Protein AF-A0A1F8V8T5-F1 (afdb_monomer_lite)

Radius of gyration: 30.08 Å; chains: 1; bounding box: 90×62×91 Å

pLDDT: mean 81.78, std 18.99, range [26.06, 98.06]

Secondary structure (DSSP, 8-state):
-PPPHHHHHHHHHHHHHHHHHT-S-HHHHHHHHHHHHHS---HHHHHHHHT---TT---HHHHHHHHS-HHHHHHHHHHHHHHHHHHHHTT--THHHHHHHT---TT---HHHHHHHHS-HHHHHHHHHHHHHHHHTT--HHHHHHHHH---TTS--HHHHHHHHS-HHHHHHHHHHHHHHHHSS-HHHHHHHHHHHHHHHH---TTS--THHHHHHHHHHHT-HHHHHHHHHHHHHHHHTT--HHHHHHHHT---TT---HHHHHHHT--HHHHHHHHHHHHHHHHTT--HHHHHHHHH---TTS--HHHHHHHHS-HHHHHHHHHHHHHHHHTT--HHHHHHHHH---TT---HHHHHHHHS-HHHHHHHHHHHHHHHHTT--HHHHHHHHH---TT---HHHH-HHHHHHHHHHHHHHHHHHHHHHHS-S------HHHHHHHTT--PPPPPPP--------PPPS--S-TTTTTTTSSSSSS-------

Foldseek 3Di:
DEDDPVVLVVLLVVLQVCQVCLPLPQVVLLVNLVVLVPHPYDLVSNLVSQCDAYPQQTGNLLSCLQRYDPVSNVVVLVVLVVSLVVCLVVVHDSVSSLVSQCGATNQQDGSLNSCLARHALVSLLSVLVSLVVSVVSVDQLVSVLVQQCRAGNQQDGSLQSNLQPYALVSNLSVLVSLVCNLPVDDLVSNLVSLVSVLVQQCGAGNQLDGSQVSLLVNCQVVVDLSSLVSVLVSLVSSVVSVNPLVSSLVSQCRAGPQLDGSLLSQLLNQSLSSLLVVLVSLVVSVVSPNQLQSSLVQQCRAGPQQDGSLNSNLQRYALVSNLSVLVSLVVSVVSVHDLVSSLVSQCRAGPQQDGSLQSNLQPYFPVSNVSVVVSVVSSVVSPPPLVSSLVSQCGAGNVRDGSCNSHVVSVVLSVVSVVLVVVVVVVCVVDDDDDSDDDPVNVVVSVPDDDHDDDDDPPDDDPPPDPDPPPPPPPPVVVVVPPVPPDDDDDDD

Sequence (493 aa):
MPIDDTEFQALKKRTRFFIQKQENDERLREDFLNSLLALPLTIEQRIALLAEQDKEGWTVGMTVVRYHRETAVQQYLVHHSIILGELHQDGKDVLLALALLMKKTATGWTLGHYIAYYESNQIVQQYIALLIHLHQAEVSGHNIMELFKLQMDNGWTVGHLIARHHDAATVQTYLKLLNTLLVANDWLEGVALAQDILALFKLRTKDGWTIIYPVGCQIARNHDVATLQVYFKLLSDLLAADAPAQKILALLELQTDRGWTVELQIASTCSATTVQAYLKLLNDLLTVGAPAQNILELFKLQTNDGWNVGLQIASTCGATTVRAYLKLLNDLLTADAPVQHILALFKLQTNDGWTVGHLIARHHDAATVQAYFKLLNDLLTAGAPAQNILELFKLQTDSGWTIGHLNAAMNSYYREIEEEIKVNQKYASTHFHGASFFSAEFTKKFSSSYPKRNPLSPKKRCSINSVDPLAQSKSESEAFLLDLKKDTHIFSL

Structure (mmCIF, N/CA/C/O backbone):
data_AF-A0A1F8V8T5-F1
#
_entry.id   AF-A0A1F8V8T5-F1
#
loop_
_atom_site.group_PDB
_atom_site.id
_atom_site.type_symbol
_atom_site.label_atom_id
_atom_site.label_alt_id
_atom_site.label_comp_id
_atom_site.label_asym_id
_atom_site.label_entity_id
_atom_site.label_seq_id
_atom_site.pdbx_PDB_ins_code
_atom_site.Cartn_x
_atom_site.Cartn_y
_atom_site.Cartn_z
_atom_site.occupancy
_atom_site.B_iso_or_equiv
_atom_site.auth_seq_id
_atom_site.auth_comp_id
_atom_site.auth_asym_id
_atom_site.auth_atom_id
_atom_site.pdbx_PDB_model_num
ATOM 1 N N . MET A 1 1 ? 31.411 5.777 -40.975 1.00 59.66 1 MET A N 1
ATOM 2 C CA . MET A 1 1 ? 30.338 5.974 -41.971 1.00 59.66 1 MET A CA 1
ATOM 3 C C . MET A 1 1 ? 29.078 5.347 -41.406 1.00 59.66 1 MET A C 1
ATOM 5 O O . MET A 1 1 ? 29.225 4.296 -40.789 1.00 59.66 1 MET A O 1
ATOM 9 N N . PRO A 1 2 ? 27.903 5.984 -41.537 1.00 74.38 2 PRO A N 1
ATOM 10 C CA . PRO A 1 2 ? 26.632 5.333 -41.225 1.00 74.38 2 PRO A CA 1
ATOM 11 C C . PRO A 1 2 ? 26.514 4.053 -42.053 1.00 74.38 2 PRO A C 1
ATOM 13 O O . PRO A 1 2 ? 26.956 4.048 -43.204 1.00 74.38 2 PRO A O 1
ATOM 16 N N . ILE A 1 3 ? 25.967 2.989 -41.470 1.00 85.94 3 ILE A N 1
ATOM 17 C CA . ILE A 1 3 ? 25.700 1.760 -42.225 1.00 85.94 3 ILE A CA 1
ATOM 18 C C . ILE A 1 3 ? 24.631 2.025 -43.289 1.00 85.94 3 ILE A C 1
ATOM 20 O O . ILE A 1 3 ? 23.728 2.842 -43.069 1.00 85.94 3 ILE A O 1
ATOM 24 N N . ASP A 1 4 ? 24.736 1.354 -44.433 1.00 89.75 4 ASP A N 1
ATOM 25 C CA . ASP A 1 4 ? 23.749 1.499 -45.504 1.00 89.75 4 ASP A CA 1
ATOM 26 C C . ASP A 1 4 ? 22.449 0.721 -45.210 1.00 89.75 4 ASP A C 1
ATOM 28 O O . ASP A 1 4 ? 22.357 -0.071 -44.266 1.00 89.75 4 ASP A O 1
ATOM 32 N N . ASP A 1 5 ? 21.409 0.951 -46.015 1.00 89.25 5 ASP A N 1
ATOM 33 C CA . ASP A 1 5 ? 20.105 0.305 -45.825 1.00 89.25 5 ASP A CA 1
ATOM 34 C C . ASP A 1 5 ? 20.169 -1.225 -45.945 1.00 89.25 5 ASP A C 1
ATOM 36 O O . ASP A 1 5 ? 19.413 -1.933 -45.275 1.00 89.25 5 ASP A O 1
ATOM 40 N N . THR A 1 6 ? 21.072 -1.759 -46.769 1.00 92.12 6 THR A N 1
ATOM 41 C CA . THR A 1 6 ? 21.218 -3.207 -46.962 1.00 92.12 6 THR A CA 1
ATOM 42 C C . THR A 1 6 ? 21.810 -3.846 -45.711 1.00 92.12 6 THR A C 1
ATOM 44 O O . THR A 1 6 ? 21.278 -4.841 -45.205 1.00 92.12 6 THR A O 1
ATOM 47 N N . GLU A 1 7 ? 22.868 -3.243 -45.169 1.00 89.19 7 GLU A N 1
ATOM 48 C CA . GLU A 1 7 ? 23.490 -3.640 -43.906 1.00 89.19 7 GLU A CA 1
ATOM 49 C C . GLU A 1 7 ? 22.500 -3.523 -42.744 1.00 89.19 7 GLU A C 1
ATOM 51 O O . GLU A 1 7 ? 22.401 -4.430 -41.910 1.00 89.19 7 GLU A O 1
ATOM 56 N N . PHE A 1 8 ? 21.694 -2.458 -42.720 1.00 91.44 8 PHE A N 1
ATOM 57 C CA . PHE A 1 8 ? 20.679 -2.271 -41.693 1.00 91.44 8 PHE A CA 1
ATOM 58 C C . PHE A 1 8 ? 19.586 -3.347 -41.752 1.00 91.44 8 PHE A C 1
ATOM 60 O O . PHE A 1 8 ? 19.250 -3.935 -40.722 1.00 91.44 8 PHE A O 1
ATOM 67 N N . GLN A 1 9 ? 19.061 -3.691 -42.933 1.00 91.88 9 GLN A N 1
ATOM 68 C CA . GLN A 1 9 ? 18.077 -4.777 -43.056 1.00 91.88 9 GLN A CA 1
ATOM 69 C C . GLN A 1 9 ? 18.657 -6.143 -42.662 1.00 91.88 9 GLN A C 1
ATOM 71 O O . GLN A 1 9 ? 17.971 -6.948 -42.019 1.00 91.88 9 GLN A O 1
ATOM 76 N N . ALA A 1 10 ? 19.926 -6.406 -42.991 1.00 90.00 10 ALA A N 1
ATOM 77 C CA . ALA A 1 10 ? 20.619 -7.611 -42.541 1.00 90.00 10 ALA A CA 1
ATOM 78 C C . ALA A 1 10 ? 20.724 -7.654 -41.007 1.00 90.00 10 ALA A C 1
ATOM 80 O O . ALA A 1 10 ? 20.451 -8.692 -40.393 1.00 90.00 10 ALA A O 1
ATOM 81 N N . LEU A 1 11 ? 21.027 -6.513 -40.381 1.00 90.19 11 LEU A N 1
ATOM 82 C CA . LEU A 1 11 ? 21.070 -6.378 -38.930 1.00 90.19 11 LEU A CA 1
ATOM 83 C C . LEU A 1 11 ? 19.693 -6.612 -38.299 1.00 90.19 11 LEU A C 1
ATOM 85 O O . LEU A 1 11 ? 19.596 -7.409 -37.372 1.00 90.19 11 LEU A O 1
ATOM 89 N N . LYS A 1 12 ? 18.611 -6.045 -38.854 1.00 90.75 12 LYS A N 1
ATOM 90 C CA . LYS A 1 12 ? 17.235 -6.318 -38.391 1.00 90.75 12 LYS A CA 1
ATOM 91 C C . LYS A 1 12 ? 16.902 -7.808 -38.424 1.00 90.75 12 LYS A C 1
ATOM 93 O O . LYS A 1 12 ? 16.323 -8.341 -37.477 1.00 90.75 12 LYS A O 1
ATOM 98 N N . LYS A 1 13 ? 17.289 -8.509 -39.494 1.00 90.19 13 LYS A N 1
ATOM 99 C CA . LYS A 1 13 ? 17.090 -9.961 -39.607 1.00 90.19 13 LYS A CA 1
ATOM 100 C C . LYS A 1 13 ? 17.868 -10.722 -38.529 1.00 90.19 13 LYS A C 1
ATOM 102 O O . LYS A 1 13 ? 17.317 -11.648 -37.935 1.00 90.19 13 LYS A O 1
ATOM 107 N N . ARG A 1 14 ? 19.112 -10.318 -38.248 1.00 88.00 14 ARG A N 1
ATOM 108 C CA . ARG A 1 14 ? 19.929 -10.897 -37.171 1.00 88.00 14 ARG A CA 1
ATOM 109 C C . ARG A 1 14 ? 19.324 -10.629 -35.791 1.00 88.00 14 ARG A C 1
ATOM 111 O O . ARG A 1 14 ? 19.276 -11.550 -34.985 1.00 88.00 14 ARG A O 1
ATOM 118 N N . THR A 1 15 ? 18.793 -9.432 -35.550 1.00 89.19 15 THR A N 1
ATOM 119 C CA . THR A 1 15 ? 18.083 -9.086 -34.310 1.00 89.19 15 THR A CA 1
ATOM 120 C C . THR A 1 15 ? 16.857 -9.965 -34.096 1.00 89.19 15 THR A C 1
ATOM 122 O O . THR A 1 15 ? 16.696 -10.534 -33.022 1.00 89.19 15 THR A O 1
ATOM 125 N N . ARG A 1 16 ? 16.021 -10.165 -35.123 1.00 88.06 16 ARG A N 1
ATOM 126 C CA . ARG A 1 16 ? 14.875 -11.087 -35.021 1.00 88.06 16 ARG A CA 1
ATOM 127 C C . ARG A 1 16 ? 15.308 -12.511 -34.712 1.00 88.06 16 ARG A C 1
ATOM 129 O O . ARG A 1 16 ? 14.668 -13.180 -33.911 1.00 88.06 16 ARG A O 1
ATOM 136 N N . PHE A 1 17 ? 16.384 -12.968 -35.346 1.00 86.75 17 PHE A N 1
ATOM 137 C CA . PHE A 1 17 ? 16.928 -14.292 -35.079 1.00 86.75 17 PHE A CA 1
ATOM 138 C C . PHE A 1 17 ? 17.414 -14.420 -33.630 1.00 86.75 17 PHE A C 1
ATOM 140 O O . PHE A 1 17 ? 17.080 -15.402 -32.977 1.00 86.75 17 PHE A O 1
ATOM 147 N N . PHE A 1 18 ? 18.125 -13.411 -33.115 1.00 86.00 18 PHE A N 1
ATOM 148 C CA . PHE A 1 18 ? 18.559 -13.344 -31.717 1.00 86.00 18 PHE A CA 1
ATOM 149 C C . PHE A 1 18 ? 17.376 -13.455 -30.744 1.00 86.00 18 PHE A C 1
ATOM 151 O O . PHE A 1 18 ? 17.422 -14.271 -29.827 1.00 86.00 18 PHE A O 1
ATOM 158 N N . ILE A 1 19 ? 16.301 -12.698 -30.987 1.00 86.31 19 ILE A N 1
ATOM 159 C CA . ILE A 1 19 ? 15.081 -12.740 -30.168 1.00 86.31 19 ILE A CA 1
ATOM 160 C C . ILE A 1 19 ? 14.445 -14.142 -30.217 1.00 86.31 19 ILE A C 1
ATOM 162 O O . ILE A 1 19 ? 14.170 -14.742 -29.182 1.00 86.31 19 ILE A O 1
ATOM 166 N N . GLN A 1 20 ? 14.248 -14.694 -31.419 1.00 83.88 20 GLN A N 1
ATOM 167 C CA . GLN A 1 20 ? 13.521 -15.954 -31.618 1.00 83.88 20 GLN A CA 1
ATOM 168 C C . GLN A 1 20 ? 14.241 -17.173 -31.059 1.00 83.88 20 GLN A C 1
ATOM 170 O O . GLN A 1 20 ? 13.603 -18.082 -30.530 1.00 83.88 20 GLN A O 1
ATOM 175 N N . LYS A 1 21 ? 15.559 -17.251 -31.254 1.00 75.62 21 LYS A N 1
ATOM 176 C CA . LYS A 1 21 ? 16.292 -18.466 -30.910 1.00 75.62 21 LYS A CA 1
ATOM 177 C C . LYS A 1 21 ? 16.518 -18.633 -29.419 1.00 75.62 21 LYS A C 1
ATOM 179 O O . LYS A 1 21 ? 16.935 -19.725 -29.038 1.00 75.62 21 LYS A O 1
ATOM 184 N N . GLN A 1 22 ? 16.282 -17.584 -28.620 1.00 65.81 22 GLN A N 1
ATOM 185 C CA . GLN A 1 22 ? 16.649 -17.553 -27.201 1.00 65.81 22 GLN A CA 1
ATOM 186 C C . GLN A 1 22 ? 18.060 -18.146 -27.030 1.00 65.81 22 GLN A C 1
ATOM 188 O O . GLN A 1 22 ? 18.267 -19.037 -26.216 1.00 65.81 22 GLN A O 1
ATOM 193 N N . GLU A 1 23 ? 18.975 -17.745 -27.933 1.00 60.84 23 GLU A N 1
ATOM 194 C CA . GLU A 1 23 ? 20.189 -18.489 -28.305 1.00 60.84 23 GLU A CA 1
ATOM 195 C C . GLU A 1 23 ? 20.917 -18.989 -27.059 1.00 60.84 23 GLU A C 1
ATOM 197 O O . GLU A 1 23 ? 21.453 -18.183 -26.326 1.00 60.84 23 GLU A O 1
ATOM 202 N N . ASN A 1 24 ? 20.951 -20.293 -26.782 1.00 60.69 24 ASN A N 1
ATOM 203 C CA . ASN A 1 24 ? 21.446 -20.773 -25.482 1.00 60.69 24 ASN A CA 1
ATOM 204 C C . ASN A 1 24 ? 22.936 -20.461 -25.240 1.00 60.69 24 ASN A C 1
ATOM 206 O O . ASN A 1 24 ? 23.368 -20.432 -24.089 1.00 60.69 24 ASN A O 1
ATOM 210 N N . ASP A 1 25 ? 23.702 -20.160 -26.292 1.00 68.38 25 ASP A N 1
ATOM 211 C CA . ASP A 1 25 ? 25.092 -19.717 -26.186 1.00 68.38 25 ASP A CA 1
ATOM 212 C C . ASP A 1 25 ? 25.179 -18.278 -25.647 1.00 68.38 25 ASP A C 1
ATOM 214 O O . ASP A 1 25 ? 24.847 -17.294 -26.310 1.00 68.38 25 ASP A O 1
ATOM 218 N N . GLU A 1 26 ? 25.613 -18.171 -24.396 1.00 65.81 26 GLU A N 1
ATOM 219 C CA . GLU A 1 26 ? 25.743 -16.925 -23.640 1.00 65.81 26 GLU A CA 1
ATOM 220 C C . GLU A 1 26 ? 26.771 -15.955 -24.254 1.00 65.81 26 GLU A C 1
ATOM 222 O O . GLU A 1 26 ? 26.566 -14.741 -24.249 1.00 65.81 26 GLU A O 1
ATOM 227 N N . ARG A 1 27 ? 27.841 -16.477 -24.866 1.00 71.00 27 ARG A N 1
ATOM 228 C CA . ARG A 1 27 ? 28.914 -15.662 -25.451 1.00 71.00 27 ARG A CA 1
ATOM 229 C C . ARG A 1 27 ? 28.463 -14.999 -26.745 1.00 71.00 27 ARG A C 1
ATOM 231 O O . ARG A 1 27 ? 28.662 -13.802 -26.927 1.00 71.00 27 ARG A O 1
ATOM 238 N N . LEU A 1 28 ? 27.780 -15.752 -27.610 1.00 68.62 28 LEU A N 1
ATOM 239 C CA . LEU A 1 28 ? 27.202 -15.210 -28.847 1.00 68.62 28 LEU A CA 1
ATOM 240 C C . LEU A 1 28 ? 26.192 -14.092 -28.575 1.00 68.62 28 LEU A C 1
ATOM 242 O O . LEU A 1 28 ? 25.994 -13.198 -29.401 1.00 68.62 28 LEU A O 1
ATOM 246 N N . ARG A 1 29 ? 25.555 -14.147 -27.409 1.00 70.19 29 ARG A N 1
ATOM 247 C CA . ARG A 1 29 ? 24.554 -13.191 -26.979 1.00 70.19 29 ARG A CA 1
ATOM 248 C C . ARG A 1 29 ? 25.145 -11.883 -26.445 1.00 70.19 29 ARG A C 1
ATOM 250 O O . ARG A 1 29 ? 24.668 -10.817 -26.837 1.00 70.19 29 ARG A O 1
ATOM 257 N N . GLU A 1 30 ? 26.188 -11.939 -25.620 1.00 70.25 30 GLU A N 1
ATOM 258 C CA . GLU A 1 30 ? 26.955 -10.744 -25.229 1.00 70.25 30 GLU A CA 1
ATOM 259 C C . GLU A 1 30 ? 27.653 -10.108 -26.436 1.00 70.25 30 GLU A C 1
ATOM 261 O O . GLU A 1 30 ? 27.581 -8.894 -26.623 1.00 70.25 30 GLU A O 1
ATOM 266 N N . ASP A 1 31 ? 28.245 -10.923 -27.314 1.00 76.38 31 ASP A N 1
ATOM 267 C CA . ASP A 1 31 ? 28.873 -10.451 -28.550 1.00 76.38 31 ASP A CA 1
ATOM 268 C C . ASP A 1 31 ? 27.858 -9.757 -29.468 1.00 76.38 31 ASP A C 1
ATOM 270 O O . ASP A 1 31 ? 28.171 -8.737 -30.085 1.00 76.38 31 ASP A O 1
ATOM 274 N N . PHE A 1 32 ? 26.620 -10.262 -29.544 1.00 78.50 32 PHE A N 1
ATOM 275 C CA . PHE A 1 32 ? 25.556 -9.607 -30.300 1.00 78.50 32 PHE A CA 1
ATOM 276 C C . PHE A 1 32 ? 25.217 -8.228 -29.726 1.00 78.50 32 PHE A C 1
ATOM 278 O O . PHE A 1 32 ? 25.207 -7.259 -30.488 1.00 78.50 32 PHE A O 1
ATOM 285 N N . LEU A 1 33 ? 25.002 -8.116 -28.410 1.00 74.38 33 LEU A N 1
ATOM 286 C CA . LEU A 1 33 ? 24.736 -6.827 -27.769 1.00 74.38 33 LEU A CA 1
ATOM 287 C C . LEU A 1 33 ? 25.904 -5.868 -27.988 1.00 74.38 33 LEU A C 1
ATOM 289 O O . LEU A 1 33 ? 25.706 -4.813 -28.577 1.00 74.38 33 LEU A O 1
ATOM 293 N N . ASN A 1 34 ? 27.128 -6.268 -27.646 1.00 76.56 34 ASN A N 1
ATOM 294 C CA . ASN A 1 34 ? 28.329 -5.457 -27.852 1.00 76.56 34 ASN A CA 1
ATOM 295 C C . ASN A 1 34 ? 28.492 -5.021 -29.316 1.00 76.56 34 ASN A C 1
ATOM 297 O O . ASN A 1 34 ? 28.857 -3.876 -29.584 1.00 76.56 34 ASN A O 1
ATOM 301 N N . SER A 1 35 ? 28.156 -5.889 -30.277 1.00 78.12 35 SER A N 1
ATOM 302 C CA . SER A 1 35 ? 28.190 -5.540 -31.701 1.00 78.12 35 SER A CA 1
ATOM 303 C C . SER A 1 35 ? 27.130 -4.505 -32.085 1.00 78.12 35 SER A C 1
ATOM 305 O O . SER A 1 35 ? 27.438 -3.570 -32.816 1.00 78.12 35 SER A O 1
ATOM 307 N N . LEU A 1 36 ? 25.907 -4.606 -31.556 1.00 74.62 36 LEU A N 1
ATOM 308 C CA . LEU A 1 36 ? 24.839 -3.631 -31.802 1.00 74.62 36 LEU A CA 1
ATOM 309 C C . LEU A 1 36 ? 25.213 -2.246 -31.245 1.00 74.62 36 LEU A C 1
ATOM 311 O O . LEU A 1 36 ? 24.831 -1.212 -31.793 1.00 74.62 36 LEU A O 1
ATOM 315 N N . LEU A 1 37 ? 26.014 -2.235 -30.182 1.00 67.62 37 LEU A N 1
ATOM 316 C CA . LEU A 1 37 ? 26.485 -1.037 -29.497 1.00 67.62 37 LEU A CA 1
ATOM 317 C C . LEU A 1 37 ? 27.675 -0.383 -30.199 1.00 67.62 37 LEU A C 1
ATOM 319 O O . LEU A 1 37 ? 27.706 0.839 -30.321 1.00 67.62 37 LEU A O 1
ATOM 323 N N . ALA A 1 38 ? 28.604 -1.184 -30.719 1.00 79.00 38 ALA A N 1
ATOM 324 C CA . ALA A 1 38 ? 29.795 -0.706 -31.417 1.00 79.00 38 ALA A CA 1
ATOM 325 C C . ALA A 1 38 ? 29.518 -0.180 -32.838 1.00 79.00 38 ALA A C 1
ATOM 327 O O . ALA A 1 38 ? 30.351 0.528 -33.406 1.00 79.00 38 ALA A O 1
ATOM 328 N N . LEU A 1 39 ? 28.370 -0.522 -33.435 1.00 84.19 39 LEU A N 1
ATOM 329 C CA . LEU A 1 39 ? 28.026 -0.077 -34.785 1.00 84.19 39 LEU A CA 1
ATOM 330 C C . LEU A 1 39 ? 27.662 1.422 -34.821 1.00 84.19 39 LEU A C 1
ATOM 332 O O . LEU A 1 39 ? 26.963 1.906 -33.924 1.00 84.19 39 LEU A O 1
ATOM 336 N N . PRO A 1 40 ? 28.076 2.161 -35.873 1.00 85.31 40 PRO A N 1
ATOM 337 C CA . PRO A 1 40 ? 27.767 3.580 -36.058 1.00 85.31 40 PRO A CA 1
ATOM 338 C C . PRO A 1 40 ? 26.330 3.765 -36.578 1.00 85.31 40 PRO A C 1
ATOM 340 O O . PRO A 1 40 ? 26.104 4.216 -37.700 1.00 85.31 40 PRO A O 1
ATOM 343 N N . LEU A 1 41 ? 25.357 3.358 -35.765 1.00 85.62 41 LEU A N 1
ATOM 344 C CA . LEU A 1 41 ? 23.929 3.491 -36.039 1.00 85.62 41 LEU A CA 1
ATOM 345 C C . LEU A 1 41 ? 23.441 4.897 -35.690 1.00 85.62 41 LEU A C 1
ATOM 347 O O . LEU A 1 41 ? 23.819 5.442 -34.651 1.00 85.62 41 LEU A O 1
ATOM 351 N N . THR A 1 42 ? 22.541 5.431 -36.514 1.00 87.44 42 THR A N 1
ATOM 352 C CA . THR A 1 42 ? 21.713 6.588 -36.136 1.00 87.44 42 THR A CA 1
ATOM 353 C C . THR A 1 42 ? 20.775 6.220 -34.983 1.00 87.44 42 THR A C 1
ATOM 355 O O . THR A 1 42 ? 20.446 5.045 -34.785 1.00 87.44 42 THR A O 1
ATOM 358 N N . ILE A 1 43 ? 20.315 7.214 -34.221 1.00 84.00 43 ILE A N 1
ATOM 359 C CA . ILE A 1 43 ? 19.392 6.996 -33.099 1.00 84.00 43 ILE A CA 1
ATOM 360 C C . ILE A 1 43 ? 18.085 6.329 -33.558 1.00 84.00 43 ILE A C 1
ATOM 362 O O . ILE A 1 43 ? 17.596 5.403 -32.911 1.00 84.00 43 ILE A O 1
ATOM 366 N N . GLU A 1 44 ? 17.579 6.687 -34.740 1.00 86.00 44 GLU A N 1
ATOM 367 C CA . GLU A 1 44 ? 16.388 6.090 -35.347 1.00 86.00 44 GLU A CA 1
ATOM 368 C C . GLU A 1 44 ? 16.615 4.616 -35.697 1.00 86.00 44 GLU A C 1
ATOM 370 O O . GLU A 1 44 ? 15.763 3.769 -35.421 1.00 86.00 44 GLU A O 1
ATOM 375 N N . GLN A 1 45 ? 17.783 4.282 -36.255 1.00 88.56 45 GLN A N 1
ATOM 376 C CA . GLN A 1 45 ? 18.159 2.896 -36.536 1.00 88.56 45 GLN A CA 1
ATOM 377 C C . GLN A 1 45 ? 18.289 2.075 -35.244 1.00 88.56 45 GLN A C 1
ATOM 379 O O . GLN A 1 45 ? 17.824 0.933 -35.205 1.00 88.56 45 GLN A O 1
ATOM 384 N N . ARG A 1 46 ? 18.867 2.642 -34.173 1.00 87.56 46 ARG A N 1
ATOM 385 C CA . ARG A 1 46 ? 18.954 1.978 -32.858 1.00 87.56 46 ARG A CA 1
ATOM 386 C C . ARG A 1 46 ? 17.568 1.692 -32.291 1.00 87.56 46 ARG A C 1
ATOM 388 O O . ARG A 1 46 ? 17.287 0.550 -31.931 1.00 87.56 46 ARG A O 1
ATOM 395 N N . ILE A 1 47 ? 16.688 2.692 -32.266 1.00 88.06 47 ILE A N 1
ATOM 396 C CA . ILE A 1 47 ? 15.308 2.545 -31.784 1.00 88.06 47 ILE A CA 1
ATOM 397 C C . ILE A 1 47 ? 14.567 1.497 -32.611 1.00 88.06 47 ILE A C 1
ATOM 399 O O . ILE A 1 47 ? 13.944 0.603 -32.046 1.00 88.06 47 ILE A O 1
ATOM 403 N N . ALA A 1 48 ? 14.678 1.548 -33.939 1.00 90.12 48 ALA A N 1
ATOM 404 C CA . ALA A 1 48 ? 14.024 0.589 -34.819 1.00 90.12 48 ALA A CA 1
ATOM 405 C C . ALA A 1 48 ? 14.497 -0.854 -34.585 1.00 90.12 48 ALA A C 1
ATOM 407 O O . ALA A 1 48 ? 13.685 -1.766 -34.705 1.00 90.12 48 ALA A O 1
ATOM 408 N N . LEU A 1 49 ? 15.767 -1.080 -34.228 1.00 90.00 49 LEU A N 1
ATOM 409 C CA . LEU A 1 49 ? 16.268 -2.410 -33.859 1.00 90.00 49 LEU A CA 1
ATOM 410 C C . LEU A 1 49 ? 15.757 -2.864 -32.493 1.00 90.00 49 LEU A C 1
ATOM 412 O O . LEU A 1 49 ? 15.352 -4.015 -32.352 1.00 90.00 49 LEU A O 1
ATOM 416 N N . LEU A 1 50 ? 15.764 -1.978 -31.496 1.00 89.44 50 LEU A N 1
ATOM 417 C CA . LEU A 1 50 ? 15.277 -2.289 -30.149 1.00 89.44 50 LEU A CA 1
ATOM 418 C C . LEU A 1 50 ? 13.758 -2.508 -30.113 1.00 89.44 50 LEU A C 1
ATOM 420 O O . LEU A 1 50 ? 13.265 -3.270 -29.283 1.00 89.44 50 LEU A O 1
ATOM 424 N N . ALA A 1 51 ? 13.030 -1.871 -31.033 1.00 91.31 51 ALA A N 1
ATOM 425 C CA . ALA A 1 51 ? 11.591 -2.011 -31.209 1.00 91.31 51 ALA A CA 1
ATOM 426 C C . ALA A 1 51 ? 11.181 -3.289 -31.953 1.00 91.31 51 ALA A C 1
ATOM 428 O O . ALA A 1 51 ? 9.982 -3.580 -32.003 1.00 91.31 51 ALA A O 1
ATOM 429 N N . GLU A 1 52 ? 12.124 -4.024 -32.559 1.00 93.00 52 GLU A N 1
ATOM 430 C CA . GLU A 1 52 ? 11.804 -5.281 -33.232 1.00 93.00 52 GLU A CA 1
ATOM 431 C C . GLU A 1 52 ? 11.211 -6.275 -32.237 1.00 93.00 52 GLU A C 1
ATOM 433 O O . GLU A 1 52 ? 11.720 -6.465 -31.130 1.00 93.00 52 GLU A O 1
ATOM 438 N N . GLN A 1 53 ? 10.127 -6.913 -32.671 1.00 93.25 53 GLN A N 1
ATOM 439 C CA . GLN A 1 53 ? 9.432 -7.939 -31.917 1.00 93.25 53 GLN A CA 1
ATOM 440 C C . GLN A 1 53 ? 9.382 -9.235 -32.719 1.00 93.25 53 GLN A C 1
ATOM 442 O O . GLN A 1 53 ? 9.245 -9.213 -33.947 1.00 93.25 53 GLN A O 1
ATOM 447 N N . ASP A 1 54 ? 9.489 -10.371 -32.038 1.00 92.69 54 ASP A N 1
ATOM 448 C CA . ASP A 1 54 ? 9.145 -11.649 -32.652 1.00 92.69 54 ASP A CA 1
ATOM 449 C C . ASP A 1 54 ? 7.619 -11.874 -32.692 1.00 92.69 54 ASP A C 1
ATOM 451 O O . ASP A 1 54 ? 6.818 -11.001 -32.352 1.00 92.69 54 ASP A O 1
ATOM 455 N N . LYS A 1 55 ? 7.205 -13.072 -33.121 1.00 91.56 55 LYS A N 1
ATOM 456 C CA . LYS A 1 55 ? 5.789 -13.464 -33.222 1.00 91.56 55 LYS A CA 1
ATOM 457 C C . LYS A 1 55 ? 5.050 -13.485 -31.875 1.00 91.56 55 LYS A C 1
ATOM 459 O O . LYS A 1 55 ? 3.827 -13.442 -31.861 1.00 91.56 55 LYS A O 1
ATOM 464 N N . GLU A 1 56 ? 5.779 -13.594 -30.769 1.00 91.88 56 GLU A N 1
ATOM 465 C CA . GLU A 1 56 ? 5.255 -13.623 -29.402 1.00 91.88 56 GLU A CA 1
ATOM 466 C C . GLU A 1 56 ? 5.381 -12.250 -28.722 1.00 91.88 56 GLU A C 1
ATOM 468 O O . GLU A 1 56 ? 4.992 -12.084 -27.566 1.00 91.88 56 GLU A O 1
ATOM 473 N N . GLY A 1 57 ? 5.875 -11.240 -29.444 1.00 93.88 57 GLY A N 1
ATOM 474 C CA . GLY A 1 57 ? 6.034 -9.878 -28.954 1.00 93.88 57 GLY A CA 1
ATOM 475 C C . GLY A 1 57 ? 7.307 -9.653 -28.133 1.00 93.88 57 GLY A C 1
ATOM 476 O O . GLY A 1 57 ? 7.422 -8.604 -27.499 1.00 93.88 57 GLY A O 1
ATOM 477 N N . TRP A 1 58 ? 8.261 -10.587 -28.130 1.00 93.81 58 TRP A N 1
ATOM 478 C CA . TRP A 1 58 ? 9.535 -10.420 -27.428 1.00 93.81 58 TRP A CA 1
ATOM 479 C C . TRP A 1 58 ? 10.388 -9.351 -28.083 1.00 93.81 58 TRP A C 1
ATOM 481 O O . TRP A 1 58 ? 10.578 -9.380 -29.293 1.00 93.81 58 TRP A O 1
ATOM 491 N N . THR A 1 59 ? 10.949 -8.447 -27.285 1.00 93.69 59 THR A N 1
ATOM 492 C CA . THR A 1 59 ? 11.975 -7.501 -27.737 1.00 93.69 59 THR A CA 1
ATOM 493 C C . THR A 1 59 ? 13.374 -7.996 -27.380 1.00 93.69 59 THR A C 1
ATOM 495 O O . THR A 1 59 ? 13.547 -8.936 -26.591 1.00 93.69 59 THR A O 1
ATOM 498 N N . VAL A 1 60 ? 14.396 -7.315 -27.910 1.00 90.38 60 VAL A N 1
ATOM 499 C CA . VAL A 1 60 ? 15.792 -7.515 -27.487 1.00 90.38 60 VAL A CA 1
ATOM 500 C C . VAL A 1 60 ? 15.899 -7.391 -25.968 1.00 90.38 60 VAL A C 1
ATOM 502 O O . VAL A 1 60 ? 16.372 -8.320 -25.329 1.00 90.38 60 VAL A O 1
ATOM 505 N N . GLY A 1 61 ? 15.386 -6.310 -25.373 1.00 91.00 61 GLY A N 1
ATOM 506 C CA . GLY A 1 61 ? 15.480 -6.085 -23.928 1.00 91.00 61 GLY A CA 1
ATOM 507 C C . GLY A 1 61 ? 14.852 -7.182 -23.081 1.00 91.00 61 GLY A C 1
ATOM 508 O O . GLY A 1 61 ? 15.458 -7.625 -22.113 1.00 91.00 61 GLY A O 1
ATOM 509 N N . MET A 1 62 ? 13.662 -7.658 -23.457 1.00 93.88 62 MET A N 1
ATOM 510 C CA . MET A 1 62 ? 12.998 -8.747 -22.728 1.00 93.88 62 MET A CA 1
ATOM 511 C C . MET A 1 62 ? 13.820 -10.039 -22.787 1.00 93.88 62 MET A C 1
ATOM 513 O O . MET A 1 62 ? 13.922 -10.754 -21.793 1.00 93.88 62 MET A O 1
ATOM 517 N N . THR A 1 63 ? 14.437 -10.311 -23.941 1.00 89.38 63 THR A N 1
ATOM 518 C CA . THR A 1 63 ? 15.335 -11.458 -24.130 1.00 89.38 63 THR A CA 1
ATOM 519 C C . THR A 1 63 ? 16.586 -11.317 -23.263 1.00 89.38 63 THR A C 1
ATOM 521 O O . THR A 1 63 ? 16.976 -12.277 -22.600 1.00 89.38 63 THR A O 1
ATOM 524 N N . VAL A 1 64 ? 17.172 -10.113 -23.216 1.00 88.94 64 VAL A N 1
ATOM 525 C CA . VAL A 1 64 ? 18.347 -9.814 -22.388 1.00 88.94 64 VAL A CA 1
ATOM 526 C C . VAL A 1 64 ? 18.054 -10.071 -20.917 1.00 88.94 64 VAL A C 1
ATOM 528 O O . VAL A 1 64 ? 18.741 -10.868 -20.293 1.00 88.94 64 VAL A O 1
ATOM 531 N N . VAL A 1 65 ? 16.990 -9.471 -20.391 1.00 91.06 65 VAL A N 1
ATOM 532 C CA . VAL A 1 65 ? 16.600 -9.616 -18.982 1.00 91.06 65 VAL A CA 1
ATOM 533 C C . VAL A 1 65 ? 16.292 -11.067 -18.624 1.00 91.06 65 VAL A C 1
ATOM 535 O O . VAL A 1 65 ? 16.721 -11.575 -17.602 1.00 91.06 65 VAL A O 1
ATOM 538 N N . ARG A 1 66 ? 15.564 -11.798 -19.469 1.00 88.25 66 ARG A N 1
ATOM 539 C CA . ARG A 1 66 ? 15.155 -13.152 -19.082 1.00 88.25 66 ARG A CA 1
ATOM 540 C C . ARG A 1 66 ? 16.300 -14.163 -19.067 1.00 88.25 66 ARG A C 1
ATOM 542 O O . ARG A 1 66 ? 16.237 -15.128 -18.308 1.00 88.25 66 ARG A O 1
ATOM 549 N N . TYR A 1 67 ? 17.277 -14.011 -19.957 1.00 82.69 67 TYR A N 1
ATOM 550 C CA . TYR A 1 67 ? 18.198 -15.104 -20.260 1.00 82.69 67 TYR A CA 1
ATOM 551 C C . TYR A 1 67 ? 19.678 -14.767 -20.076 1.00 82.69 67 TYR A C 1
ATOM 553 O O . TYR A 1 67 ? 20.507 -15.627 -20.379 1.00 82.69 67 TYR A O 1
ATOM 561 N N . HIS A 1 68 ? 20.036 -13.558 -19.645 1.00 76.12 68 HIS A N 1
ATOM 562 C CA . HIS A 1 68 ? 21.434 -13.139 -19.538 1.00 76.12 68 HIS A CA 1
ATOM 563 C C . HIS A 1 68 ? 21.836 -12.791 -18.111 1.00 76.12 68 HIS A C 1
ATOM 565 O O . HIS A 1 68 ? 21.013 -12.686 -17.207 1.00 76.12 68 HIS A O 1
ATOM 571 N N . ARG A 1 69 ? 23.144 -12.602 -17.924 1.00 81.75 69 ARG A N 1
ATOM 572 C CA . ARG A 1 69 ? 23.708 -12.123 -16.668 1.00 81.75 69 ARG A CA 1
ATOM 573 C C . ARG A 1 69 ? 23.311 -10.685 -16.407 1.00 81.75 69 ARG A C 1
ATOM 575 O O . ARG A 1 69 ? 23.187 -9.872 -17.323 1.00 81.75 69 ARG A O 1
ATOM 582 N N . GLU A 1 70 ? 23.291 -10.372 -15.123 1.00 85.56 70 GLU A N 1
ATOM 583 C CA . GLU A 1 70 ? 23.071 -9.037 -14.589 1.00 85.56 70 GLU A CA 1
ATOM 584 C C . GLU A 1 70 ? 23.900 -7.960 -15.318 1.00 85.56 70 GLU A C 1
ATOM 586 O O . GLU A 1 70 ? 23.377 -6.905 -15.659 1.00 85.56 70 GLU A O 1
ATOM 591 N N . THR A 1 71 ? 25.164 -8.234 -15.663 1.00 84.81 71 THR A N 1
ATOM 592 C CA . THR A 1 71 ? 26.040 -7.301 -16.400 1.00 84.81 71 THR A CA 1
ATOM 593 C C . THR A 1 71 ? 25.495 -6.897 -17.770 1.00 84.81 71 THR A C 1
ATOM 595 O O . THR A 1 71 ? 25.580 -5.725 -18.137 1.00 84.81 71 THR A O 1
ATOM 598 N N . ALA A 1 72 ? 24.910 -7.831 -18.521 1.00 85.19 72 ALA A N 1
ATOM 599 C CA . ALA A 1 72 ? 24.314 -7.541 -19.823 1.00 85.19 72 ALA A CA 1
ATOM 600 C C . ALA A 1 72 ? 23.042 -6.692 -19.673 1.00 85.19 72 ALA A C 1
ATOM 602 O O . ALA A 1 72 ? 22.789 -5.796 -20.480 1.00 85.19 72 ALA A O 1
ATOM 603 N N . VAL A 1 73 ? 22.269 -6.927 -18.610 1.00 90.12 73 VAL A N 1
ATOM 604 C CA . VAL A 1 73 ? 21.081 -6.131 -18.282 1.00 90.12 73 VAL A CA 1
ATOM 605 C C . VAL A 1 73 ? 21.471 -4.708 -17.882 1.00 90.12 73 VAL A C 1
ATOM 607 O O . VAL A 1 73 ? 20.881 -3.749 -18.381 1.00 90.12 73 VAL A O 1
ATOM 610 N N . GLN A 1 74 ? 22.516 -4.549 -17.061 1.00 89.56 74 GLN A N 1
ATOM 611 C CA . GLN A 1 74 ? 23.074 -3.237 -16.707 1.00 89.56 74 GLN A CA 1
ATOM 612 C C . GLN A 1 74 ? 23.511 -2.473 -17.951 1.00 89.56 74 GLN A C 1
ATOM 614 O O . GLN A 1 74 ? 23.116 -1.324 -18.140 1.00 89.56 74 GLN A O 1
ATOM 619 N N . GLN A 1 75 ? 24.282 -3.119 -18.830 1.00 84.62 75 GLN A N 1
ATOM 620 C CA . GLN A 1 75 ? 24.697 -2.520 -20.096 1.00 84.62 75 GLN A CA 1
ATOM 621 C C . GLN A 1 75 ? 23.476 -2.093 -20.913 1.00 84.62 75 GLN A C 1
ATOM 623 O O . GLN A 1 75 ? 23.392 -0.942 -21.336 1.00 84.62 75 GLN A O 1
ATOM 628 N N . TYR A 1 76 ? 22.480 -2.966 -21.068 1.00 88.50 76 TYR A N 1
ATOM 629 C CA . TYR A 1 76 ? 21.256 -2.650 -21.802 1.00 88.50 76 TYR A CA 1
ATOM 630 C C . TYR A 1 76 ? 20.522 -1.408 -21.254 1.00 88.50 76 TYR A C 1
ATOM 632 O O . TYR A 1 76 ? 20.086 -0.555 -22.037 1.00 88.50 76 TYR A O 1
ATOM 640 N N . LEU A 1 77 ? 20.415 -1.264 -19.928 1.00 90.50 77 LEU A N 1
ATOM 641 C CA . LEU A 1 77 ? 19.801 -0.096 -19.279 1.00 90.50 77 LEU A CA 1
ATOM 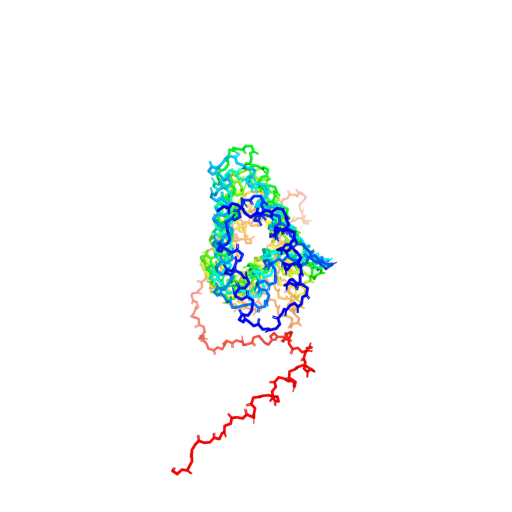642 C C . LEU A 1 77 ? 20.644 1.181 -19.424 1.00 90.50 77 LEU A C 1
ATOM 644 O O . LEU A 1 77 ? 20.096 2.260 -19.672 1.00 90.50 77 LEU A O 1
ATOM 648 N N . VAL A 1 78 ? 21.973 1.073 -19.340 1.00 86.12 78 VAL A N 1
ATOM 649 C CA . VAL A 1 78 ? 22.890 2.182 -19.651 1.00 86.12 78 VAL A CA 1
ATOM 650 C C . VAL A 1 78 ? 22.689 2.646 -21.093 1.00 86.12 78 VAL A C 1
ATOM 652 O O . VAL A 1 78 ? 22.613 3.844 -21.349 1.00 86.12 78 VAL A O 1
ATOM 655 N N . HIS A 1 79 ? 22.501 1.726 -22.036 1.00 82.69 79 HIS A N 1
ATOM 656 C CA . HIS A 1 79 ? 22.236 2.090 -23.427 1.00 82.69 79 HIS A CA 1
ATOM 657 C C . HIS A 1 79 ? 20.887 2.757 -23.638 1.00 82.69 79 HIS A C 1
ATOM 659 O O . HIS A 1 79 ? 20.810 3.698 -24.423 1.00 82.69 79 HIS A O 1
ATOM 665 N N . HIS A 1 80 ? 19.850 2.351 -22.905 1.00 87.25 80 HIS A N 1
ATOM 666 C CA . HIS A 1 80 ? 18.594 3.105 -22.896 1.00 87.25 80 HIS A CA 1
ATOM 667 C C . HIS A 1 80 ? 18.811 4.529 -22.380 1.00 87.25 80 HIS A C 1
ATOM 669 O O . HIS A 1 80 ? 18.275 5.470 -22.955 1.00 87.25 80 HIS A O 1
ATOM 675 N N . SER A 1 81 ? 19.656 4.704 -21.362 1.00 85.81 81 SER A N 1
ATOM 676 C CA . SER A 1 81 ? 19.995 6.030 -20.829 1.00 85.81 81 SER A CA 1
ATOM 677 C C . SER A 1 81 ? 20.759 6.894 -21.843 1.00 85.81 81 SER A C 1
ATOM 679 O O . SER A 1 81 ? 20.498 8.088 -21.942 1.00 85.81 81 SER A O 1
ATOM 681 N N . ILE A 1 82 ? 21.665 6.302 -22.630 1.00 82.62 82 ILE A N 1
ATOM 682 C CA . ILE A 1 82 ? 22.384 7.003 -23.709 1.00 82.62 82 ILE A CA 1
ATOM 683 C C . ILE A 1 82 ? 21.419 7.421 -24.822 1.00 82.62 82 ILE A C 1
ATOM 685 O O . ILE A 1 82 ? 21.428 8.580 -25.221 1.00 82.62 82 ILE A O 1
ATOM 689 N N . ILE A 1 83 ? 20.549 6.507 -25.270 1.00 84.12 83 ILE A N 1
ATOM 690 C CA . ILE A 1 83 ? 19.513 6.785 -26.281 1.00 84.12 83 ILE A CA 1
ATOM 691 C C . ILE A 1 83 ? 18.637 7.960 -25.843 1.00 84.12 83 ILE A C 1
ATOM 693 O O . ILE A 1 83 ? 18.351 8.844 -26.642 1.00 84.12 83 ILE A O 1
ATOM 697 N N . LEU A 1 84 ? 18.243 7.996 -24.569 1.00 84.69 84 LEU A N 1
ATOM 698 C CA . LEU A 1 84 ? 17.490 9.116 -24.007 1.00 84.69 84 LEU A CA 1
ATOM 699 C C . LEU A 1 84 ? 18.265 10.430 -24.053 1.00 84.69 84 LEU A C 1
ATOM 701 O O . LEU A 1 84 ? 17.704 11.447 -24.450 1.00 84.69 84 LEU A O 1
ATOM 705 N N . GLY A 1 85 ? 19.543 10.405 -23.668 1.00 83.31 85 GLY A N 1
ATOM 706 C CA . GLY A 1 85 ? 20.412 11.577 -23.722 1.00 83.31 85 GLY A CA 1
ATOM 707 C C . GLY A 1 85 ? 20.557 12.127 -25.140 1.00 83.31 85 GLY A C 1
ATOM 708 O O . GLY A 1 85 ? 20.416 13.330 -25.335 1.00 83.31 85 GLY A O 1
ATOM 709 N N . GLU A 1 86 ? 20.773 11.253 -26.126 1.00 84.62 86 GLU A N 1
ATOM 710 C CA . GLU A 1 86 ? 20.865 11.626 -27.544 1.00 84.62 86 GLU A CA 1
ATOM 711 C C . GLU A 1 86 ? 19.538 12.188 -28.071 1.00 84.62 86 GLU A C 1
ATOM 713 O O . GLU A 1 86 ? 19.530 13.249 -28.688 1.00 84.62 86 GLU A O 1
ATOM 718 N N . LEU A 1 87 ? 18.405 11.534 -27.781 1.00 85.25 87 LEU A N 1
ATOM 719 C CA . LEU A 1 87 ? 17.083 12.029 -28.182 1.00 85.25 87 LEU A CA 1
ATOM 720 C C . LEU A 1 87 ? 16.804 13.424 -27.617 1.00 85.25 87 LEU A C 1
ATOM 722 O O . LEU A 1 87 ? 16.347 14.299 -28.348 1.00 85.25 87 LEU A O 1
ATOM 726 N N . HIS A 1 88 ? 17.105 13.635 -26.335 1.00 83.31 88 HIS A N 1
ATOM 727 C CA . HIS A 1 88 ? 16.886 14.914 -25.674 1.00 83.31 88 HIS A CA 1
ATOM 728 C C . HIS A 1 88 ? 17.813 16.013 -26.222 1.00 83.31 88 HIS A C 1
ATOM 730 O O . HIS A 1 88 ? 17.350 17.111 -26.518 1.00 83.31 88 HIS A O 1
ATOM 736 N N . GLN A 1 89 ? 19.104 15.720 -26.423 1.00 82.81 89 GLN A N 1
ATOM 737 C CA . GLN A 1 89 ? 20.067 16.674 -26.996 1.00 82.81 89 GLN A CA 1
ATOM 738 C C . GLN A 1 89 ? 19.731 17.066 -28.439 1.00 82.81 89 GLN A C 1
ATOM 740 O O . GLN A 1 89 ? 19.876 18.232 -28.805 1.00 82.81 89 GLN A O 1
ATOM 745 N N . ASP A 1 90 ? 19.251 16.113 -29.239 1.00 80.25 90 ASP A N 1
ATOM 746 C CA . ASP A 1 90 ? 18.869 16.336 -30.636 1.00 80.25 90 ASP A CA 1
ATOM 747 C C . ASP A 1 90 ? 17.490 17.015 -30.786 1.00 80.25 90 ASP A C 1
ATOM 749 O O . ASP A 1 90 ? 17.058 17.278 -31.912 1.00 80.25 90 ASP A O 1
ATOM 753 N N . GLY A 1 91 ? 16.764 17.269 -29.686 1.00 75.38 91 GLY A N 1
ATOM 754 C CA . GLY A 1 91 ? 15.385 17.778 -29.714 1.00 75.38 91 GLY A CA 1
ATOM 755 C C . GLY A 1 91 ? 14.396 16.808 -30.373 1.00 75.38 91 GLY A C 1
ATOM 756 O O . GLY A 1 91 ? 13.378 17.227 -30.927 1.00 75.38 91 GLY A O 1
ATOM 757 N N . LYS A 1 92 ? 14.723 15.512 -30.373 1.00 79.19 92 LYS A N 1
ATOM 758 C CA . LYS A 1 92 ? 13.899 14.438 -30.930 1.00 79.19 92 LYS A CA 1
ATOM 759 C C . LYS A 1 92 ? 12.898 13.942 -29.896 1.00 79.19 92 LYS A C 1
ATOM 761 O O . LYS A 1 92 ? 13.018 14.184 -28.699 1.00 79.19 92 LYS A O 1
ATOM 766 N N . ASP A 1 93 ? 11.894 13.219 -30.378 1.00 84.19 93 ASP A N 1
ATOM 767 C CA . ASP A 1 93 ? 10.792 12.749 -29.548 1.00 84.19 93 ASP A CA 1
ATOM 768 C C . ASP A 1 93 ? 11.253 11.694 -28.521 1.00 84.19 93 ASP A C 1
ATOM 770 O O . ASP A 1 93 ? 11.413 10.509 -28.832 1.00 84.19 93 ASP A O 1
ATOM 774 N N . VAL A 1 94 ? 11.451 12.131 -27.272 1.00 85.62 94 VAL A N 1
ATOM 775 C CA . VAL A 1 94 ? 11.816 11.279 -26.126 1.00 85.62 94 VAL A CA 1
ATOM 776 C C . VAL A 1 94 ? 10.732 10.222 -25.848 1.00 85.62 94 VAL A C 1
ATOM 778 O O . VAL A 1 94 ? 11.030 9.158 -25.294 1.00 85.62 94 VAL A O 1
ATOM 781 N N . LEU A 1 95 ? 9.490 10.424 -26.318 1.00 87.00 95 LEU A N 1
ATOM 782 C CA . LEU A 1 95 ? 8.424 9.423 -26.210 1.00 87.00 95 LEU A CA 1
ATOM 783 C C . LEU A 1 95 ? 8.743 8.140 -26.982 1.00 87.00 95 LEU A C 1
ATOM 785 O O . LEU A 1 95 ? 8.222 7.082 -26.625 1.00 87.00 95 LEU A O 1
ATOM 789 N N . LEU A 1 96 ? 9.638 8.176 -27.975 1.00 86.88 96 LEU A N 1
ATOM 790 C CA . LEU A 1 96 ? 10.092 6.967 -28.664 1.00 86.88 96 LEU A CA 1
ATOM 791 C C . LEU A 1 96 ? 10.795 5.995 -27.710 1.00 86.88 96 LEU A C 1
ATOM 793 O O . LEU A 1 96 ? 10.587 4.784 -27.797 1.00 86.88 96 LEU A O 1
ATOM 797 N N . ALA A 1 97 ? 11.591 6.507 -26.771 1.00 86.88 97 ALA A N 1
ATOM 798 C CA . ALA A 1 97 ? 12.255 5.669 -25.781 1.00 86.88 97 ALA A CA 1
ATOM 799 C C . ALA A 1 97 ? 11.258 5.093 -24.767 1.00 86.88 97 ALA A C 1
ATOM 801 O O . ALA A 1 97 ? 11.354 3.918 -24.412 1.00 86.88 97 ALA A O 1
ATOM 802 N N . LEU A 1 98 ? 10.249 5.869 -24.359 1.00 90.12 98 LEU A N 1
ATOM 803 C CA . LEU A 1 98 ? 9.161 5.341 -23.536 1.00 90.12 98 LEU A CA 1
ATOM 804 C C . LEU A 1 98 ? 8.369 4.254 -24.282 1.00 90.12 98 LEU A C 1
ATOM 806 O O . LEU A 1 98 ? 8.053 3.214 -23.702 1.00 90.12 98 LEU A O 1
ATOM 810 N N . ALA A 1 99 ? 8.098 4.445 -25.575 1.00 91.50 99 ALA A N 1
ATOM 811 C CA . ALA A 1 99 ? 7.376 3.478 -26.396 1.00 91.50 99 ALA A CA 1
ATOM 812 C C . ALA A 1 99 ? 8.081 2.110 -26.454 1.00 91.50 99 ALA A C 1
ATOM 814 O O . ALA A 1 99 ? 7.403 1.081 -26.498 1.00 91.50 99 ALA A O 1
ATOM 815 N N . LEU A 1 100 ? 9.420 2.076 -26.392 1.00 91.25 100 LEU A N 1
ATOM 816 C CA . LEU A 1 100 ? 10.190 0.831 -26.259 1.00 91.25 100 LEU A CA 1
ATOM 817 C C . LEU A 1 100 ? 9.884 0.108 -24.941 1.00 91.25 100 LEU A C 1
ATOM 819 O O . LEU A 1 100 ? 9.685 -1.107 -24.937 1.00 91.25 100 LEU A O 1
ATOM 823 N N . LEU A 1 101 ? 9.802 0.847 -23.831 1.00 93.88 101 LEU A N 1
ATOM 824 C CA . LEU A 1 101 ? 9.503 0.286 -22.510 1.00 93.88 101 LEU A CA 1
ATOM 825 C C . LEU A 1 101 ? 8.047 -0.192 -22.387 1.00 93.88 101 LEU A C 1
ATOM 827 O O . LEU A 1 101 ? 7.761 -1.119 -21.627 1.00 93.88 101 LEU A O 1
ATOM 831 N N . MET A 1 102 ? 7.134 0.413 -23.153 1.00 95.44 102 MET A N 1
ATOM 832 C CA . MET A 1 102 ? 5.710 0.057 -23.192 1.00 95.44 102 MET A CA 1
ATOM 833 C C . MET A 1 102 ? 5.392 -1.143 -24.094 1.00 95.44 102 MET A C 1
ATOM 835 O O . MET A 1 102 ? 4.254 -1.623 -24.081 1.00 95.44 102 MET A O 1
ATOM 839 N N . LYS A 1 103 ? 6.359 -1.650 -24.873 1.00 95.94 103 LYS A N 1
ATOM 840 C CA . LYS A 1 103 ? 6.165 -2.859 -25.686 1.00 95.94 103 LYS A CA 1
ATOM 841 C C . LYS A 1 103 ? 5.743 -4.037 -24.811 1.00 95.94 103 LYS A C 1
ATOM 843 O O . LYS A 1 103 ? 6.257 -4.225 -23.709 1.00 95.94 103 LYS A O 1
ATOM 848 N N . LYS A 1 104 ? 4.814 -4.838 -25.337 1.00 96.50 104 LYS A N 1
ATOM 849 C CA . LYS A 1 104 ? 4.248 -6.007 -24.660 1.00 96.50 104 LYS A CA 1
ATOM 850 C C . LYS A 1 104 ? 4.469 -7.283 -25.456 1.00 96.50 104 LYS A C 1
ATOM 852 O O . LYS A 1 104 ? 4.359 -7.266 -26.683 1.00 96.50 104 LYS A O 1
ATOM 857 N N . THR A 1 105 ? 4.694 -8.378 -24.739 1.00 96.62 105 THR A N 1
ATOM 858 C CA . THR A 1 105 ? 4.528 -9.730 -25.279 1.00 96.62 105 THR A CA 1
ATOM 859 C C . THR A 1 105 ? 3.046 -10.049 -25.489 1.00 96.62 105 THR A C 1
ATOM 861 O O . THR A 1 105 ? 2.165 -9.332 -25.005 1.00 96.62 105 THR A O 1
ATOM 864 N N . ALA A 1 106 ? 2.756 -11.165 -26.158 1.00 94.44 106 ALA A N 1
ATOM 865 C CA . ALA A 1 106 ? 1.401 -11.685 -26.347 1.00 94.44 106 ALA A CA 1
ATOM 866 C C . ALA A 1 106 ? 0.654 -11.911 -25.018 1.00 94.44 106 ALA A C 1
ATOM 868 O O . ALA A 1 106 ? -0.566 -11.817 -24.984 1.00 94.44 106 ALA A O 1
ATOM 869 N N . THR A 1 107 ? 1.397 -12.156 -23.934 1.00 93.88 107 THR A N 1
ATOM 870 C CA . THR A 1 107 ? 0.874 -12.349 -22.566 1.00 93.88 107 THR A CA 1
ATOM 871 C C . THR A 1 107 ? 0.855 -11.071 -21.711 1.00 93.88 107 THR A C 1
ATOM 873 O O . THR A 1 107 ? 0.725 -11.115 -20.484 1.00 93.88 107 THR A O 1
ATOM 876 N N . GLY A 1 108 ? 1.094 -9.915 -22.337 1.00 95.94 108 GLY A N 1
ATOM 877 C CA . GLY A 1 108 ? 1.057 -8.607 -21.686 1.00 95.94 108 GLY A CA 1
ATOM 878 C C . GLY A 1 108 ? 2.315 -8.215 -20.902 1.00 95.94 108 GLY A C 1
ATOM 879 O O . GLY A 1 108 ? 2.328 -7.142 -20.301 1.00 95.94 108 GLY A O 1
ATOM 880 N N . TRP A 1 109 ? 3.383 -9.023 -20.916 1.00 97.38 109 TRP A N 1
ATOM 881 C CA . TRP A 1 109 ? 4.627 -8.689 -20.214 1.00 97.38 109 TRP A CA 1
ATOM 882 C C . TRP A 1 109 ? 5.348 -7.535 -20.901 1.00 97.38 109 TRP A C 1
ATOM 884 O O . TRP A 1 109 ? 5.553 -7.561 -22.112 1.00 97.38 109 TRP A O 1
ATOM 894 N N . THR A 1 110 ? 5.791 -6.561 -20.113 1.00 97.50 110 THR A N 1
ATOM 895 C CA . THR A 1 110 ? 6.683 -5.483 -20.569 1.00 97.50 110 THR A CA 1
ATOM 896 C C . THR A 1 110 ? 8.107 -5.739 -20.090 1.00 97.50 110 THR A C 1
ATOM 898 O O . THR A 1 110 ? 8.330 -6.585 -19.221 1.00 97.50 110 THR A O 1
ATOM 901 N N . LEU A 1 111 ? 9.077 -4.970 -20.593 1.00 96.25 111 LEU A N 1
ATOM 902 C CA . LEU A 1 111 ? 10.450 -5.019 -20.082 1.00 96.25 111 LEU A CA 1
ATOM 903 C C . LEU A 1 111 ? 10.499 -4.816 -18.556 1.00 96.25 111 LEU A C 1
ATOM 905 O O . LEU A 1 111 ? 11.173 -5.567 -17.858 1.00 96.25 111 LEU A O 1
ATOM 909 N N . GLY A 1 112 ? 9.725 -3.857 -18.036 1.00 97.50 112 GLY A N 1
ATOM 910 C CA . GLY A 1 112 ? 9.636 -3.598 -16.598 1.00 97.50 112 GLY A CA 1
ATOM 911 C C . GLY A 1 112 ? 9.103 -4.787 -15.791 1.00 97.50 112 GLY A C 1
ATOM 912 O O . GLY A 1 112 ? 9.537 -4.984 -14.661 1.00 97.50 112 GLY A O 1
ATOM 913 N N . HIS A 1 113 ? 8.212 -5.612 -16.360 1.00 98.06 113 HIS A N 1
ATOM 914 C CA . HIS A 1 113 ? 7.735 -6.830 -15.693 1.00 98.06 113 HIS A CA 1
ATOM 915 C C . HIS A 1 113 ? 8.835 -7.884 -15.591 1.00 98.06 113 HIS A C 1
ATOM 917 O O . HIS A 1 113 ? 9.003 -8.482 -14.534 1.00 98.06 113 HIS A O 1
ATOM 923 N N . TYR A 1 114 ? 9.604 -8.086 -16.666 1.00 97.06 114 TYR A N 1
ATOM 924 C CA . TYR A 1 114 ? 10.744 -9.002 -16.633 1.00 97.06 114 TYR A CA 1
ATOM 925 C C . TYR A 1 114 ? 11.787 -8.544 -15.614 1.00 97.06 114 TYR A C 1
ATOM 927 O O . TYR A 1 114 ? 12.217 -9.351 -14.795 1.00 97.06 114 TYR A O 1
ATOM 935 N N . ILE A 1 115 ? 12.121 -7.249 -15.603 1.00 97.62 115 ILE A N 1
ATOM 936 C CA . ILE A 1 115 ? 13.090 -6.688 -14.655 1.00 97.62 115 ILE A CA 1
ATOM 937 C C . ILE A 1 115 ? 12.605 -6.883 -13.214 1.00 97.62 115 ILE A C 1
ATOM 939 O O . ILE A 1 115 ? 13.325 -7.428 -12.389 1.00 97.62 115 ILE A O 1
ATOM 943 N N . ALA A 1 116 ? 11.357 -6.522 -12.913 1.00 97.31 116 ALA A N 1
ATOM 944 C CA . ALA A 1 116 ? 10.801 -6.642 -11.565 1.00 97.31 116 ALA A CA 1
ATOM 945 C C . ALA A 1 116 ? 10.517 -8.086 -11.104 1.00 97.31 116 ALA A C 1
ATOM 947 O O . ALA A 1 116 ? 10.072 -8.283 -9.976 1.00 97.31 116 ALA A O 1
ATOM 948 N N . TYR A 1 117 ? 10.678 -9.092 -11.968 1.00 96.19 117 TYR A N 1
ATOM 949 C CA . TYR A 1 117 ? 10.445 -10.492 -11.605 1.00 96.19 117 TYR A CA 1
ATOM 950 C C . TYR A 1 117 ? 11.728 -11.321 -11.566 1.00 96.19 117 TYR A C 1
ATOM 952 O O . TYR A 1 117 ? 11.861 -12.183 -10.701 1.00 96.19 117 TYR A O 1
ATOM 960 N N . TYR A 1 118 ? 12.650 -11.087 -12.502 1.00 94.75 118 TYR A N 1
ATOM 961 C CA . TYR A 1 118 ? 13.838 -11.923 -12.680 1.00 94.75 118 TYR A CA 1
ATOM 962 C C . TYR A 1 118 ? 15.127 -11.296 -12.146 1.00 94.75 118 TYR A C 1
ATOM 964 O O . TYR A 1 118 ? 16.081 -12.030 -11.901 1.00 94.75 118 TYR A O 1
ATOM 972 N N . GLU A 1 119 ? 15.172 -9.977 -11.952 1.00 96.31 119 GLU A N 1
ATOM 973 C CA . GLU A 1 119 ? 16.436 -9.282 -11.707 1.00 96.31 119 GLU A CA 1
ATOM 974 C C . GLU A 1 119 ? 16.702 -8.950 -10.241 1.00 96.31 119 GLU A C 1
ATOM 976 O O . GLU A 1 119 ? 15.842 -9.050 -9.366 1.00 96.31 119 GLU A O 1
ATOM 981 N N . SER A 1 120 ? 17.936 -8.524 -9.969 1.00 96.31 120 SER A N 1
ATOM 982 C CA . SER A 1 120 ? 18.358 -8.079 -8.644 1.00 96.31 120 SER A CA 1
ATOM 983 C C . SER A 1 120 ? 17.707 -6.745 -8.246 1.00 96.31 120 SER A C 1
ATOM 985 O O . SER A 1 120 ? 17.293 -5.933 -9.080 1.00 96.31 120 SER A O 1
ATOM 987 N N . ASN A 1 121 ? 17.693 -6.463 -6.939 1.00 95.88 121 ASN A N 1
ATOM 988 C CA . ASN A 1 121 ? 17.286 -5.159 -6.397 1.00 95.88 121 ASN A CA 1
ATOM 989 C C . ASN A 1 121 ? 18.058 -3.997 -7.047 1.00 95.88 121 ASN A C 1
ATOM 991 O O . ASN A 1 121 ? 17.480 -2.944 -7.315 1.00 95.88 121 ASN A O 1
ATOM 995 N N . GLN A 1 122 ? 19.345 -4.195 -7.349 1.00 96.19 122 GLN A N 1
ATOM 996 C CA . GLN A 1 122 ? 20.187 -3.181 -7.983 1.00 96.19 122 GLN A CA 1
ATOM 997 C C . GLN A 1 122 ? 19.706 -2.851 -9.402 1.00 96.19 122 GLN A C 1
ATOM 999 O O . GLN A 1 122 ? 19.626 -1.677 -9.761 1.00 96.19 122 GLN A O 1
ATOM 1004 N N . ILE A 1 123 ? 19.343 -3.856 -10.200 1.00 97.00 123 ILE A N 1
ATOM 1005 C CA . ILE A 1 123 ? 18.823 -3.647 -11.559 1.00 97.00 123 ILE A CA 1
ATOM 1006 C C . ILE A 1 123 ? 17.459 -2.975 -11.542 1.00 97.00 123 ILE A C 1
ATOM 1008 O O . ILE A 1 123 ? 17.226 -2.043 -12.312 1.00 97.00 123 ILE A O 1
ATOM 1012 N N . VAL A 1 124 ? 16.566 -3.387 -10.642 1.00 97.69 124 VAL A N 1
ATOM 1013 C CA . VAL A 1 124 ? 15.264 -2.725 -10.497 1.00 97.69 124 VAL A CA 1
ATOM 1014 C C . VAL A 1 124 ? 15.441 -1.255 -10.124 1.00 97.69 124 VAL A C 1
ATOM 1016 O O . VAL A 1 124 ? 14.763 -0.395 -10.683 1.00 97.69 124 VAL A O 1
ATOM 1019 N N . GLN A 1 125 ? 16.385 -0.932 -9.238 1.00 96.50 125 GLN A N 1
ATOM 1020 C CA . GLN A 1 125 ? 16.701 0.457 -8.900 1.00 96.50 125 GLN A CA 1
ATOM 1021 C C . GLN A 1 125 ? 17.283 1.234 -10.090 1.00 96.50 125 GLN A C 1
ATOM 1023 O O . GLN A 1 125 ? 16.909 2.388 -10.289 1.00 96.50 125 GLN A O 1
ATOM 1028 N N . GLN A 1 126 ? 18.130 0.618 -10.923 1.00 95.88 126 GLN A N 1
ATOM 1029 C CA . GLN A 1 126 ? 18.608 1.238 -12.168 1.00 95.88 126 GLN A CA 1
ATOM 1030 C C . GLN A 1 126 ? 17.470 1.489 -13.162 1.00 95.88 126 GLN A C 1
ATOM 1032 O O . GLN A 1 126 ? 17.419 2.544 -13.790 1.00 95.88 126 GLN A O 1
ATOM 1037 N N . TYR A 1 127 ? 16.525 0.556 -13.273 1.00 97.25 127 TYR A N 1
ATOM 1038 C CA . TYR A 1 127 ? 15.330 0.742 -14.087 1.00 97.25 127 TYR A CA 1
ATOM 1039 C C . TYR A 1 127 ? 14.458 1.890 -13.557 1.00 97.25 127 TYR A C 1
ATOM 1041 O O . TYR A 1 127 ? 13.999 2.723 -14.332 1.00 97.25 127 TYR A O 1
ATOM 1049 N N . ILE A 1 128 ? 14.281 2.004 -12.238 1.00 96.88 128 ILE A N 1
ATOM 1050 C CA . ILE A 1 128 ? 13.579 3.146 -11.633 1.00 96.88 128 ILE A CA 1
ATOM 1051 C C . ILE A 1 128 ? 14.326 4.460 -11.916 1.00 96.88 128 ILE A C 1
ATOM 1053 O O . ILE A 1 128 ? 13.691 5.453 -12.263 1.00 96.88 128 ILE A O 1
ATOM 1057 N N . ALA A 1 129 ? 15.660 4.473 -11.838 1.00 94.94 129 ALA A N 1
ATOM 1058 C CA . ALA A 1 129 ? 16.471 5.645 -12.173 1.00 94.94 129 ALA A CA 1
ATOM 1059 C C . ALA A 1 129 ? 16.324 6.058 -13.649 1.00 94.94 129 ALA A C 1
ATOM 1061 O O . ALA A 1 129 ? 16.202 7.246 -13.939 1.00 94.94 129 ALA A O 1
ATOM 1062 N N . LEU A 1 130 ? 16.240 5.093 -14.572 1.00 94.81 130 LEU A N 1
ATOM 1063 C CA . LEU A 1 130 ? 15.934 5.348 -15.983 1.00 94.81 130 LEU A CA 1
ATOM 1064 C C . LEU A 1 130 ? 14.581 6.062 -16.151 1.00 94.81 130 LEU A C 1
ATOM 1066 O O . LEU A 1 130 ? 14.476 6.998 -16.940 1.00 94.81 130 LEU A O 1
ATOM 1070 N N . LEU A 1 131 ? 13.555 5.658 -15.394 1.00 95.00 131 LEU A N 1
ATOM 1071 C CA . LEU A 1 131 ? 12.241 6.315 -15.419 1.00 95.00 131 LEU A CA 1
ATOM 1072 C C . LEU A 1 131 ? 12.285 7.738 -14.837 1.00 95.00 131 LEU A C 1
ATOM 1074 O O . LEU A 1 131 ? 11.589 8.620 -15.334 1.00 95.00 131 LEU A O 1
ATOM 1078 N N . ILE A 1 132 ? 13.128 7.988 -13.829 1.00 92.69 132 ILE A N 1
ATOM 1079 C CA . ILE A 1 132 ? 13.377 9.347 -13.320 1.00 92.69 132 ILE A CA 1
ATOM 1080 C C . ILE A 1 132 ? 14.045 10.206 -14.400 1.00 92.69 132 ILE A C 1
ATOM 1082 O O . ILE A 1 132 ? 13.619 11.336 -14.620 1.00 92.69 132 ILE A O 1
ATOM 1086 N N . HIS A 1 133 ? 15.049 9.677 -15.104 1.00 90.75 133 HIS A N 1
ATOM 1087 C CA . HIS A 1 133 ? 15.709 10.396 -16.199 1.00 90.75 133 HIS A CA 1
ATOM 1088 C C . HIS A 1 133 ? 14.748 10.704 -17.352 1.00 90.75 133 HIS A C 1
ATOM 1090 O O . HIS A 1 133 ? 14.790 11.801 -17.894 1.00 90.75 133 HIS A O 1
ATOM 1096 N N . LEU A 1 134 ? 13.849 9.773 -17.694 1.00 90.94 134 LEU A N 1
ATOM 1097 C CA . LEU A 1 134 ? 12.765 10.012 -18.654 1.00 90.94 134 LEU A CA 1
ATOM 1098 C C . LEU A 1 134 ? 11.913 11.216 -18.244 1.00 90.94 134 LEU A C 1
ATOM 1100 O O . LEU A 1 134 ? 11.669 12.099 -19.059 1.00 90.94 134 LEU A O 1
ATOM 1104 N N . HIS A 1 135 ? 11.501 11.271 -16.977 1.00 90.31 135 HIS A N 1
ATOM 1105 C CA . HIS A 1 135 ? 10.716 12.391 -16.469 1.00 90.31 135 HIS A CA 1
ATOM 1106 C C . HIS A 1 135 ? 11.487 13.718 -16.521 1.00 90.31 135 HIS A C 1
ATOM 1108 O O . HIS A 1 135 ? 10.947 14.737 -16.938 1.00 90.31 135 HIS A O 1
ATOM 1114 N N . GLN A 1 136 ? 12.770 13.699 -16.148 1.00 89.62 136 GLN A N 1
ATOM 1115 C CA . GLN A 1 136 ? 13.658 14.866 -16.219 1.00 89.62 136 GLN A CA 1
ATOM 1116 C C . GLN A 1 136 ? 13.910 15.336 -17.658 1.00 89.62 136 GLN A C 1
ATOM 1118 O O . GLN A 1 136 ? 14.149 16.518 -17.871 1.00 89.62 136 GLN A O 1
ATOM 1123 N N . ALA A 1 137 ? 13.824 14.431 -18.634 1.00 88.00 137 ALA A N 1
ATOM 1124 C CA . ALA A 1 137 ? 13.875 14.724 -20.064 1.00 88.00 137 ALA A CA 1
ATOM 1125 C C . ALA A 1 137 ? 12.499 15.126 -20.640 1.00 88.00 137 ALA A C 1
ATOM 1127 O O . ALA A 1 137 ? 12.239 14.907 -21.822 1.00 88.00 137 ALA A O 1
ATOM 1128 N N . GLU A 1 138 ? 11.626 15.699 -19.804 1.00 86.25 138 GLU A N 1
ATOM 1129 C CA . GLU A 1 138 ? 10.313 16.264 -20.156 1.00 86.25 138 GLU A CA 1
ATOM 1130 C C . GLU A 1 138 ? 9.252 15.245 -20.611 1.00 86.25 138 GLU A C 1
ATOM 1132 O O . GLU A 1 138 ? 8.211 15.613 -21.162 1.00 86.25 138 GLU A O 1
ATOM 1137 N N . VAL A 1 139 ? 9.439 13.949 -20.335 1.00 88.31 139 VAL A N 1
ATOM 1138 C CA . VAL A 1 139 ? 8.335 12.989 -20.467 1.00 88.31 139 VAL A CA 1
ATOM 1139 C C . VAL A 1 139 ? 7.337 13.230 -19.338 1.00 88.31 139 VAL A C 1
ATOM 1141 O O . VAL A 1 139 ? 7.681 13.129 -18.155 1.00 88.31 139 VAL A O 1
ATOM 1144 N N . SER A 1 140 ? 6.085 13.518 -19.710 1.00 89.81 140 SER A N 1
ATOM 1145 C CA . SER A 1 140 ? 5.019 13.768 -18.734 1.00 89.81 140 SER A CA 1
ATOM 1146 C C . SER A 1 140 ? 4.902 12.618 -17.736 1.00 89.81 140 SER A C 1
ATOM 1148 O O . SER A 1 140 ? 5.039 11.435 -18.087 1.00 89.81 140 SER A O 1
ATOM 1150 N N . GLY A 1 141 ? 4.600 12.956 -16.482 1.00 90.88 141 GLY A N 1
ATOM 1151 C CA . GLY A 1 141 ? 4.378 11.936 -15.464 1.00 90.88 141 GLY A CA 1
ATOM 1152 C C . GLY A 1 141 ? 3.245 10.988 -15.866 1.00 90.88 141 GLY A C 1
ATOM 1153 O O . GLY A 1 141 ? 3.329 9.791 -15.601 1.00 90.88 141 GLY A O 1
ATOM 1154 N N . HIS A 1 142 ? 2.222 11.500 -16.564 1.00 91.50 142 HIS A N 1
ATOM 1155 C CA . HIS A 1 142 ? 1.087 10.714 -17.048 1.00 91.50 142 HIS A CA 1
ATOM 1156 C C . HIS A 1 142 ? 1.542 9.552 -17.939 1.00 91.50 142 HIS A C 1
ATOM 1158 O O . HIS A 1 142 ? 1.143 8.408 -17.734 1.00 91.50 142 HIS A O 1
ATOM 1164 N N . ASN A 1 143 ? 2.458 9.811 -18.872 1.00 92.00 143 ASN A N 1
ATOM 1165 C CA . ASN A 1 143 ? 2.971 8.780 -19.769 1.00 92.00 143 ASN A CA 1
ATOM 1166 C C . ASN A 1 143 ? 3.756 7.690 -19.011 1.00 92.00 143 ASN A C 1
ATOM 1168 O O . ASN A 1 143 ? 3.642 6.501 -19.316 1.00 92.00 143 ASN A O 1
ATOM 1172 N N . ILE A 1 144 ? 4.514 8.071 -17.977 1.00 94.56 144 ILE A N 1
ATOM 1173 C CA . ILE A 1 144 ? 5.193 7.110 -17.091 1.00 94.56 144 ILE A CA 1
ATOM 1174 C C . ILE A 1 144 ? 4.167 6.319 -16.265 1.00 94.56 144 ILE A C 1
ATOM 1176 O O . ILE A 1 144 ? 4.319 5.112 -16.062 1.00 94.56 144 ILE A O 1
ATOM 1180 N N . MET A 1 145 ? 3.088 6.963 -15.821 1.00 95.12 145 MET A N 1
ATOM 1181 C CA . MET A 1 145 ? 2.005 6.296 -15.103 1.00 95.12 145 MET A CA 1
ATOM 1182 C C . MET A 1 145 ? 1.263 5.285 -15.977 1.00 95.12 145 MET A C 1
ATOM 1184 O O . MET A 1 145 ? 0.950 4.197 -15.493 1.00 95.12 145 MET A O 1
ATOM 1188 N N . GLU A 1 146 ? 1.047 5.576 -17.260 1.00 95.44 146 GLU A N 1
ATOM 1189 C CA . GLU A 1 146 ? 0.480 4.611 -18.207 1.00 95.44 146 GLU A CA 1
ATOM 1190 C C . GLU A 1 146 ? 1.341 3.351 -18.315 1.00 95.44 146 GLU A C 1
ATOM 1192 O O . GLU A 1 146 ? 0.803 2.244 -18.313 1.00 95.44 146 GLU A O 1
ATOM 1197 N N . LEU A 1 147 ? 2.673 3.486 -18.289 1.00 95.50 147 LEU A N 1
ATOM 1198 C CA . LEU A 1 147 ? 3.579 2.338 -18.218 1.00 95.50 147 LEU A CA 1
ATOM 1199 C C . LEU A 1 147 ? 3.365 1.508 -16.939 1.00 95.50 147 LEU A C 1
ATOM 1201 O O . LEU A 1 147 ? 3.339 0.276 -17.008 1.00 95.50 147 LEU A O 1
ATOM 1205 N N . PHE A 1 148 ? 3.180 2.144 -15.779 1.00 96.50 148 PHE A N 1
ATOM 1206 C CA . PHE A 1 148 ? 2.950 1.427 -14.517 1.00 96.50 148 PHE A CA 1
ATOM 1207 C C . PHE A 1 148 ? 1.580 0.756 -14.424 1.00 96.50 148 PHE A C 1
ATOM 1209 O O . PHE A 1 148 ? 1.441 -0.233 -13.701 1.00 96.50 148 PHE A O 1
ATOM 1216 N N . LYS A 1 149 ? 0.583 1.265 -15.152 1.00 97.25 149 LYS A N 1
ATOM 1217 C CA . LYS A 1 149 ? -0.756 0.668 -15.234 1.00 97.25 149 LYS A CA 1
ATOM 1218 C C . LYS A 1 149 ? -0.820 -0.533 -16.177 1.00 97.25 149 LYS A C 1
ATOM 1220 O O . LYS A 1 149 ? -1.815 -1.257 -16.154 1.00 97.25 149 LYS A O 1
ATOM 1225 N N . LEU A 1 150 ? 0.205 -0.779 -17.000 1.00 97.25 150 LEU A N 1
ATOM 1226 C CA . LEU A 1 150 ? 0.227 -1.947 -17.879 1.00 97.25 150 LEU A CA 1
ATOM 1227 C C . LEU A 1 150 ? 0.182 -3.229 -17.041 1.00 97.25 150 LEU A C 1
ATOM 1229 O O . LEU A 1 150 ? 1.042 -3.461 -16.194 1.00 97.25 150 LEU A O 1
ATOM 1233 N N . GLN A 1 151 ? -0.828 -4.057 -17.309 1.00 96.94 151 GLN A N 1
ATOM 1234 C CA . GLN A 1 151 ? -1.015 -5.356 -16.676 1.00 96.94 151 GLN A CA 1
ATOM 1235 C C . GLN A 1 151 ? -0.631 -6.493 -17.626 1.00 96.94 151 GLN A C 1
ATOM 1237 O O . GLN A 1 151 ? -0.903 -6.429 -18.830 1.00 96.94 151 GLN A O 1
ATOM 1242 N N . MET A 1 152 ? -0.043 -7.540 -17.052 1.00 96.81 152 MET A N 1
ATOM 1243 C CA . MET A 1 152 ? 0.055 -8.867 -17.664 1.00 96.81 152 MET A CA 1
ATOM 1244 C C . MET A 1 152 ? -1.327 -9.537 -17.698 1.00 96.81 152 MET A C 1
ATOM 1246 O O . MET A 1 152 ? -2.251 -9.097 -17.011 1.00 96.81 152 MET A O 1
ATOM 1250 N N . ASP A 1 153 ? -1.476 -10.652 -18.417 1.00 96.00 153 ASP A N 1
ATOM 1251 C CA . ASP A 1 153 ? -2.758 -11.373 -18.526 1.00 96.00 153 ASP A CA 1
ATOM 1252 C C . ASP A 1 153 ? -3.358 -11.800 -17.180 1.00 96.00 153 ASP A C 1
ATOM 1254 O O . ASP A 1 153 ? -4.555 -12.063 -17.073 1.00 96.00 153 ASP A O 1
ATOM 1258 N N . ASN A 1 154 ? -2.537 -11.922 -16.139 1.00 94.62 154 ASN A N 1
ATOM 1259 C CA . ASN A 1 154 ? -2.960 -12.244 -14.778 1.00 94.62 154 ASN A CA 1
ATOM 1260 C C . ASN A 1 154 ? -3.212 -11.002 -13.899 1.00 94.62 154 ASN A C 1
ATOM 1262 O O . ASN A 1 154 ? -3.398 -11.139 -12.692 1.00 94.62 154 ASN A O 1
ATOM 1266 N N . GLY A 1 155 ? -3.224 -9.802 -14.480 1.00 96.25 155 GLY A N 1
ATOM 1267 C CA . GLY A 1 155 ? -3.494 -8.536 -13.798 1.00 96.25 155 GLY A CA 1
ATOM 1268 C C . GLY A 1 155 ? -2.315 -7.972 -12.995 1.00 96.25 155 GLY A C 1
ATOM 1269 O O . GLY A 1 155 ? -2.448 -6.932 -12.354 1.00 96.25 155 GLY A O 1
ATOM 1270 N N . TRP A 1 156 ? -1.154 -8.625 -12.999 1.00 97.19 156 TRP A N 1
ATOM 1271 C CA . TRP A 1 156 ? 0.027 -8.107 -12.310 1.00 97.19 156 TRP A CA 1
ATOM 1272 C C . TRP A 1 156 ? 0.611 -6.917 -13.069 1.00 97.19 156 TRP A C 1
ATOM 1274 O O . TRP A 1 156 ? 0.748 -6.973 -14.289 1.00 97.19 156 TRP A O 1
ATOM 1284 N N . THR A 1 157 ? 0.966 -5.867 -12.329 1.00 97.94 157 THR A N 1
ATOM 1285 C CA . THR A 1 157 ? 1.732 -4.717 -12.837 1.00 97.94 157 THR A CA 1
ATOM 1286 C C . THR A 1 157 ? 3.174 -4.783 -12.343 1.00 97.94 157 THR A C 1
ATOM 1288 O O . THR A 1 157 ? 3.478 -5.497 -11.383 1.00 97.94 157 THR A O 1
ATOM 1291 N N . VAL A 1 158 ? 4.051 -3.954 -12.912 1.00 97.19 158 VAL A N 1
ATOM 1292 C CA . VAL A 1 158 ? 5.423 -3.757 -12.412 1.00 97.19 158 VAL A CA 1
ATOM 1293 C C . VAL A 1 158 ? 5.433 -3.425 -10.913 1.00 97.19 158 VAL A C 1
ATOM 1295 O O . VAL A 1 158 ? 6.199 -4.018 -10.161 1.00 97.19 158 VAL A O 1
ATOM 1298 N N . GLY A 1 159 ? 4.533 -2.551 -10.447 1.00 96.81 159 GLY A N 1
ATOM 1299 C CA . GLY A 1 159 ? 4.435 -2.186 -9.028 1.00 96.81 159 GLY A CA 1
ATOM 1300 C C . GLY A 1 159 ? 4.080 -3.364 -8.112 1.00 96.81 159 GLY A C 1
ATOM 1301 O O . GLY A 1 159 ? 4.643 -3.484 -7.024 1.00 96.81 159 GLY A O 1
ATOM 1302 N N . HIS A 1 160 ? 3.207 -4.276 -8.562 1.00 95.62 160 HIS A N 1
ATOM 1303 C CA . HIS A 1 160 ? 2.902 -5.499 -7.812 1.00 95.62 160 HIS A CA 1
ATOM 1304 C C . HIS A 1 160 ? 4.140 -6.391 -7.665 1.00 95.62 160 HIS A C 1
ATOM 1306 O O . HIS A 1 160 ? 4.390 -6.921 -6.582 1.00 95.62 160 HIS A O 1
ATOM 1312 N N . LEU A 1 161 ? 4.906 -6.556 -8.748 1.00 96.62 161 LEU A N 1
ATOM 1313 C CA . LEU A 1 161 ? 6.103 -7.396 -8.769 1.00 96.62 161 LEU A CA 1
ATOM 1314 C C . LEU A 1 161 ? 7.210 -6.805 -7.891 1.00 96.62 161 LEU A C 1
ATOM 1316 O O . LEU A 1 161 ? 7.731 -7.516 -7.034 1.00 96.62 161 LEU A O 1
ATOM 1320 N N . ILE A 1 162 ? 7.464 -5.492 -8.003 1.00 96.81 162 ILE A N 1
ATOM 1321 C CA . ILE A 1 162 ? 8.422 -4.775 -7.148 1.00 96.81 162 ILE A CA 1
ATOM 1322 C C . ILE A 1 162 ? 8.078 -4.986 -5.671 1.00 96.81 162 ILE A C 1
ATOM 1324 O O . ILE A 1 162 ? 8.911 -5.447 -4.895 1.00 96.81 162 ILE A O 1
ATOM 1328 N N . ALA A 1 163 ? 6.832 -4.712 -5.281 1.00 93.94 163 ALA A N 1
ATOM 1329 C CA . ALA A 1 163 ? 6.400 -4.851 -3.894 1.00 93.94 163 ALA A CA 1
ATOM 1330 C C . ALA A 1 163 ? 6.474 -6.300 -3.378 1.00 93.94 163 ALA A C 1
ATOM 1332 O O . ALA A 1 163 ? 6.738 -6.527 -2.196 1.00 93.94 163 ALA A O 1
ATOM 1333 N N . ARG A 1 164 ? 6.240 -7.295 -4.241 1.00 92.44 164 ARG A N 1
ATOM 1334 C CA . ARG A 1 164 ? 6.229 -8.709 -3.848 1.00 92.44 164 ARG A CA 1
ATOM 1335 C C . ARG A 1 164 ? 7.621 -9.328 -3.756 1.00 92.44 164 ARG A C 1
ATOM 1337 O O . ARG A 1 164 ? 7.839 -10.136 -2.856 1.00 92.44 164 ARG A O 1
ATOM 1344 N N . HIS A 1 165 ? 8.505 -9.015 -4.698 1.00 92.75 165 HIS A N 1
ATOM 1345 C CA . HIS A 1 165 ? 9.738 -9.774 -4.921 1.00 92.75 165 HIS A CA 1
ATOM 1346 C C . HIS A 1 165 ? 11.006 -9.068 -4.444 1.00 92.75 165 HIS A C 1
ATOM 1348 O O . HIS A 1 165 ? 12.028 -9.731 -4.283 1.00 92.75 165 HIS A O 1
ATOM 1354 N N . HIS A 1 166 ? 10.944 -7.766 -4.163 1.00 94.19 166 HIS A N 1
ATOM 1355 C CA . HIS A 1 166 ? 12.129 -6.980 -3.834 1.00 94.19 166 HIS A CA 1
ATOM 1356 C C . HIS A 1 166 ? 12.174 -6.530 -2.378 1.00 94.19 166 HIS A C 1
ATOM 1358 O O . HIS A 1 166 ? 11.200 -6.630 -1.627 1.00 94.19 166 HIS A O 1
ATOM 1364 N N . ASP A 1 167 ? 13.353 -6.058 -1.975 1.00 93.44 167 ASP A N 1
ATOM 1365 C CA . ASP A 1 167 ? 13.587 -5.571 -0.624 1.00 93.44 167 ASP A CA 1
ATOM 1366 C C . ASP A 1 167 ? 12.902 -4.226 -0.337 1.00 93.44 167 ASP A C 1
ATOM 1368 O O . ASP A 1 167 ? 12.463 -3.485 -1.221 1.00 93.44 167 ASP A O 1
ATOM 1372 N N . ALA A 1 168 ? 12.856 -3.899 0.952 1.00 91.62 168 ALA A N 1
ATOM 1373 C CA . ALA A 1 168 ? 12.370 -2.631 1.474 1.00 91.62 168 ALA A CA 1
ATOM 1374 C C . ALA A 1 168 ? 12.955 -1.405 0.747 1.00 91.62 168 ALA A C 1
ATOM 1376 O O . ALA A 1 168 ? 12.213 -0.501 0.368 1.00 91.62 168 ALA A O 1
ATOM 1377 N N . ALA A 1 169 ? 14.271 -1.367 0.517 1.00 94.19 169 ALA A N 1
ATOM 1378 C CA . ALA A 1 169 ? 14.936 -0.223 -0.108 1.00 94.19 169 ALA A CA 1
ATOM 1379 C C . ALA A 1 169 ? 14.469 -0.001 -1.557 1.00 94.19 169 ALA A C 1
ATOM 1381 O O . ALA A 1 169 ? 14.253 1.133 -1.991 1.00 94.19 169 ALA A O 1
ATOM 1382 N N . THR A 1 170 ? 14.257 -1.081 -2.301 1.00 95.81 170 THR A N 1
ATOM 1383 C CA . THR A 1 170 ? 13.758 -1.044 -3.678 1.00 95.81 170 THR A CA 1
ATOM 1384 C C . THR A 1 170 ? 12.293 -0.622 -3.723 1.00 95.81 170 THR A C 1
ATOM 1386 O O . THR A 1 170 ? 11.933 0.250 -4.515 1.00 95.81 170 THR A O 1
ATOM 1389 N N . VAL A 1 171 ? 11.456 -1.139 -2.817 1.00 95.50 171 VAL A N 1
ATOM 1390 C CA . VAL A 1 171 ? 10.056 -0.700 -2.680 1.00 95.50 171 VAL A CA 1
ATOM 1391 C C . VAL A 1 171 ? 9.976 0.784 -2.317 1.00 95.50 171 VAL A C 1
ATOM 1393 O O . VAL A 1 171 ? 9.211 1.527 -2.929 1.00 95.50 171 VAL A O 1
ATOM 1396 N N . GLN A 1 172 ? 10.811 1.257 -1.388 1.00 94.88 172 GLN A N 1
ATOM 1397 C CA . GLN A 1 172 ? 10.914 2.682 -1.060 1.00 94.88 172 GLN A CA 1
ATOM 1398 C C . GLN A 1 172 ? 11.322 3.521 -2.269 1.00 94.88 172 GLN A C 1
ATOM 1400 O O . GLN A 1 172 ? 10.805 4.619 -2.444 1.00 94.88 172 GLN A O 1
ATOM 1405 N N . THR A 1 173 ? 12.243 3.028 -3.096 1.00 96.12 173 THR A N 1
ATOM 1406 C CA . THR A 1 173 ? 12.712 3.733 -4.298 1.00 96.12 173 THR A CA 1
ATOM 1407 C C . THR A 1 173 ? 11.585 3.867 -5.320 1.00 96.12 173 THR A C 1
ATOM 1409 O O . THR A 1 173 ? 11.373 4.948 -5.866 1.00 96.12 173 THR A O 1
ATOM 1412 N N . TYR A 1 174 ? 10.785 2.815 -5.495 1.00 97.12 174 TYR A N 1
ATOM 1413 C CA . TYR A 1 174 ? 9.580 2.849 -6.321 1.00 97.12 174 TYR A CA 1
ATOM 1414 C C . TYR A 1 174 ? 8.526 3.836 -5.790 1.00 97.12 174 TYR A C 1
ATOM 1416 O O . TYR A 1 174 ? 8.036 4.677 -6.541 1.00 97.12 174 TYR A O 1
ATOM 1424 N N . LEU A 1 175 ? 8.214 3.801 -4.491 1.00 95.81 175 LEU A N 1
ATOM 1425 C CA . LEU A 1 175 ? 7.260 4.738 -3.887 1.00 95.81 175 LEU A CA 1
ATOM 1426 C C . LEU A 1 175 ? 7.754 6.193 -3.951 1.00 95.81 175 LEU A C 1
ATOM 1428 O O . LEU A 1 175 ? 6.960 7.102 -4.185 1.00 95.81 175 LEU A O 1
ATOM 1432 N N . LYS A 1 176 ? 9.065 6.422 -3.791 1.00 95.06 176 LYS A N 1
ATOM 1433 C CA . LYS A 1 176 ? 9.684 7.742 -3.974 1.00 95.06 176 LYS A CA 1
ATOM 1434 C C . LYS A 1 176 ? 9.552 8.230 -5.409 1.00 95.06 176 LYS A C 1
ATOM 1436 O O . LYS A 1 176 ? 9.241 9.400 -5.574 1.00 95.06 176 LYS A O 1
ATOM 1441 N N . LEU A 1 177 ? 9.714 7.366 -6.417 1.00 95.50 177 LEU A N 1
ATOM 1442 C CA . LEU A 1 177 ? 9.442 7.737 -7.809 1.00 95.50 177 LEU A CA 1
ATOM 1443 C C . LEU A 1 177 ? 7.990 8.203 -7.973 1.00 95.50 177 LEU A C 1
ATOM 1445 O O . LEU A 1 177 ? 7.780 9.283 -8.512 1.00 95.50 177 LEU A O 1
ATOM 1449 N N . LEU A 1 178 ? 6.999 7.456 -7.469 1.00 95.75 178 LEU A N 1
ATOM 1450 C CA . LEU A 1 178 ? 5.593 7.888 -7.547 1.00 95.75 178 LEU A CA 1
ATOM 1451 C C . LEU A 1 178 ? 5.387 9.267 -6.904 1.00 95.75 178 LEU A C 1
ATOM 1453 O O . LEU A 1 178 ? 4.679 10.108 -7.449 1.00 95.75 178 LEU A O 1
ATOM 1457 N N . ASN A 1 179 ? 6.054 9.517 -5.776 1.00 93.31 179 ASN A N 1
ATOM 1458 C CA . ASN A 1 179 ? 6.000 10.810 -5.105 1.00 93.31 179 ASN A CA 1
ATOM 1459 C C . ASN A 1 179 ? 6.709 11.923 -5.889 1.00 93.31 179 ASN A C 1
ATOM 1461 O O . ASN A 1 179 ? 6.229 13.049 -5.933 1.00 93.31 179 ASN A O 1
ATOM 1465 N N . THR A 1 180 ? 7.849 11.623 -6.514 1.00 92.06 180 THR A N 1
ATOM 1466 C CA . THR A 1 180 ? 8.563 12.555 -7.391 1.00 92.06 180 THR A CA 1
ATOM 1467 C C . THR A 1 180 ? 7.689 12.948 -8.573 1.00 92.06 180 THR A C 1
ATOM 1469 O O . THR A 1 180 ? 7.565 14.137 -8.835 1.00 92.06 180 THR A O 1
ATOM 1472 N N . LEU A 1 181 ? 7.036 11.980 -9.226 1.00 91.75 181 LEU A N 1
ATOM 1473 C CA . LEU A 1 181 ? 6.088 12.261 -10.304 1.00 91.75 181 LEU A CA 1
ATOM 1474 C C . LEU A 1 181 ? 4.945 13.146 -9.799 1.00 91.75 181 LEU A C 1
ATOM 1476 O O . LEU A 1 181 ? 4.588 14.108 -10.455 1.00 91.75 181 LEU A O 1
ATOM 1480 N N . LEU A 1 182 ? 4.398 12.881 -8.615 1.00 91.00 182 LEU A N 1
ATOM 1481 C CA . LEU A 1 182 ? 3.310 13.692 -8.069 1.00 91.00 182 LEU A CA 1
ATOM 1482 C C . LEU A 1 182 ? 3.715 15.155 -7.797 1.00 91.00 182 LEU A C 1
ATOM 1484 O O . LEU A 1 182 ? 2.949 16.064 -8.099 1.00 91.00 182 LEU A O 1
ATOM 1488 N N . VAL A 1 183 ? 4.896 15.381 -7.211 1.00 86.38 183 VAL A N 1
ATOM 1489 C CA . VAL A 1 183 ? 5.313 16.697 -6.682 1.00 86.38 183 VAL A CA 1
ATOM 1490 C C . VAL A 1 183 ? 6.027 17.571 -7.721 1.00 86.38 183 VAL A C 1
ATOM 1492 O O . VAL A 1 183 ? 6.084 18.785 -7.556 1.00 86.38 183 VAL A O 1
ATOM 1495 N N . ALA A 1 184 ? 6.584 16.985 -8.782 1.00 79.12 184 ALA A N 1
ATOM 1496 C CA . ALA A 1 184 ? 7.378 17.716 -9.773 1.00 79.12 184 ALA A CA 1
ATOM 1497 C C . ALA A 1 184 ? 6.561 18.599 -10.735 1.00 79.12 184 ALA A C 1
ATOM 1499 O O . ALA A 1 184 ? 7.160 19.318 -11.530 1.00 79.12 184 ALA A O 1
ATOM 1500 N N . ASN A 1 185 ? 5.228 18.558 -10.674 1.00 71.81 185 ASN A N 1
ATOM 1501 C CA . ASN A 1 185 ? 4.369 19.161 -11.689 1.00 71.81 185 ASN A CA 1
ATOM 1502 C C . ASN A 1 185 ? 3.547 20.341 -11.157 1.00 71.81 185 ASN A C 1
ATOM 1504 O O . ASN A 1 185 ? 3.236 20.425 -9.966 1.00 71.81 185 ASN A O 1
ATOM 1508 N N . ASP A 1 186 ? 3.164 21.241 -12.067 1.00 74.50 186 ASP A N 1
ATOM 1509 C CA . ASP A 1 186 ? 2.256 22.349 -11.769 1.00 74.50 186 ASP A CA 1
ATOM 1510 C C . ASP A 1 186 ? 0.907 21.830 -11.243 1.00 74.50 186 ASP A C 1
ATOM 1512 O O . ASP A 1 186 ? 0.488 20.706 -11.529 1.00 74.50 186 ASP A O 1
ATOM 1516 N N . TRP A 1 187 ? 0.187 22.673 -10.493 1.00 72.19 187 TRP A N 1
ATOM 1517 C CA . TRP A 1 187 ? -1.012 22.278 -9.738 1.00 72.19 187 TRP A CA 1
ATOM 1518 C C . TRP A 1 187 ? -2.036 21.451 -10.546 1.00 72.19 187 TRP A C 1
ATOM 1520 O O . TRP A 1 187 ? -2.538 20.447 -10.045 1.00 72.19 187 TRP A O 1
ATOM 1530 N N . LEU A 1 188 ? -2.312 21.819 -11.806 1.00 71.88 188 LEU A N 1
ATOM 1531 C CA . LEU A 1 188 ? -3.268 21.099 -12.664 1.00 71.88 188 LEU A CA 1
ATOM 1532 C C . LEU A 1 188 ? -2.802 19.682 -13.038 1.00 71.88 188 LEU A C 1
ATOM 1534 O O . LEU A 1 188 ? -3.613 18.755 -13.069 1.00 71.88 188 LEU A O 1
ATOM 1538 N N . GLU A 1 189 ? -1.512 19.501 -13.312 1.00 77.94 189 GLU A N 1
ATOM 1539 C CA . GLU A 1 189 ? -0.945 18.192 -13.644 1.00 77.94 189 GLU A CA 1
ATOM 1540 C C . GLU A 1 189 ? -0.787 17.324 -12.386 1.00 77.94 189 GLU A C 1
ATOM 1542 O O . GLU A 1 189 ? -1.048 16.120 -12.437 1.00 77.94 189 GLU A O 1
ATOM 1547 N N . GLY A 1 190 ? -0.507 17.935 -11.228 1.00 82.75 190 GLY A N 1
ATOM 1548 C CA . GLY A 1 190 ? -0.517 17.256 -9.929 1.00 82.75 190 GLY A CA 1
ATOM 1549 C C . GLY A 1 190 ? -1.855 16.570 -9.617 1.00 82.75 190 GLY A C 1
ATOM 1550 O O . GLY A 1 190 ? -1.870 15.418 -9.181 1.00 82.75 190 GLY A O 1
ATOM 1551 N N . VAL A 1 191 ? -2.988 17.218 -9.922 1.00 85.50 191 VAL A N 1
ATOM 1552 C CA . VAL A 1 191 ? -4.328 16.625 -9.732 1.00 85.50 191 VAL A CA 1
ATOM 1553 C C . VAL A 1 191 ? -4.554 15.424 -10.657 1.00 85.50 191 VAL A C 1
ATOM 1555 O O . VAL A 1 191 ? -5.081 14.396 -10.219 1.00 85.50 191 VAL A O 1
ATOM 1558 N N . ALA A 1 192 ? -4.166 15.522 -11.931 1.00 88.12 192 ALA A N 1
ATOM 1559 C CA . ALA A 1 192 ? -4.296 14.416 -12.883 1.00 88.12 192 ALA A CA 1
ATOM 1560 C C . ALA A 1 192 ? -3.440 13.211 -12.455 1.00 88.12 192 ALA A C 1
ATOM 1562 O O . ALA A 1 192 ? -3.928 12.081 -12.393 1.00 88.12 192 ALA A O 1
ATOM 1563 N N . LEU A 1 193 ? -2.199 13.465 -12.040 1.00 90.94 193 LEU A N 1
ATOM 1564 C CA . LEU A 1 193 ? -1.291 12.434 -11.545 1.00 90.94 193 LEU A CA 1
ATOM 1565 C C . LEU A 1 193 ? -1.757 11.795 -10.245 1.00 90.94 193 LEU A C 1
ATOM 1567 O O . LEU A 1 193 ? -1.643 10.579 -10.084 1.00 90.94 193 LEU A O 1
ATOM 1571 N N . ALA A 1 194 ? -2.342 12.575 -9.337 1.00 91.62 194 ALA A N 1
ATOM 1572 C CA . ALA A 1 194 ? -2.968 12.020 -8.150 1.00 91.62 194 ALA A CA 1
ATOM 1573 C C . ALA A 1 194 ? -4.052 11.002 -8.538 1.00 91.62 194 ALA A C 1
ATOM 1575 O O . ALA A 1 194 ? -4.109 9.908 -7.976 1.00 91.62 194 ALA A O 1
ATOM 1576 N N . GLN A 1 195 ? -4.879 11.304 -9.544 1.00 92.00 195 GLN A N 1
ATOM 1577 C CA . GLN A 1 195 ? -5.881 10.359 -10.045 1.00 92.00 195 GLN A CA 1
ATOM 1578 C C . GLN A 1 195 ? -5.252 9.114 -10.677 1.00 92.00 195 GLN A C 1
ATOM 1580 O O . GLN A 1 195 ? -5.748 8.011 -10.440 1.00 92.00 195 GLN A O 1
ATOM 1585 N N . ASP A 1 196 ? -4.151 9.264 -11.410 1.00 94.06 196 ASP A N 1
ATOM 1586 C CA . ASP A 1 196 ? -3.428 8.140 -12.003 1.00 94.06 196 ASP A CA 1
ATOM 1587 C C . ASP A 1 196 ? -2.819 7.209 -10.955 1.00 94.06 196 ASP A C 1
ATOM 1589 O O . ASP A 1 196 ? -2.928 5.988 -11.088 1.00 94.06 196 ASP A O 1
ATOM 1593 N N . ILE A 1 197 ? -2.222 7.759 -9.895 1.00 95.06 197 ILE A N 1
ATOM 1594 C CA . ILE A 1 197 ? -1.667 6.984 -8.776 1.00 95.06 197 ILE A CA 1
ATOM 1595 C C . ILE A 1 197 ? -2.791 6.259 -8.031 1.00 95.06 197 ILE A C 1
ATOM 1597 O O . ILE A 1 197 ? -2.685 5.064 -7.745 1.00 95.06 197 ILE A O 1
ATOM 1601 N N . LEU A 1 198 ? -3.909 6.943 -7.771 1.00 93.50 198 LEU A N 1
ATOM 1602 C CA . LEU A 1 198 ? -5.087 6.326 -7.160 1.00 93.50 198 LEU A CA 1
ATOM 1603 C C . LEU A 1 198 ? -5.659 5.198 -8.034 1.00 93.50 198 LEU A C 1
ATOM 1605 O O . LEU A 1 198 ? -6.088 4.173 -7.503 1.00 93.50 198 LEU A O 1
ATOM 1609 N N . ALA A 1 199 ? -5.676 5.366 -9.359 1.00 95.06 199 ALA A N 1
ATOM 1610 C CA . ALA A 1 199 ? -6.112 4.332 -10.294 1.00 95.06 199 ALA A CA 1
ATOM 1611 C C . ALA A 1 199 ? -5.147 3.138 -10.297 1.00 95.06 199 ALA A C 1
ATOM 1613 O O . ALA A 1 199 ? -5.592 1.996 -10.201 1.00 95.06 199 ALA A O 1
ATOM 1614 N N . LEU A 1 200 ? -3.837 3.400 -10.318 1.00 96.25 200 LEU A N 1
ATOM 1615 C CA . LEU A 1 200 ? -2.788 2.385 -10.239 1.00 96.25 200 LEU A CA 1
ATOM 1616 C C . LEU A 1 200 ? -2.928 1.524 -8.974 1.00 96.25 200 LEU A C 1
ATOM 1618 O O . LEU A 1 200 ? -2.883 0.299 -9.057 1.00 96.25 200 LEU A O 1
ATOM 1622 N N . PHE A 1 201 ? -3.156 2.139 -7.811 1.00 94.19 201 PHE A N 1
ATOM 1623 C CA . PHE A 1 201 ? -3.326 1.416 -6.546 1.00 94.19 201 PHE A CA 1
ATOM 1624 C C . PHE A 1 201 ? -4.613 0.585 -6.463 1.00 94.19 201 PHE A C 1
ATOM 1626 O O . PHE A 1 201 ? -4.685 -0.340 -5.653 1.00 94.19 201 PHE A O 1
ATOM 1633 N N . LYS A 1 202 ? -5.607 0.871 -7.311 1.00 94.06 202 LYS A N 1
ATOM 1634 C CA . LYS A 1 202 ? -6.853 0.097 -7.418 1.00 94.06 202 LYS A CA 1
ATOM 1635 C C . LYS A 1 202 ? -6.774 -1.060 -8.408 1.00 94.06 202 LYS A C 1
ATOM 1637 O O . LYS A 1 202 ? -7.677 -1.898 -8.398 1.00 94.06 202 LYS A O 1
ATOM 1642 N N . LEU A 1 203 ? -5.743 -1.118 -9.254 1.00 94.75 203 LEU A N 1
ATOM 1643 C CA . LEU A 1 203 ? -5.552 -2.248 -10.157 1.00 94.75 203 LEU A CA 1
ATOM 1644 C C . LEU A 1 203 ? -5.391 -3.532 -9.346 1.00 94.75 203 LEU A C 1
ATOM 1646 O O . LEU A 1 203 ? -4.679 -3.557 -8.340 1.00 94.75 203 LEU A O 1
ATOM 1650 N N . ARG A 1 204 ? -6.077 -4.585 -9.794 1.00 93.69 204 ARG A N 1
ATOM 1651 C CA . ARG A 1 204 ? -6.083 -5.894 -9.143 1.00 93.69 204 ARG A CA 1
ATOM 1652 C C . ARG A 1 204 ? -5.488 -6.963 -10.044 1.00 93.69 204 ARG A C 1
ATOM 1654 O O . ARG A 1 204 ? -5.734 -6.978 -11.252 1.00 93.69 204 ARG A O 1
ATOM 1661 N N . THR A 1 205 ? -4.759 -7.886 -9.432 1.00 93.50 205 THR A N 1
ATOM 1662 C CA . THR A 1 205 ? -4.423 -9.175 -10.039 1.00 93.50 205 THR A CA 1
ATOM 1663 C C . THR A 1 205 ? -5.677 -10.049 -10.154 1.00 93.50 205 THR A C 1
ATOM 1665 O O . THR A 1 205 ? -6.701 -9.777 -9.522 1.00 93.50 205 THR A O 1
ATOM 1668 N N . LYS A 1 206 ? -5.605 -11.137 -10.930 1.00 90.75 206 LYS A N 1
ATOM 1669 C CA . LYS A 1 206 ? -6.671 -12.155 -1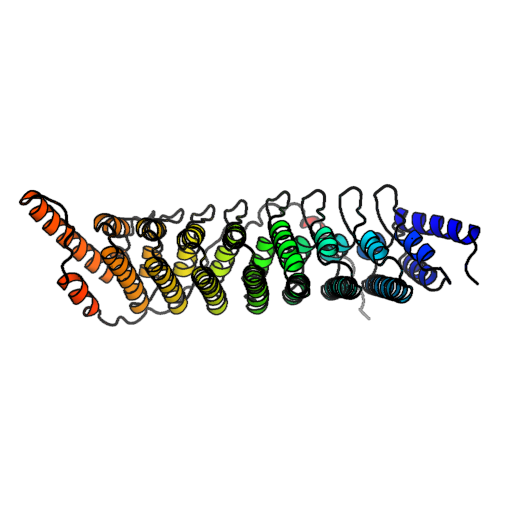0.990 1.00 90.75 206 LYS A CA 1
ATOM 1670 C C . LYS A 1 206 ? -6.972 -12.788 -9.628 1.00 90.75 206 LYS A C 1
ATOM 1672 O O . LYS A 1 206 ? -8.104 -13.189 -9.401 1.00 90.75 206 LYS A O 1
ATOM 1677 N N . ASP A 1 207 ? -5.987 -12.806 -8.733 1.00 85.00 207 ASP A N 1
ATOM 1678 C CA . ASP A 1 207 ? -6.121 -13.294 -7.355 1.00 85.00 207 ASP A CA 1
ATOM 1679 C C . ASP A 1 207 ? -6.653 -12.211 -6.395 1.00 85.00 207 ASP A C 1
ATOM 1681 O O . ASP A 1 207 ? -6.563 -12.353 -5.178 1.00 85.00 207 ASP A O 1
ATOM 1685 N N . GLY A 1 208 ? -7.112 -11.072 -6.925 1.00 86.56 208 GLY A N 1
ATOM 1686 C CA . GLY A 1 208 ? -7.700 -9.981 -6.151 1.00 86.56 208 GLY A CA 1
ATOM 1687 C C . GLY A 1 208 ? -6.695 -9.063 -5.451 1.00 86.56 208 GLY A C 1
ATOM 1688 O O . GLY A 1 208 ? -7.120 -8.167 -4.716 1.00 86.56 208 GLY A O 1
ATOM 1689 N N . TRP A 1 209 ? -5.383 -9.238 -5.662 1.00 87.69 209 TRP A N 1
ATOM 1690 C CA . TRP A 1 209 ? -4.351 -8.466 -4.958 1.00 87.69 209 TRP A CA 1
ATOM 1691 C C . TRP A 1 209 ? -4.198 -7.088 -5.586 1.00 87.69 209 TRP A C 1
ATOM 1693 O O . TRP A 1 209 ? -4.081 -6.979 -6.800 1.00 87.69 209 TRP A O 1
ATOM 1703 N N . THR A 1 210 ? -4.158 -6.052 -4.755 1.00 93.00 210 THR A N 1
ATOM 1704 C CA . THR A 1 210 ? -3.774 -4.688 -5.149 1.00 93.00 210 THR A CA 1
ATOM 1705 C C . THR A 1 210 ? -2.298 -4.463 -4.835 1.00 93.00 210 THR A C 1
ATOM 1707 O O . THR A 1 210 ? -1.724 -5.234 -4.071 1.00 93.00 210 THR A O 1
ATOM 1710 N N . ILE A 1 211 ? -1.677 -3.392 -5.345 1.00 90.94 211 ILE A N 1
ATOM 1711 C CA . ILE A 1 211 ? -0.274 -3.036 -5.023 1.00 90.94 211 ILE A CA 1
ATOM 1712 C C . ILE A 1 211 ? -0.100 -2.741 -3.527 1.00 90.94 211 ILE A C 1
ATOM 1714 O O . ILE A 1 211 ? 0.948 -3.015 -2.943 1.00 90.94 211 ILE A O 1
ATOM 1718 N N . ILE A 1 212 ? -1.147 -2.223 -2.886 1.00 88.12 212 ILE A N 1
ATOM 1719 C CA . ILE A 1 212 ? -1.134 -1.874 -1.464 1.00 88.12 212 ILE A CA 1
ATOM 1720 C C . ILE A 1 212 ? -0.930 -3.121 -0.592 1.00 88.12 212 ILE A C 1
ATOM 1722 O O . ILE A 1 212 ? -0.243 -3.056 0.426 1.00 88.12 212 ILE A O 1
ATOM 1726 N N . TYR A 1 213 ? -1.464 -4.276 -1.001 1.00 87.31 213 TYR A N 1
ATOM 1727 C CA . TYR A 1 213 ? -1.330 -5.515 -0.239 1.00 87.31 213 TYR A CA 1
ATOM 1728 C C . TYR A 1 213 ? 0.129 -5.991 -0.060 1.00 87.31 213 TYR A C 1
ATOM 1730 O O . TYR A 1 213 ? 0.549 -6.139 1.090 1.00 87.31 213 TYR A O 1
ATOM 1738 N N . PRO A 1 214 ? 0.937 -6.211 -1.121 1.00 85.75 214 PRO A N 1
ATOM 1739 C CA . PRO A 1 214 ? 2.335 -6.595 -0.979 1.00 85.75 214 PRO A CA 1
ATOM 1740 C C . PRO A 1 214 ? 3.180 -5.497 -0.321 1.00 85.75 214 PRO A C 1
ATOM 1742 O O . PRO A 1 214 ? 4.069 -5.836 0.455 1.00 85.75 214 PRO A O 1
ATOM 1745 N N . VAL A 1 215 ? 2.875 -4.206 -0.523 1.00 83.69 215 VAL A N 1
ATOM 1746 C CA . VAL A 1 215 ? 3.521 -3.117 0.241 1.00 83.69 215 VAL A CA 1
ATOM 1747 C C . VAL A 1 215 ? 3.254 -3.284 1.742 1.00 83.69 215 VAL A C 1
ATOM 1749 O O . VAL A 1 215 ? 4.186 -3.240 2.545 1.00 83.69 215 VAL A O 1
ATOM 1752 N N . GLY A 1 216 ? 2.008 -3.575 2.122 1.00 82.19 216 GLY A N 1
ATOM 1753 C CA . GLY A 1 216 ? 1.633 -3.936 3.489 1.00 82.19 216 GLY A CA 1
ATOM 1754 C C . GLY A 1 216 ? 2.392 -5.135 4.029 1.00 82.19 216 GLY A C 1
ATOM 1755 O O . GLY A 1 216 ? 2.903 -5.081 5.145 1.00 82.19 216 GLY A O 1
ATOM 1756 N N . CYS A 1 217 ? 2.530 -6.188 3.220 1.00 81.62 217 CYS A N 1
ATOM 1757 C CA . CYS A 1 217 ? 3.255 -7.394 3.609 1.00 81.62 217 CYS A CA 1
ATOM 1758 C C . CYS A 1 217 ? 4.727 -7.087 3.882 1.00 81.62 217 CYS A C 1
ATOM 1760 O O . CYS A 1 217 ? 5.283 -7.631 4.831 1.00 81.62 217 CYS A O 1
ATOM 1762 N N . GLN A 1 218 ? 5.355 -6.225 3.079 1.00 80.56 218 GLN A N 1
ATOM 1763 C CA . GLN A 1 218 ? 6.748 -5.812 3.271 1.00 80.56 218 GLN A CA 1
ATOM 1764 C C . GLN A 1 218 ? 6.925 -4.996 4.548 1.00 80.56 218 GLN A C 1
ATOM 1766 O O . GLN A 1 218 ? 7.780 -5.320 5.373 1.00 80.56 218 GLN A O 1
ATOM 1771 N N . ILE A 1 219 ? 6.076 -3.983 4.746 1.00 79.19 219 ILE A N 1
ATOM 1772 C CA . ILE A 1 219 ? 6.045 -3.179 5.974 1.00 79.19 219 ILE A CA 1
ATOM 1773 C C . ILE A 1 219 ? 5.893 -4.096 7.187 1.00 79.19 219 ILE A C 1
ATOM 1775 O O . ILE A 1 219 ? 6.613 -3.958 8.176 1.00 79.19 219 ILE A O 1
ATOM 1779 N N . ALA A 1 220 ? 4.969 -5.050 7.093 1.00 76.44 220 ALA A N 1
ATOM 1780 C CA . ALA A 1 220 ? 4.641 -5.936 8.183 1.00 76.44 220 ALA A CA 1
ATOM 1781 C C . ALA A 1 220 ? 5.768 -6.927 8.497 1.00 76.44 220 ALA A C 1
ATOM 1783 O O . ALA A 1 220 ? 6.270 -6.964 9.620 1.00 76.44 220 ALA A O 1
ATOM 1784 N N . ARG A 1 221 ? 6.196 -7.715 7.507 1.00 75.38 221 ARG A N 1
ATOM 1785 C CA . ARG A 1 221 ? 7.199 -8.776 7.687 1.00 75.38 221 ARG A CA 1
ATOM 1786 C C . ARG A 1 221 ? 8.551 -8.233 8.130 1.00 75.38 221 ARG A C 1
ATOM 1788 O O . ARG A 1 221 ? 9.208 -8.865 8.950 1.00 75.38 221 ARG A O 1
ATOM 1795 N N . ASN A 1 222 ? 8.946 -7.072 7.612 1.00 74.62 222 ASN A N 1
ATOM 1796 C CA . ASN A 1 222 ? 10.263 -6.501 7.883 1.00 74.62 222 ASN A CA 1
ATOM 1797 C C . ASN A 1 222 ? 10.247 -5.481 9.029 1.00 74.62 222 ASN A C 1
ATOM 1799 O O . ASN A 1 222 ? 11.298 -4.944 9.370 1.00 74.62 222 ASN A O 1
ATOM 1803 N N . HIS A 1 223 ? 9.074 -5.190 9.609 1.00 68.12 223 HIS A N 1
ATOM 1804 C CA . HIS A 1 223 ? 8.873 -4.085 10.553 1.00 68.12 223 HIS A CA 1
ATOM 1805 C C . HIS A 1 223 ? 9.460 -2.759 10.043 1.00 68.12 223 HIS A C 1
ATOM 1807 O O . HIS A 1 223 ? 9.998 -1.960 10.816 1.00 68.12 223 HIS A O 1
ATOM 1813 N N . ASP A 1 224 ? 9.390 -2.543 8.729 1.00 78.44 224 ASP A N 1
ATOM 1814 C CA . ASP A 1 224 ? 10.118 -1.465 8.083 1.00 78.44 224 ASP A CA 1
ATOM 1815 C C . ASP A 1 224 ? 9.352 -0.142 8.178 1.00 78.44 224 ASP A C 1
ATOM 1817 O O . ASP A 1 224 ? 8.537 0.228 7.326 1.00 78.44 224 ASP A O 1
ATOM 1821 N N . VAL A 1 225 ? 9.669 0.587 9.247 1.00 80.25 225 VAL A N 1
ATOM 1822 C CA . VAL A 1 225 ? 9.156 1.930 9.514 1.00 80.25 225 VAL A CA 1
ATOM 1823 C C . VAL A 1 225 ? 9.510 2.900 8.383 1.00 80.25 225 VAL A C 1
ATOM 1825 O O . VAL A 1 225 ? 8.721 3.802 8.113 1.00 80.25 225 VAL A O 1
ATOM 1828 N N . ALA A 1 226 ? 10.642 2.730 7.692 1.00 86.81 226 ALA A N 1
ATOM 1829 C CA . ALA A 1 226 ? 11.032 3.632 6.612 1.00 86.81 226 ALA A CA 1
ATOM 1830 C C . ALA A 1 226 ? 10.131 3.451 5.380 1.00 86.81 226 ALA A C 1
ATOM 1832 O O . ALA A 1 226 ? 9.634 4.444 4.848 1.00 86.81 226 ALA A O 1
ATOM 1833 N N . THR A 1 227 ? 9.826 2.210 4.970 1.00 88.75 227 THR A N 1
ATOM 1834 C CA . THR A 1 227 ? 8.838 1.963 3.897 1.00 88.75 227 THR A CA 1
ATOM 1835 C C . THR A 1 227 ? 7.469 2.519 4.263 1.00 88.75 227 THR A C 1
ATOM 1837 O O . THR A 1 227 ? 6.842 3.183 3.439 1.00 88.75 227 THR A O 1
ATOM 1840 N N . LEU A 1 228 ? 7.024 2.319 5.507 1.00 86.19 228 LEU A N 1
ATOM 1841 C CA . LEU A 1 228 ? 5.765 2.888 5.985 1.00 86.19 228 LEU A CA 1
ATOM 1842 C C . LEU A 1 228 ? 5.755 4.418 5.888 1.00 86.19 228 LEU A C 1
ATOM 1844 O O . LEU A 1 228 ? 4.788 4.992 5.400 1.00 86.19 228 LEU A O 1
ATOM 1848 N N . GLN A 1 229 ? 6.817 5.081 6.348 1.00 85.19 229 GLN A N 1
ATOM 1849 C CA . GLN A 1 229 ? 6.924 6.539 6.302 1.00 85.19 229 GLN A CA 1
ATOM 1850 C C . GLN A 1 229 ? 6.892 7.063 4.868 1.00 85.19 229 GLN A C 1
ATOM 1852 O O . GLN A 1 229 ? 6.227 8.061 4.611 1.00 85.19 229 GLN A O 1
ATOM 1857 N N . VAL A 1 230 ? 7.560 6.385 3.930 1.00 90.38 230 VAL A N 1
ATOM 1858 C CA . VAL A 1 230 ? 7.510 6.745 2.506 1.00 90.38 230 VAL A CA 1
ATOM 1859 C C . VAL A 1 230 ? 6.099 6.546 1.944 1.00 90.38 230 VAL A C 1
ATOM 1861 O O . VAL A 1 230 ? 5.589 7.434 1.266 1.00 90.38 230 VAL A O 1
ATOM 1864 N N . TYR A 1 231 ? 5.441 5.427 2.259 1.00 91.00 231 TYR A N 1
ATOM 1865 C CA . TYR A 1 231 ? 4.069 5.158 1.827 1.00 91.00 231 TYR A CA 1
ATOM 1866 C C . TYR A 1 231 ? 3.074 6.189 2.381 1.00 91.00 231 TYR A C 1
ATOM 1868 O O . TYR A 1 231 ? 2.290 6.761 1.631 1.00 91.00 231 TYR A O 1
ATOM 1876 N N . PHE A 1 232 ? 3.129 6.489 3.679 1.00 86.75 232 PHE A N 1
ATOM 1877 C CA . PHE A 1 232 ? 2.252 7.487 4.292 1.00 86.75 232 PHE A CA 1
ATOM 1878 C C . PHE A 1 232 ? 2.559 8.899 3.834 1.00 86.75 232 PHE A C 1
ATOM 1880 O O . PHE A 1 232 ? 1.624 9.669 3.643 1.00 86.75 232 PHE A O 1
ATOM 1887 N N . LYS A 1 233 ? 3.829 9.225 3.576 1.00 87.44 233 LYS A N 1
ATOM 1888 C CA . LYS A 1 233 ? 4.176 10.488 2.932 1.00 87.44 233 LYS A CA 1
ATOM 1889 C C . LYS A 1 233 ? 3.516 10.604 1.560 1.00 87.44 233 LYS A C 1
ATOM 1891 O O . LYS A 1 233 ? 2.932 11.643 1.292 1.00 87.44 233 LYS A O 1
ATOM 1896 N N . LEU A 1 234 ? 3.540 9.552 0.740 1.00 91.81 234 LEU A N 1
ATOM 1897 C CA . LEU A 1 234 ? 2.845 9.552 -0.548 1.00 91.81 234 LEU A CA 1
ATOM 1898 C C . LEU A 1 234 ? 1.332 9.771 -0.379 1.00 91.81 234 LEU A C 1
ATOM 1900 O O . LEU A 1 234 ? 0.748 10.561 -1.110 1.00 91.81 234 LEU A O 1
ATOM 1904 N N . LEU A 1 235 ? 0.689 9.133 0.605 1.00 90.38 235 LEU A N 1
ATOM 1905 C CA . LEU A 1 235 ? -0.734 9.375 0.887 1.00 90.38 235 LEU A CA 1
ATOM 1906 C C . LEU A 1 235 ? -1.008 10.816 1.349 1.00 90.38 235 LEU A C 1
ATOM 1908 O O . LEU A 1 235 ? -2.003 11.410 0.940 1.00 90.38 235 LEU A O 1
ATOM 1912 N N . SER A 1 236 ? -0.136 11.393 2.178 1.00 85.56 236 SER A N 1
ATOM 1913 C CA . SER A 1 236 ? -0.241 12.793 2.601 1.00 85.56 236 SER A CA 1
ATOM 1914 C C . SER A 1 236 ? -0.007 13.770 1.450 1.00 85.56 236 SER A C 1
ATOM 1916 O O . SER A 1 236 ? -0.733 14.752 1.332 1.00 85.56 236 SER A O 1
ATOM 1918 N N . ASP A 1 237 ? 0.962 13.497 0.581 1.00 88.56 237 ASP A N 1
ATOM 1919 C CA . ASP A 1 237 ? 1.248 14.328 -0.587 1.00 88.56 237 ASP A CA 1
ATOM 1920 C C . ASP A 1 237 ? 0.100 14.223 -1.614 1.00 88.56 237 ASP A C 1
ATOM 1922 O O . ASP A 1 237 ? -0.256 15.223 -2.230 1.00 88.56 237 ASP A O 1
ATOM 1926 N N . LEU A 1 238 ? -0.576 13.067 -1.723 1.00 89.56 238 LEU A N 1
ATOM 1927 C CA . LEU A 1 238 ? -1.820 12.934 -2.493 1.00 89.56 238 LEU A CA 1
ATOM 1928 C C . LEU A 1 238 ? -2.934 13.836 -1.938 1.00 89.56 238 LEU A C 1
ATOM 1930 O O . LEU A 1 238 ? -3.596 14.508 -2.724 1.00 89.56 238 LEU A O 1
ATOM 1934 N N . LEU A 1 239 ? -3.127 13.903 -0.611 1.00 83.62 239 LEU A N 1
ATOM 1935 C CA . LEU A 1 239 ? -4.080 14.852 -0.004 1.00 83.62 239 LEU A CA 1
ATOM 1936 C C . LEU A 1 239 ? -3.717 16.300 -0.340 1.00 83.62 239 LEU A C 1
ATOM 1938 O O . LEU A 1 239 ? -4.595 17.097 -0.657 1.00 83.62 239 LEU A O 1
ATOM 1942 N N . ALA A 1 240 ? -2.428 16.639 -0.263 1.00 83.19 240 ALA A N 1
ATOM 1943 C CA . ALA A 1 240 ? -1.942 17.983 -0.554 1.00 83.19 240 ALA A CA 1
ATOM 1944 C C . ALA A 1 240 ? -2.113 18.362 -2.036 1.00 83.19 240 ALA A C 1
ATOM 1946 O O . ALA A 1 240 ? -2.346 19.528 -2.343 1.00 83.19 240 ALA A O 1
ATOM 1947 N N . ALA A 1 241 ? -2.065 17.380 -2.940 1.00 84.06 241 ALA A N 1
ATOM 1948 C CA . ALA A 1 241 ? -2.360 17.525 -4.365 1.00 84.06 241 ALA A CA 1
ATOM 1949 C C . ALA A 1 241 ? -3.874 17.542 -4.682 1.00 84.06 241 ALA A C 1
ATOM 1951 O O . ALA A 1 241 ? -4.279 17.208 -5.794 1.00 84.06 241 ALA A O 1
ATOM 1952 N N . ASP A 1 242 ? -4.713 17.905 -3.704 1.00 80.94 242 ASP A N 1
ATOM 1953 C CA . ASP A 1 242 ? -6.176 18.004 -3.811 1.00 80.94 242 ASP A CA 1
ATOM 1954 C C . ASP A 1 242 ? -6.869 16.679 -4.190 1.00 80.94 242 ASP A C 1
ATOM 1956 O O . ASP A 1 242 ? -7.985 16.644 -4.720 1.00 80.94 242 ASP A O 1
ATOM 1960 N N . ALA A 1 243 ? -6.232 15.533 -3.905 1.00 81.62 243 ALA A N 1
ATOM 1961 C CA . ALA A 1 243 ? -6.931 14.261 -3.982 1.00 81.62 243 ALA A CA 1
ATOM 1962 C C . ALA A 1 243 ? -8.028 14.236 -2.906 1.00 81.62 243 ALA A C 1
ATOM 1964 O O . ALA A 1 243 ? -7.728 14.408 -1.720 1.00 81.62 243 ALA A O 1
ATOM 1965 N N . PRO A 1 244 ? -9.293 13.940 -3.264 1.00 84.50 244 PRO A N 1
ATOM 1966 C CA . PRO A 1 244 ? -10.355 13.872 -2.275 1.00 84.50 244 PRO A CA 1
ATOM 1967 C C . PRO A 1 244 ? -9.999 12.852 -1.194 1.00 84.50 244 PRO A C 1
ATOM 1969 O O . PRO A 1 244 ? -9.732 11.691 -1.522 1.00 84.50 244 PRO A O 1
ATOM 1972 N N . ALA A 1 245 ? -10.062 13.246 0.082 1.00 85.06 245 ALA A N 1
ATOM 1973 C CA . ALA A 1 245 ? -9.779 12.356 1.213 1.00 85.06 245 ALA A CA 1
ATOM 1974 C C . ALA A 1 245 ? -10.565 11.036 1.119 1.00 85.06 245 ALA A C 1
ATOM 1976 O O . ALA A 1 245 ? -10.042 9.970 1.436 1.00 85.06 245 ALA A O 1
ATOM 1977 N N . GLN A 1 246 ? -11.781 11.082 0.559 1.00 85.81 246 GLN A N 1
ATOM 1978 C CA . GLN A 1 246 ? -12.597 9.901 0.284 1.00 85.81 246 GLN A CA 1
ATOM 1979 C C . GLN A 1 246 ? -11.921 8.873 -0.626 1.00 85.81 246 GLN A C 1
ATOM 1981 O O . GLN A 1 246 ? -12.082 7.673 -0.426 1.00 85.81 246 GLN A O 1
ATOM 1986 N N . LYS A 1 247 ? -11.174 9.315 -1.643 1.00 88.50 247 LYS A N 1
ATOM 1987 C CA . LYS A 1 247 ? -10.468 8.396 -2.539 1.00 88.50 247 LYS A CA 1
ATOM 1988 C C . LYS A 1 247 ? -9.294 7.723 -1.836 1.00 88.50 247 LYS A C 1
ATOM 1990 O O . LYS A 1 247 ? -9.020 6.571 -2.152 1.00 88.50 247 LYS A O 1
ATOM 1995 N N . ILE A 1 248 ? -8.640 8.414 -0.903 1.00 88.00 248 ILE A N 1
ATOM 1996 C CA . ILE A 1 248 ? -7.556 7.850 -0.091 1.00 88.00 248 ILE A CA 1
ATOM 1997 C C . ILE A 1 248 ? -8.119 6.862 0.924 1.00 88.00 248 ILE A C 1
ATOM 1999 O O . ILE A 1 248 ? -7.613 5.751 1.016 1.00 88.00 248 ILE A O 1
ATOM 2003 N N . LEU A 1 249 ? -9.218 7.198 1.601 1.00 89.69 249 LEU A N 1
ATOM 2004 C CA . LEU A 1 249 ? -9.926 6.250 2.464 1.00 89.69 249 LEU A CA 1
ATOM 2005 C C . LEU A 1 249 ? -10.356 4.998 1.688 1.00 89.69 249 LEU A C 1
ATOM 2007 O O . LEU A 1 249 ? -10.080 3.891 2.129 1.00 89.69 249 LEU A O 1
ATOM 2011 N N . ALA A 1 250 ? -10.885 5.157 0.473 1.00 90.62 250 ALA A N 1
ATOM 2012 C CA . ALA A 1 250 ? -11.241 4.027 -0.385 1.00 90.62 250 ALA A CA 1
ATOM 2013 C C . ALA A 1 250 ? -10.045 3.139 -0.788 1.00 90.62 250 ALA A C 1
ATOM 2015 O O . ALA A 1 250 ? -10.251 2.005 -1.210 1.00 90.62 250 ALA A O 1
ATOM 2016 N N . LEU A 1 251 ? -8.801 3.632 -0.707 1.00 90.38 251 LEU A N 1
ATOM 2017 C CA . LEU A 1 251 ? -7.611 2.791 -0.866 1.00 90.38 251 LEU A CA 1
ATOM 2018 C C . LEU A 1 251 ? -7.315 1.972 0.391 1.00 90.38 251 LEU A C 1
ATOM 2020 O O . LEU A 1 251 ? -6.944 0.806 0.280 1.00 90.38 251 LEU A O 1
ATOM 2024 N N . LEU A 1 252 ? -7.489 2.580 1.565 1.00 89.88 252 LEU A N 1
ATOM 2025 C CA . LEU A 1 252 ? -7.347 1.924 2.868 1.00 89.88 252 LEU A CA 1
ATOM 2026 C C . LEU A 1 252 ? -8.442 0.856 3.081 1.00 89.88 252 LEU A C 1
ATOM 2028 O O . LEU A 1 252 ? -8.234 -0.143 3.761 1.00 89.88 252 LEU A O 1
ATOM 2032 N N . GLU A 1 253 ? -9.590 1.005 2.414 1.00 91.69 253 GLU A N 1
ATOM 2033 C CA . GLU A 1 253 ? -10.673 0.012 2.395 1.00 91.69 253 GLU A CA 1
ATOM 2034 C C . GLU A 1 253 ? -10.380 -1.226 1.527 1.00 91.69 253 GLU A C 1
ATOM 2036 O O . GLU A 1 253 ? -11.137 -2.200 1.557 1.00 91.69 253 GLU A O 1
ATOM 2041 N N . LEU A 1 254 ? -9.307 -1.228 0.726 1.00 90.69 254 LEU A N 1
ATOM 2042 C CA . LEU A 1 254 ? -9.034 -2.332 -0.194 1.00 90.69 254 LEU A CA 1
ATOM 2043 C C . LEU A 1 254 ? -8.661 -3.610 0.569 1.00 90.69 254 LEU A C 1
ATOM 2045 O O . LEU A 1 254 ? -7.563 -3.752 1.107 1.00 90.69 254 LEU A O 1
ATOM 2049 N N . GLN A 1 255 ? -9.582 -4.575 0.540 1.00 88.88 255 GLN A N 1
ATOM 2050 C CA . GLN A 1 255 ? -9.401 -5.911 1.099 1.00 88.88 255 GLN A CA 1
ATOM 2051 C C . GLN A 1 255 ? -8.951 -6.934 0.049 1.00 88.88 255 GLN A C 1
ATOM 2053 O O . GLN A 1 255 ? -9.348 -6.887 -1.125 1.00 88.88 255 GLN A O 1
ATOM 2058 N N . THR A 1 256 ? -8.150 -7.895 0.511 1.00 87.44 256 THR A N 1
ATOM 2059 C CA . THR A 1 256 ? -7.968 -9.185 -0.172 1.00 87.44 256 THR A CA 1
ATOM 2060 C C . THR A 1 256 ? -9.195 -10.076 -0.008 1.00 87.44 256 THR A C 1
ATOM 2062 O O . THR A 1 256 ? -10.037 -9.832 0.852 1.00 87.44 256 THR A O 1
ATOM 2065 N N . ASP A 1 257 ? -9.232 -11.187 -0.740 1.00 87.31 257 ASP A N 1
ATOM 2066 C CA . ASP A 1 257 ? -10.278 -12.217 -0.636 1.00 87.31 257 ASP A CA 1
ATOM 2067 C C . ASP A 1 257 ? -10.385 -12.862 0.761 1.00 87.31 257 ASP A C 1
ATOM 2069 O O . ASP A 1 257 ? -11.361 -13.537 1.083 1.00 87.31 257 ASP A O 1
ATOM 2073 N N . ARG A 1 258 ? -9.373 -12.661 1.616 1.00 87.81 258 ARG A N 1
ATOM 2074 C CA . ARG A 1 258 ? -9.371 -13.092 3.024 1.00 87.81 258 ARG A CA 1
ATOM 2075 C C . ARG A 1 258 ? -9.769 -11.979 4.002 1.00 87.81 258 ARG A C 1
ATOM 2077 O O . ARG A 1 258 ? -9.602 -12.137 5.212 1.00 87.81 258 ARG A O 1
ATOM 2084 N N . GLY A 1 259 ? -10.208 -10.833 3.486 1.00 90.62 259 GLY A N 1
ATOM 2085 C CA . GLY A 1 259 ? -10.572 -9.649 4.259 1.00 90.62 259 GLY A CA 1
ATOM 2086 C C . GLY A 1 259 ? -9.379 -8.884 4.848 1.00 90.62 259 GLY A C 1
ATOM 2087 O O . GLY A 1 259 ? -9.567 -8.019 5.700 1.00 90.62 259 GLY A O 1
ATOM 2088 N N . TRP A 1 260 ? -8.141 -9.169 4.420 1.00 89.69 260 TRP A N 1
ATOM 2089 C CA . TRP A 1 260 ? -6.968 -8.430 4.906 1.00 89.69 260 TRP A CA 1
ATOM 2090 C C . TRP A 1 260 ? -6.838 -7.079 4.215 1.00 89.69 260 TRP A C 1
ATOM 2092 O O . TRP A 1 260 ? -6.766 -7.032 2.988 1.00 89.69 260 TRP A O 1
ATOM 2102 N N . THR A 1 261 ? -6.700 -6.025 5.014 1.00 90.69 261 THR A N 1
ATOM 2103 C CA . THR A 1 261 ? -6.276 -4.689 4.580 1.00 90.69 261 THR A CA 1
ATOM 2104 C C . THR A 1 261 ? -4.798 -4.446 4.931 1.00 90.69 261 THR A C 1
ATOM 2106 O O . THR A 1 261 ? -4.152 -5.291 5.566 1.00 90.69 261 THR A O 1
ATOM 2109 N N . VAL A 1 262 ? -4.225 -3.308 4.524 1.00 86.12 262 VAL A N 1
ATOM 2110 C CA . VAL A 1 262 ? -2.839 -2.935 4.882 1.00 86.12 262 VAL A CA 1
ATOM 2111 C C . VAL A 1 262 ? -2.712 -2.601 6.370 1.00 86.12 262 VAL A C 1
ATOM 2113 O O . VAL A 1 262 ? -1.724 -2.935 7.017 1.00 86.12 262 VAL A O 1
ATOM 2116 N N . GLU A 1 263 ? -3.753 -2.020 6.948 1.00 88.62 263 GLU A N 1
ATOM 2117 C CA . GLU A 1 263 ? -3.855 -1.596 8.342 1.00 88.62 263 GLU A CA 1
ATOM 2118 C C . GLU A 1 263 ? -3.940 -2.797 9.275 1.00 88.62 263 GLU A C 1
ATOM 2120 O O . GLU A 1 263 ? -3.292 -2.823 10.320 1.00 88.62 263 GLU A O 1
ATOM 2125 N N . LEU A 1 264 ? -4.693 -3.826 8.875 1.00 90.12 264 LEU A N 1
ATOM 2126 C CA . LEU A 1 264 ? -4.740 -5.106 9.575 1.00 90.12 264 LEU A CA 1
ATOM 2127 C C . LEU A 1 264 ? -3.362 -5.768 9.616 1.00 90.12 264 LEU A C 1
ATOM 2129 O O . LEU A 1 264 ? -2.950 -6.278 10.660 1.00 90.12 264 LEU A O 1
ATOM 2133 N N . GLN A 1 265 ? -2.620 -5.712 8.509 1.00 86.81 265 GLN A N 1
ATOM 2134 C CA . GLN A 1 265 ? -1.249 -6.214 8.467 1.00 86.81 265 GLN A CA 1
ATOM 2135 C C . GLN A 1 265 ? -0.337 -5.397 9.378 1.00 86.81 265 GLN A C 1
ATOM 2137 O O . GLN A 1 265 ? 0.347 -5.980 10.213 1.00 86.81 265 GLN A O 1
ATOM 2142 N N . ILE A 1 266 ? -0.390 -4.065 9.305 1.00 86.31 266 ILE A N 1
ATOM 2143 C CA . ILE A 1 266 ? 0.353 -3.169 10.201 1.00 86.31 266 ILE A CA 1
ATOM 2144 C C . ILE A 1 266 ? 0.055 -3.495 11.672 1.00 86.31 266 ILE A C 1
ATOM 2146 O O . ILE A 1 266 ? 0.987 -3.688 12.455 1.00 86.31 266 ILE A O 1
ATOM 2150 N N . ALA A 1 267 ? -1.218 -3.627 12.048 1.00 89.12 267 ALA A N 1
ATOM 2151 C CA . ALA A 1 267 ? -1.639 -3.935 13.412 1.00 89.12 267 ALA A CA 1
ATOM 2152 C C . ALA A 1 267 ? -1.164 -5.319 13.882 1.00 89.12 267 ALA A C 1
ATOM 2154 O O . ALA A 1 267 ? -0.737 -5.458 15.027 1.00 89.12 267 ALA A O 1
ATOM 2155 N N . SER A 1 268 ? -1.158 -6.324 13.000 1.00 86.62 268 SER A N 1
ATOM 2156 C CA . SER A 1 268 ? -0.694 -7.679 13.338 1.00 86.62 268 SER A CA 1
ATOM 2157 C C . SER A 1 268 ? 0.790 -7.740 13.731 1.00 86.62 268 SER A C 1
ATOM 2159 O O . SER A 1 268 ? 1.215 -8.642 14.449 1.00 86.62 268 SER A O 1
ATOM 2161 N N . THR A 1 269 ? 1.588 -6.754 13.314 1.00 77.69 269 THR A N 1
ATOM 2162 C CA . THR A 1 269 ? 3.052 -6.763 13.492 1.00 77.69 269 THR A CA 1
ATOM 2163 C C . THR A 1 269 ? 3.508 -6.304 14.862 1.00 77.69 269 THR A C 1
ATOM 2165 O O . THR A 1 269 ? 4.660 -6.517 15.230 1.00 77.69 269 THR A O 1
ATOM 2168 N N . CYS A 1 270 ? 2.622 -5.650 15.615 1.00 67.75 270 CYS A N 1
ATOM 2169 C CA . CYS A 1 270 ? 2.894 -5.112 16.948 1.00 67.75 270 CYS A CA 1
ATOM 2170 C C . CYS A 1 270 ? 3.995 -4.039 17.020 1.00 67.75 270 CYS A C 1
ATOM 2172 O O . CYS A 1 270 ? 4.408 -3.669 18.123 1.00 67.75 270 CYS A O 1
ATOM 2174 N N . SER A 1 271 ? 4.493 -3.514 15.893 1.00 83.44 271 SER A N 1
ATOM 2175 C CA . SER A 1 271 ? 5.477 -2.428 15.921 1.00 83.44 271 SER A CA 1
ATOM 2176 C C . SER A 1 271 ? 4.796 -1.146 16.395 1.00 83.44 271 SER A C 1
ATOM 2178 O O . SER A 1 271 ? 4.038 -0.523 15.650 1.00 83.44 271 SER A O 1
ATOM 2180 N N . ALA A 1 272 ? 5.054 -0.748 17.648 1.00 84.56 272 ALA A N 1
ATOM 2181 C CA . ALA A 1 272 ? 4.427 0.426 18.257 1.00 84.56 272 ALA A CA 1
ATOM 2182 C C . ALA A 1 272 ? 4.607 1.680 17.392 1.00 84.56 272 ALA A C 1
ATOM 2184 O O . ALA A 1 272 ? 3.641 2.401 17.168 1.00 84.56 272 ALA A O 1
ATOM 2185 N N . THR A 1 273 ? 5.804 1.879 16.837 1.00 85.06 273 THR A N 1
ATOM 2186 C CA . THR A 1 273 ? 6.112 2.977 15.914 1.00 85.06 273 THR A CA 1
ATOM 2187 C C . THR A 1 273 ? 5.248 2.931 14.653 1.00 85.06 273 THR A C 1
ATOM 2189 O O . THR A 1 273 ? 4.687 3.948 14.256 1.00 85.06 273 THR A O 1
ATOM 2192 N N . THR A 1 274 ? 5.096 1.750 14.047 1.00 83.62 274 THR A N 1
ATOM 2193 C CA . THR A 1 274 ? 4.346 1.565 12.791 1.00 83.62 274 THR A CA 1
ATOM 2194 C C . THR A 1 274 ? 2.855 1.810 13.003 1.00 83.62 274 THR A C 1
ATOM 2196 O O . THR A 1 274 ? 2.231 2.586 12.282 1.00 83.62 274 THR A O 1
ATOM 2199 N N . VAL A 1 275 ? 2.285 1.206 14.047 1.00 88.69 275 VAL A N 1
ATOM 2200 C CA . VAL A 1 275 ? 0.866 1.380 14.373 1.00 88.69 275 VAL A CA 1
ATOM 2201 C C . VAL A 1 275 ? 0.573 2.824 14.782 1.00 88.69 275 VAL A C 1
ATOM 2203 O O . VAL A 1 275 ? -0.434 3.381 14.363 1.00 88.69 275 VAL A O 1
ATOM 2206 N N . GLN A 1 276 ? 1.452 3.476 15.547 1.00 87.19 276 GLN A N 1
ATOM 2207 C CA . GLN A 1 276 ? 1.260 4.882 15.919 1.00 87.19 276 GLN A CA 1
ATOM 2208 C C . GLN A 1 276 ? 1.353 5.828 14.720 1.00 87.19 276 GLN A C 1
ATOM 2210 O O . GLN A 1 276 ? 0.560 6.762 14.642 1.00 87.19 276 GLN A O 1
ATOM 2215 N N . ALA A 1 277 ? 2.263 5.584 13.774 1.00 84.75 277 ALA A N 1
ATOM 2216 C CA . ALA A 1 277 ? 2.319 6.355 12.534 1.00 84.75 277 ALA A CA 1
ATOM 2217 C C . ALA A 1 277 ? 1.021 6.212 11.724 1.00 84.75 277 ALA A C 1
ATOM 2219 O O . ALA A 1 277 ? 0.526 7.200 11.187 1.00 84.75 277 ALA A O 1
ATOM 2220 N N . TYR A 1 278 ? 0.429 5.013 11.701 1.00 88.75 278 TYR A N 1
ATOM 2221 C CA . TYR A 1 278 ? -0.862 4.781 11.052 1.00 88.75 278 TYR A CA 1
ATOM 2222 C C . TYR A 1 278 ? -1.998 5.539 11.750 1.00 88.75 278 TYR A C 1
ATOM 2224 O O . TYR A 1 278 ? -2.746 6.269 11.105 1.00 88.75 278 TYR A O 1
ATOM 2232 N N . LEU A 1 279 ? -2.092 5.442 13.078 1.00 91.25 279 LEU A N 1
ATOM 2233 C CA . LEU A 1 279 ? -3.096 6.187 13.845 1.00 91.25 279 LEU A CA 1
ATOM 2234 C C . LEU A 1 279 ? -2.926 7.706 13.685 1.00 91.25 279 LEU A C 1
ATOM 2236 O O . LEU A 1 279 ? -3.917 8.432 13.635 1.00 91.25 279 LEU A O 1
ATOM 2240 N N . LYS A 1 280 ? -1.682 8.188 13.557 1.00 87.00 280 LYS A N 1
ATOM 2241 C CA . LYS A 1 280 ? -1.396 9.591 13.247 1.00 87.00 280 LYS A CA 1
ATOM 2242 C C . LYS A 1 280 ? -1.910 9.973 11.857 1.00 87.00 280 LYS A C 1
ATOM 2244 O O . LYS A 1 280 ? -2.575 10.994 11.757 1.00 87.00 280 LYS A O 1
ATOM 2249 N N . LEU A 1 281 ? -1.660 9.165 10.822 1.00 87.19 281 LEU A N 1
ATOM 2250 C CA . LEU A 1 281 ? -2.185 9.412 9.472 1.00 87.19 281 LEU A CA 1
ATOM 2251 C C . LEU A 1 281 ? -3.713 9.557 9.483 1.00 87.19 281 LEU A C 1
ATOM 2253 O O . LEU A 1 281 ? -4.243 10.476 8.866 1.00 87.19 281 LEU A O 1
ATOM 2257 N N . LEU A 1 282 ? -4.425 8.687 10.206 1.00 91.75 282 LEU A N 1
ATOM 2258 C CA . LEU A 1 282 ? -5.881 8.794 10.335 1.00 91.75 282 LEU A CA 1
ATOM 2259 C C . LEU A 1 282 ? -6.319 10.091 11.023 1.00 91.75 282 LEU A C 1
ATOM 2261 O O . LEU A 1 282 ? -7.301 10.706 10.618 1.00 91.75 282 LEU A O 1
ATOM 2265 N N . ASN A 1 283 ? -5.591 10.520 12.052 1.00 89.25 283 ASN A N 1
ATOM 2266 C CA . ASN A 1 283 ? -5.874 11.785 12.719 1.00 89.25 283 ASN A CA 1
ATOM 2267 C C . ASN A 1 283 ? -5.569 12.996 11.818 1.00 89.25 283 ASN A C 1
ATOM 2269 O O . ASN A 1 283 ? -6.295 13.988 11.841 1.00 89.25 283 ASN A O 1
ATOM 2273 N N . ASP A 1 284 ? -4.514 12.920 11.007 1.00 84.88 284 ASP A N 1
ATOM 2274 C CA . ASP A 1 284 ? -4.190 13.951 10.019 1.00 84.88 284 ASP A CA 1
ATOM 2275 C C . ASP A 1 284 ? -5.297 14.025 8.947 1.00 84.88 284 ASP A C 1
ATOM 2277 O O . ASP A 1 284 ? -5.771 15.117 8.647 1.00 84.88 284 ASP A O 1
ATOM 2281 N N . LEU A 1 285 ? -5.789 12.876 8.453 1.00 87.06 285 LEU A N 1
ATOM 2282 C CA . LEU A 1 285 ? -6.950 12.776 7.554 1.00 87.06 285 LEU A CA 1
ATOM 2283 C C . LEU A 1 285 ? -8.194 13.444 8.154 1.00 87.06 285 LEU A C 1
ATOM 2285 O O . LEU A 1 285 ? -8.852 14.239 7.484 1.00 87.06 285 LEU A O 1
ATOM 2289 N N . LEU A 1 286 ? -8.490 13.163 9.425 1.00 88.38 286 LEU A N 1
ATOM 2290 C CA . LEU A 1 286 ? -9.583 13.811 10.151 1.00 88.38 286 LEU A CA 1
ATOM 2291 C C . LEU A 1 286 ? -9.400 15.337 10.199 1.00 88.38 286 LEU A C 1
ATOM 2293 O O . LEU A 1 286 ? -10.342 16.086 9.956 1.00 88.38 286 LEU A O 1
ATOM 2297 N N . THR A 1 287 ? -8.174 15.796 10.460 1.00 86.25 287 THR A N 1
ATOM 2298 C CA . THR A 1 287 ? -7.839 17.225 10.581 1.00 86.25 287 THR A CA 1
ATOM 2299 C C . THR A 1 287 ? -8.004 17.973 9.258 1.00 86.25 287 THR A C 1
ATOM 2301 O O . THR A 1 287 ? -8.434 19.123 9.258 1.00 86.25 287 THR A O 1
ATOM 2304 N N . VAL A 1 288 ? -7.713 17.326 8.125 1.00 82.94 288 VAL A N 1
ATOM 2305 C CA . VAL A 1 288 ? -7.917 17.907 6.783 1.00 82.94 288 VAL A CA 1
ATOM 2306 C C . VAL A 1 288 ? -9.355 17.750 6.266 1.00 82.94 288 VAL A C 1
ATOM 2308 O O . VAL A 1 288 ? -9.620 17.998 5.093 1.00 82.94 288 VAL A O 1
ATOM 2311 N N . GLY A 1 289 ? -10.298 17.361 7.129 1.00 83.12 289 GLY A N 1
ATOM 2312 C CA . GLY A 1 289 ? -11.729 17.343 6.824 1.00 83.12 289 GLY A CA 1
ATOM 2313 C C . GLY A 1 289 ? -12.255 16.026 6.253 1.00 83.12 289 GLY A C 1
ATOM 2314 O O . GLY A 1 289 ? -13.363 16.001 5.713 1.00 83.12 289 GLY A O 1
ATOM 2315 N N . ALA A 1 290 ? -11.509 14.920 6.366 1.00 86.88 290 ALA A N 1
ATOM 2316 C CA . ALA A 1 290 ? -12.075 13.608 6.072 1.00 86.88 290 ALA A CA 1
ATOM 2317 C C . ALA A 1 290 ? -13.257 13.329 7.022 1.00 86.88 290 ALA A C 1
ATOM 2319 O O . ALA A 1 290 ? -13.115 13.523 8.233 1.00 86.88 290 ALA A O 1
ATOM 2320 N N . PRO A 1 291 ? -14.412 12.843 6.525 1.00 89.00 291 PRO A N 1
ATOM 2321 C CA . PRO A 1 291 ? -15.539 12.549 7.398 1.00 89.00 291 PRO A CA 1
ATOM 2322 C C . PRO A 1 291 ? -15.144 11.510 8.448 1.00 89.00 291 PRO A C 1
ATOM 2324 O O . 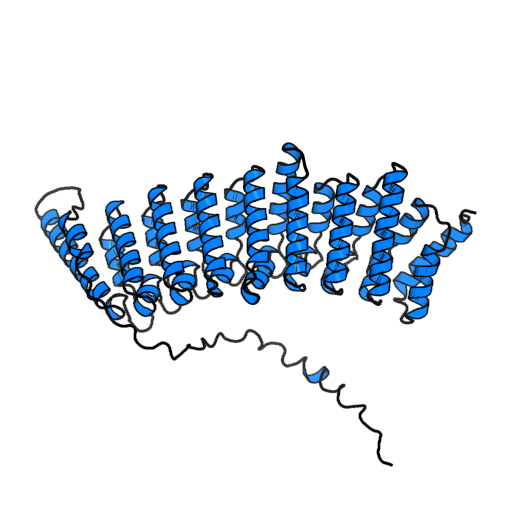PRO A 1 291 ? -14.728 10.402 8.100 1.00 89.00 291 PRO A O 1
ATOM 2327 N N . ALA A 1 292 ? -15.322 11.845 9.730 1.00 91.44 292 ALA A N 1
ATOM 2328 C CA . ALA A 1 292 ? -14.993 10.960 10.849 1.00 91.44 292 ALA A CA 1
ATOM 2329 C C . ALA A 1 292 ? -15.659 9.582 10.703 1.00 91.44 292 ALA A C 1
ATOM 2331 O O . ALA A 1 292 ? -15.075 8.549 11.034 1.00 91.44 292 ALA A O 1
ATOM 2332 N N . GLN A 1 293 ? -16.855 9.561 10.108 1.00 90.31 293 GLN A N 1
ATOM 2333 C CA . GLN A 1 293 ? -17.567 8.337 9.780 1.00 90.31 293 GLN A CA 1
ATOM 2334 C C . GLN A 1 293 ? -16.775 7.387 8.883 1.00 90.31 293 GLN A C 1
ATOM 2336 O O . GLN A 1 293 ? -16.755 6.186 9.128 1.00 90.31 293 GLN A O 1
ATOM 2341 N N . ASN A 1 294 ? -16.117 7.909 7.857 1.00 90.31 294 ASN A N 1
ATOM 2342 C CA . ASN A 1 294 ? -15.438 7.078 6.871 1.00 90.31 294 ASN A CA 1
ATOM 2343 C C . ASN A 1 294 ? -14.139 6.510 7.456 1.00 90.31 294 ASN A C 1
ATOM 2345 O O . ASN A 1 294 ? -13.769 5.380 7.161 1.00 90.31 294 ASN A O 1
ATOM 2349 N N . ILE A 1 295 ? -13.505 7.233 8.386 1.00 92.88 295 ILE A N 1
ATOM 2350 C CA . ILE A 1 295 ? -12.413 6.684 9.200 1.00 92.88 295 ILE A CA 1
ATOM 2351 C C . ILE A 1 295 ? -12.925 5.547 10.101 1.00 92.88 295 ILE A C 1
ATOM 2353 O O . ILE A 1 295 ? -12.244 4.535 10.251 1.00 92.88 295 ILE A O 1
ATOM 2357 N N . LEU A 1 296 ? -14.127 5.669 10.682 1.00 93.56 296 LEU A N 1
ATOM 2358 C CA . LEU A 1 296 ? -14.722 4.584 11.473 1.00 93.56 296 LEU A CA 1
ATOM 2359 C C . LEU A 1 296 ? -15.031 3.336 10.640 1.00 93.56 296 LEU A C 1
ATOM 2361 O O . LEU A 1 296 ? -14.877 2.230 11.157 1.00 93.56 296 LEU A O 1
ATOM 2365 N N . GLU A 1 297 ? -15.441 3.487 9.379 1.00 92.81 297 GLU A N 1
ATOM 2366 C CA . GLU A 1 297 ? -15.685 2.343 8.488 1.00 92.81 297 GLU A CA 1
ATOM 2367 C C . GLU A 1 297 ? -14.424 1.487 8.293 1.00 92.81 297 GLU A C 1
ATOM 2369 O O . GLU A 1 297 ? -14.525 0.261 8.316 1.00 92.81 297 GLU A O 1
ATOM 2374 N N . LEU A 1 298 ? -13.227 2.089 8.250 1.00 93.81 298 LEU A N 1
ATOM 2375 C CA . LEU A 1 298 ? -11.963 1.337 8.187 1.00 93.81 298 LEU A CA 1
ATOM 2376 C C . LEU A 1 298 ? -11.800 0.363 9.360 1.00 93.81 298 LEU A C 1
ATOM 2378 O O . LEU A 1 298 ? -11.307 -0.752 9.195 1.00 93.81 298 LEU A O 1
ATOM 2382 N N . PHE A 1 299 ? -12.237 0.757 10.558 1.00 94.81 299 PHE A N 1
ATOM 2383 C CA . PHE A 1 299 ? -12.147 -0.086 11.752 1.00 94.81 299 PHE A CA 1
ATOM 2384 C C . PHE A 1 299 ? -13.203 -1.196 11.795 1.00 94.81 299 PHE A C 1
ATOM 2386 O O . PHE A 1 299 ? -13.068 -2.116 12.606 1.00 94.81 299 PHE A O 1
ATOM 2393 N N . LYS A 1 300 ? -14.232 -1.137 10.939 1.00 95.06 300 LYS A N 1
ATOM 2394 C CA . LYS A 1 300 ? -15.236 -2.201 10.805 1.00 95.06 300 LYS A CA 1
ATOM 2395 C C . LYS A 1 300 ? -14.796 -3.324 9.876 1.00 95.06 300 LYS A C 1
ATOM 2397 O O . LYS A 1 300 ? -15.365 -4.410 9.952 1.00 95.06 300 LYS A O 1
ATOM 2402 N N . LEU A 1 301 ? -13.799 -3.084 9.026 1.00 95.38 301 LEU A N 1
ATOM 2403 C CA . LEU A 1 301 ? -13.277 -4.092 8.110 1.00 95.38 301 LEU A CA 1
ATOM 2404 C C . LEU A 1 301 ? -12.702 -5.269 8.905 1.00 95.38 301 LEU A C 1
ATOM 2406 O O . LEU A 1 301 ? -11.833 -5.097 9.766 1.00 95.38 301 LEU A O 1
ATOM 2410 N N . GLN A 1 302 ? -13.217 -6.466 8.621 1.00 95.06 302 GLN A N 1
ATOM 2411 C CA . GLN A 1 302 ? -12.822 -7.712 9.270 1.00 95.06 302 GLN A CA 1
ATOM 2412 C C . GLN A 1 302 ? -12.212 -8.686 8.264 1.00 95.06 302 GLN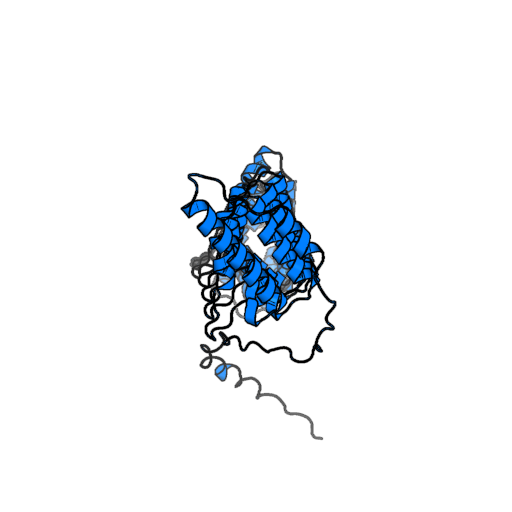 A C 1
ATOM 2414 O O . GLN A 1 302 ? -12.634 -8.758 7.108 1.00 95.06 302 GLN A O 1
ATOM 2419 N N . THR A 1 303 ? -11.235 -9.467 8.724 1.00 95.62 303 THR A N 1
ATOM 2420 C CA . THR A 1 303 ? -10.818 -10.690 8.032 1.00 95.62 303 THR A CA 1
ATOM 2421 C C . THR A 1 303 ? -11.931 -11.738 8.085 1.00 95.62 303 THR A C 1
ATOM 2423 O O . THR A 1 303 ? -12.865 -11.632 8.881 1.00 95.62 303 THR A O 1
ATOM 2426 N N . ASN A 1 304 ? -11.786 -12.816 7.310 1.00 94.69 304 ASN A N 1
ATOM 2427 C CA . ASN A 1 304 ? -12.704 -13.965 7.360 1.00 94.69 304 ASN A CA 1
ATOM 2428 C C . ASN A 1 304 ? -12.769 -14.639 8.750 1.00 94.69 304 ASN A C 1
ATOM 2430 O O . ASN A 1 304 ? -13.700 -15.387 9.036 1.00 94.69 304 ASN A O 1
ATOM 2434 N N . ASP A 1 305 ? -11.794 -14.351 9.615 1.00 94.19 305 ASP A N 1
ATOM 2435 C CA . ASP A 1 305 ? -11.715 -14.842 10.993 1.00 94.19 305 ASP A CA 1
ATOM 2436 C C . ASP A 1 305 ? -12.326 -13.860 12.019 1.00 94.19 305 ASP A C 1
ATOM 2438 O O . ASP A 1 305 ? -12.187 -14.030 13.235 1.00 94.19 305 ASP A O 1
ATOM 2442 N N . GLY A 1 306 ? -12.951 -12.781 11.539 1.00 95.81 306 GLY A N 1
ATOM 2443 C CA . GLY A 1 306 ? -13.549 -11.733 12.362 1.00 95.81 306 GLY A CA 1
ATOM 2444 C C . GLY A 1 306 ? -12.531 -10.771 12.988 1.00 95.81 306 GLY A C 1
ATOM 2445 O O . GLY A 1 306 ? -12.887 -9.978 13.859 1.00 95.81 306 GLY A O 1
ATOM 2446 N N . TRP A 1 307 ? -11.259 -10.786 12.575 1.00 96.38 307 TRP A N 1
ATOM 2447 C CA . TRP A 1 307 ? -10.269 -9.838 13.098 1.00 96.38 307 TRP A CA 1
ATOM 2448 C C . TRP A 1 307 ? -10.385 -8.481 12.409 1.00 96.38 307 TRP A C 1
ATOM 2450 O O . TRP A 1 307 ? -10.253 -8.397 11.194 1.00 96.38 307 TRP A O 1
ATOM 2460 N N . ASN A 1 308 ? -10.547 -7.415 13.192 1.00 95.88 308 ASN A N 1
ATOM 2461 C CA . ASN A 1 308 ? -10.404 -6.027 12.744 1.00 95.88 308 ASN A CA 1
ATOM 2462 C C . ASN A 1 308 ? -9.150 -5.377 13.359 1.00 95.88 308 ASN A C 1
ATOM 2464 O O . ASN A 1 308 ? -8.495 -5.947 14.238 1.00 95.88 308 ASN A O 1
ATOM 2468 N N . VAL A 1 309 ? -8.816 -4.163 12.914 1.00 95.19 309 VAL A N 1
ATOM 2469 C CA . VAL A 1 309 ? -7.643 -3.412 13.397 1.00 95.19 309 VAL A CA 1
ATOM 2470 C C . VAL A 1 309 ? -7.673 -3.213 14.917 1.00 95.19 309 VAL A C 1
ATOM 2472 O O . VAL A 1 309 ? -6.653 -3.398 15.577 1.00 95.19 309 VAL A O 1
ATOM 2475 N N . GLY A 1 310 ? -8.833 -2.885 15.493 1.00 96.25 310 GLY A N 1
ATOM 2476 C CA . GLY A 1 310 ? -8.984 -2.692 16.936 1.00 96.25 310 GLY A CA 1
ATOM 2477 C C . GLY A 1 310 ? -8.727 -3.971 17.737 1.00 96.25 310 GLY A C 1
ATOM 2478 O O . GLY A 1 310 ? -8.027 -3.934 18.749 1.00 96.25 310 GLY A O 1
ATOM 2479 N N . LEU A 1 311 ? -9.245 -5.109 17.263 1.00 96.81 311 LEU A N 1
ATOM 2480 C CA . LEU A 1 311 ? -9.014 -6.433 17.843 1.00 96.81 311 LEU A CA 1
ATOM 2481 C C . LEU A 1 311 ? -7.528 -6.794 17.775 1.00 96.81 311 LEU A C 1
ATOM 2483 O O . LEU A 1 311 ? -6.955 -7.198 18.785 1.00 96.81 311 LEU A O 1
ATOM 2487 N N . GLN A 1 312 ? -6.878 -6.570 16.630 1.00 94.94 312 GLN A N 1
ATOM 2488 C CA . GLN A 1 312 ? -5.444 -6.822 16.488 1.00 94.94 312 GLN A CA 1
ATOM 2489 C C . GLN A 1 312 ? -4.624 -5.956 17.449 1.00 94.94 312 GLN A C 1
ATOM 2491 O O . GLN A 1 312 ? -3.849 -6.483 18.243 1.00 94.94 312 GLN A O 1
ATOM 2496 N N . ILE A 1 313 ? -4.863 -4.640 17.472 1.00 95.44 313 ILE A N 1
ATOM 2497 C CA . ILE A 1 313 ? -4.174 -3.718 18.385 1.00 95.44 313 ILE A CA 1
ATOM 2498 C C . ILE A 1 313 ? -4.364 -4.144 19.847 1.00 95.44 313 ILE A C 1
ATOM 2500 O O . ILE A 1 313 ? -3.395 -4.177 20.603 1.00 95.44 313 ILE A O 1
ATOM 2504 N N . ALA A 1 314 ? -5.584 -4.500 20.251 1.00 95.81 314 ALA A N 1
ATOM 2505 C CA . ALA A 1 314 ? -5.869 -4.924 21.617 1.00 95.81 314 ALA A CA 1
ATOM 2506 C C . ALA A 1 314 ? -5.254 -6.287 21.971 1.00 95.81 314 ALA A C 1
ATOM 2508 O O . ALA A 1 314 ? -4.901 -6.508 23.126 1.00 95.81 314 ALA A O 1
ATOM 2509 N N . SER A 1 315 ? -5.114 -7.206 21.016 1.00 93.75 315 SER A N 1
ATOM 2510 C CA . SER A 1 315 ? -4.543 -8.527 21.286 1.00 93.75 315 SER A CA 1
ATOM 2511 C C . SER A 1 315 ? -3.018 -8.523 21.316 1.00 93.75 315 SER A C 1
ATOM 2513 O O . SER A 1 315 ? -2.431 -9.298 22.071 1.00 93.75 315 SER A O 1
ATOM 2515 N N . THR A 1 316 ? -2.373 -7.733 20.456 1.00 88.31 316 THR A N 1
ATOM 2516 C CA . THR A 1 316 ? -0.968 -7.971 20.100 1.00 88.31 316 THR A CA 1
ATOM 2517 C C . THR A 1 316 ? -0.042 -6.789 20.408 1.00 88.31 316 THR A C 1
ATOM 2519 O O . THR A 1 316 ? 1.138 -6.991 20.708 1.00 88.31 316 THR A O 1
ATOM 2522 N N . CYS A 1 317 ? -0.555 -5.554 20.422 1.00 90.44 317 CYS A N 1
ATOM 2523 C CA . CYS A 1 317 ? 0.249 -4.365 20.703 1.00 90.44 317 CYS A CA 1
ATOM 2524 C C . CYS A 1 317 ? 0.423 -4.102 22.209 1.00 90.44 317 CYS A C 1
ATOM 2526 O O . CYS A 1 317 ? -0.286 -4.640 23.051 1.00 90.44 317 CYS A O 1
ATOM 2528 N N . GLY A 1 318 ? 1.363 -3.218 22.562 1.00 91.38 318 GLY A N 1
ATOM 2529 C CA . GLY A 1 318 ? 1.556 -2.761 23.942 1.00 91.38 318 GLY A CA 1
ATOM 2530 C C . GLY A 1 318 ? 0.548 -1.695 24.397 1.00 91.38 318 GLY A C 1
ATOM 2531 O O . GLY A 1 318 ? -0.061 -0.995 23.585 1.00 91.38 318 GLY A O 1
ATOM 2532 N N . ALA A 1 319 ? 0.454 -1.506 25.717 1.00 92.81 319 ALA A N 1
ATOM 2533 C CA . ALA A 1 319 ? -0.459 -0.575 26.393 1.00 92.81 319 ALA A CA 1
ATOM 2534 C C . ALA A 1 319 ? -0.447 0.863 25.833 1.00 92.81 319 ALA A C 1
ATOM 2536 O O . ALA A 1 319 ? -1.483 1.517 25.735 1.00 92.81 319 ALA A O 1
ATOM 2537 N N . THR A 1 320 ? 0.719 1.391 25.445 1.00 93.75 320 THR A N 1
ATOM 2538 C CA . THR A 1 320 ? 0.821 2.738 24.849 1.00 93.75 320 THR A CA 1
ATOM 2539 C C . THR A 1 320 ? 0.089 2.830 23.511 1.00 93.75 320 THR A C 1
ATOM 2541 O O . THR A 1 320 ? -0.619 3.802 23.268 1.00 93.75 320 THR A O 1
ATOM 2544 N N . THR A 1 321 ? 0.205 1.811 22.662 1.00 94.38 321 THR A N 1
ATOM 2545 C CA . THR A 1 321 ? -0.456 1.771 21.352 1.00 94.38 321 THR A CA 1
ATOM 2546 C C . THR A 1 321 ? -1.960 1.564 21.488 1.00 94.38 321 THR A C 1
ATOM 2548 O O . THR A 1 321 ? -2.724 2.246 20.812 1.00 94.38 321 THR A O 1
ATOM 2551 N N . VAL A 1 322 ? -2.403 0.701 22.409 1.00 96.19 322 VAL A N 1
ATOM 2552 C CA . VAL A 1 322 ? -3.838 0.540 22.701 1.00 96.19 322 VAL A CA 1
ATOM 2553 C C . VAL A 1 322 ? -4.445 1.850 23.195 1.00 96.19 322 VAL A C 1
ATOM 2555 O O . VAL A 1 322 ? -5.500 2.258 22.720 1.00 96.19 322 VAL A O 1
ATOM 2558 N N . ARG A 1 323 ? -3.761 2.570 24.092 1.00 95.50 323 ARG A N 1
ATOM 2559 C CA . ARG A 1 323 ? -4.224 3.889 24.548 1.00 95.50 323 ARG A CA 1
ATOM 2560 C C . ARG A 1 323 ? -4.245 4.929 23.426 1.00 95.50 323 ARG A C 1
ATOM 2562 O O . ARG A 1 323 ? -5.165 5.737 23.398 1.00 95.50 323 ARG A O 1
ATOM 2569 N N . ALA A 1 324 ? -3.289 4.899 22.496 1.00 95.25 324 ALA A N 1
ATOM 2570 C CA . ALA A 1 324 ? -3.316 5.764 21.314 1.00 95.25 324 ALA A CA 1
ATOM 2571 C C . ALA A 1 324 ? -4.522 5.460 20.407 1.00 95.25 324 ALA A C 1
ATOM 2573 O O . ALA A 1 324 ? -5.181 6.385 19.943 1.00 95.25 324 ALA A O 1
ATOM 2574 N N . TYR A 1 325 ? -4.858 4.181 20.216 1.00 96.75 325 TYR A N 1
ATOM 2575 C CA . TYR A 1 325 ? -6.064 3.772 19.491 1.00 96.75 325 TYR A CA 1
ATOM 2576 C C . TYR A 1 325 ? -7.344 4.267 20.180 1.00 96.75 325 TYR A C 1
ATOM 2578 O O . TYR A 1 325 ? -8.187 4.888 19.540 1.00 96.75 325 TYR A O 1
ATOM 2586 N N . LEU A 1 326 ? -7.467 4.077 21.499 1.00 97.00 326 LEU A N 1
ATOM 2587 C CA . LEU A 1 326 ? -8.614 4.580 22.265 1.00 97.00 326 LEU A CA 1
ATOM 2588 C C . LEU A 1 326 ? -8.717 6.111 22.218 1.00 97.00 326 LEU A C 1
ATOM 2590 O O . LEU A 1 326 ? -9.820 6.647 22.148 1.00 97.00 326 LEU A O 1
ATOM 2594 N N . LYS A 1 327 ? -7.577 6.816 22.217 1.00 95.62 327 LYS A N 1
ATOM 2595 C CA . LYS A 1 327 ? -7.543 8.269 22.032 1.00 95.62 327 LYS A CA 1
ATOM 2596 C C . LYS A 1 327 ? -8.089 8.662 20.658 1.00 95.62 327 LYS A C 1
ATOM 2598 O O . LYS A 1 327 ? -8.943 9.535 20.611 1.00 95.62 327 LYS A O 1
ATOM 2603 N N . LEU A 1 328 ? -7.664 7.999 19.579 1.00 96.19 328 LEU A N 1
ATOM 2604 C CA . LEU A 1 328 ? -8.178 8.276 18.233 1.00 96.19 328 LEU A CA 1
ATOM 2605 C C . LEU A 1 328 ? -9.702 8.094 18.157 1.00 96.19 328 LEU A C 1
ATOM 2607 O O . LEU A 1 328 ? -10.384 8.932 17.579 1.00 96.19 328 LEU A O 1
ATOM 2611 N N . LEU A 1 329 ? -10.256 7.044 18.773 1.00 96.94 329 LEU A N 1
ATOM 2612 C CA . LEU A 1 329 ? -11.713 6.863 18.831 1.00 96.94 329 LEU A CA 1
ATOM 2613 C C . LEU A 1 329 ? -12.416 8.011 19.569 1.00 96.94 329 LEU A C 1
ATOM 2615 O O . LEU A 1 329 ? -13.494 8.434 19.160 1.00 96.94 329 LEU A O 1
ATOM 2619 N N . ASN A 1 330 ? -11.805 8.539 20.631 1.00 95.25 330 ASN A N 1
ATOM 2620 C CA . ASN A 1 330 ? -12.327 9.708 21.331 1.00 95.25 330 ASN A CA 1
ATOM 2621 C C . ASN A 1 330 ? -12.197 11.000 20.505 1.00 95.25 330 ASN A C 1
ATOM 2623 O O . ASN A 1 330 ? -13.074 11.858 20.557 1.00 95.25 330 ASN A O 1
ATOM 2627 N N . ASP A 1 331 ? -11.110 11.152 19.748 1.00 94.75 331 ASP A N 1
ATOM 2628 C CA . ASP A 1 331 ? -10.921 12.288 18.843 1.00 94.75 331 ASP A CA 1
ATOM 2629 C C . ASP A 1 331 ? -11.989 12.260 17.732 1.00 94.75 331 ASP A C 1
ATOM 2631 O O . ASP A 1 331 ? -12.603 13.283 17.447 1.00 94.75 331 ASP A O 1
ATOM 2635 N N . LEU A 1 332 ? -12.303 11.076 17.188 1.00 95.19 332 LEU A N 1
ATOM 2636 C CA . LEU A 1 332 ? -13.412 10.878 16.246 1.00 95.19 332 LEU A CA 1
ATOM 2637 C C . LEU A 1 332 ? -14.766 11.225 16.876 1.00 95.19 332 LEU A C 1
ATOM 2639 O O . LEU A 1 332 ? -15.561 11.918 16.250 1.00 95.19 332 LEU A O 1
ATOM 2643 N N . LEU A 1 333 ? -15.017 10.802 18.121 1.00 94.31 333 LEU A N 1
ATOM 2644 C CA . LEU A 1 333 ? -16.224 11.186 18.862 1.00 94.31 333 LEU A CA 1
ATOM 2645 C C . LEU A 1 333 ? -16.338 12.710 19.018 1.00 94.31 333 LEU A C 1
ATOM 2647 O O . LEU A 1 333 ? -17.420 13.265 18.871 1.00 94.31 333 LEU A O 1
ATOM 2651 N N . THR A 1 334 ? -15.218 13.381 19.298 1.00 92.62 334 THR A N 1
ATOM 2652 C CA . THR A 1 334 ? -15.158 14.846 19.442 1.00 92.62 334 THR A CA 1
ATOM 2653 C C . THR A 1 334 ? -15.364 15.559 18.104 1.00 92.62 334 THR A C 1
ATOM 2655 O O . THR A 1 334 ? -15.856 16.681 18.077 1.00 92.62 334 THR A O 1
ATOM 2658 N N . ALA A 1 335 ? -15.024 14.904 16.995 1.00 92.06 335 ALA A N 1
ATOM 2659 C CA . ALA A 1 335 ? -15.290 15.360 15.634 1.00 92.06 335 ALA A CA 1
ATOM 2660 C C . ALA A 1 335 ? -16.686 14.938 15.127 1.00 92.06 335 ALA A C 1
ATOM 2662 O O . ALA A 1 335 ? -16.864 14.671 13.937 1.00 92.06 335 ALA A O 1
ATOM 2663 N N . ASP A 1 336 ? -17.657 14.839 16.040 1.00 88.81 336 ASP A N 1
ATOM 2664 C CA . ASP A 1 336 ? -19.064 14.515 15.782 1.00 88.81 336 ASP A CA 1
ATOM 2665 C C . ASP A 1 336 ? -19.302 13.174 15.063 1.00 88.81 336 ASP A C 1
ATOM 2667 O O . ASP A 1 336 ? -20.316 12.980 14.381 1.00 88.81 336 ASP A O 1
ATOM 2671 N N . ALA A 1 337 ? -18.395 12.202 15.218 1.00 91.81 337 ALA A N 1
ATOM 2672 C CA . ALA A 1 337 ? -18.660 10.862 14.721 1.00 91.81 337 ALA A CA 1
ATOM 2673 C C . ALA A 1 337 ? -19.879 10.251 15.441 1.00 91.81 337 ALA A C 1
ATOM 2675 O O . ALA A 1 337 ? -19.978 10.331 16.670 1.00 91.81 337 ALA A O 1
ATOM 2676 N N . PRO A 1 338 ? -20.793 9.574 14.720 1.00 92.44 338 PRO A N 1
ATOM 2677 C CA . PRO A 1 338 ? -21.979 9.003 15.336 1.00 92.44 338 PRO A CA 1
ATOM 2678 C C . PRO A 1 338 ? -21.627 7.981 16.420 1.00 92.44 338 PRO A C 1
ATOM 2680 O O . PRO A 1 338 ? -20.987 6.957 16.159 1.00 92.44 338 PRO A O 1
ATOM 2683 N N . VAL A 1 339 ? -22.114 8.226 17.636 1.00 93.12 339 VAL A N 1
ATOM 2684 C CA . VAL A 1 339 ? -21.876 7.393 18.824 1.00 93.12 339 VAL A CA 1
ATOM 2685 C C . VAL A 1 339 ? -22.187 5.919 18.562 1.00 93.12 339 VAL A C 1
ATOM 2687 O O . VAL A 1 339 ? -21.412 5.038 18.940 1.00 93.12 339 VAL A O 1
ATOM 2690 N N . GLN A 1 340 ? -23.286 5.627 17.856 1.00 91.81 340 GLN A N 1
ATOM 2691 C CA . GLN A 1 340 ? -23.671 4.258 17.509 1.00 91.81 340 GLN A CA 1
ATOM 2692 C C . GLN A 1 340 ? -22.628 3.529 16.653 1.00 91.81 340 GLN A C 1
ATOM 2694 O O . GLN A 1 340 ? -22.507 2.309 16.745 1.00 91.81 340 GLN A O 1
ATOM 2699 N N . HIS A 1 341 ? -21.854 4.248 15.843 1.00 92.88 341 HIS A N 1
ATOM 2700 C CA . HIS A 1 341 ? -20.843 3.645 14.985 1.00 92.88 341 HIS A CA 1
ATOM 2701 C C . HIS A 1 341 ? -19.567 3.317 15.752 1.00 92.88 341 HIS A C 1
ATOM 2703 O O . HIS A 1 341 ? -18.997 2.253 15.522 1.00 92.88 341 HIS A O 1
ATOM 2709 N N . ILE A 1 342 ? -19.177 4.146 16.725 1.00 95.75 342 ILE A N 1
ATOM 2710 C CA . ILE A 1 342 ? -18.093 3.804 17.656 1.00 95.75 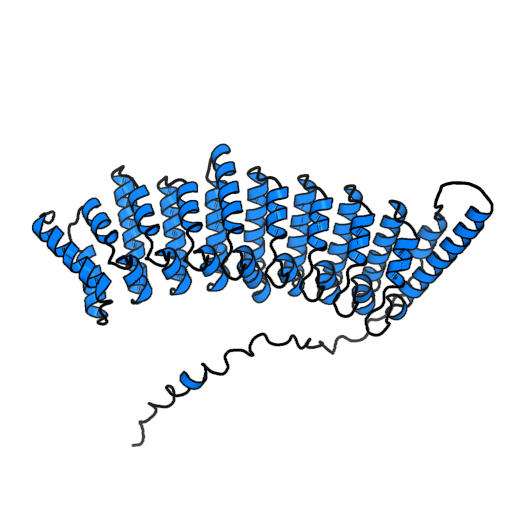342 ILE A CA 1
ATOM 2711 C C . ILE A 1 342 ? -18.503 2.607 18.523 1.00 95.75 342 ILE A C 1
ATOM 2713 O O . ILE A 1 342 ? -17.728 1.668 18.689 1.00 95.75 342 ILE A O 1
ATOM 2717 N N . LEU A 1 343 ? -19.743 2.582 19.025 1.00 94.19 343 LEU A N 1
ATOM 2718 C CA . LEU A 1 343 ? -20.264 1.436 19.780 1.00 94.19 343 LEU A CA 1
ATOM 2719 C C . LEU A 1 343 ? -20.258 0.142 18.966 1.00 94.19 343 LEU A C 1
ATOM 2721 O O . LEU A 1 343 ? -19.928 -0.914 19.506 1.00 94.19 343 LEU A O 1
ATOM 2725 N N . ALA A 1 344 ? -20.604 0.215 17.678 1.00 95.06 344 ALA A N 1
ATOM 2726 C CA . ALA A 1 344 ? -20.596 -0.944 16.796 1.00 95.06 344 ALA A CA 1
ATOM 2727 C C . ALA A 1 344 ? -19.206 -1.598 16.724 1.00 95.06 344 ALA A C 1
ATOM 2729 O O . ALA A 1 344 ? -19.130 -2.823 16.757 1.00 95.06 344 ALA A O 1
ATOM 2730 N N . LEU A 1 345 ? -18.116 -0.818 16.739 1.00 96.31 345 LEU A N 1
ATOM 2731 C CA . LEU A 1 345 ? -16.747 -1.356 16.752 1.00 96.31 345 LEU A CA 1
ATOM 2732 C C . LEU A 1 345 ? -16.478 -2.258 17.962 1.00 96.31 345 LEU A C 1
ATOM 2734 O O . LEU A 1 345 ? -15.793 -3.271 17.841 1.00 96.31 345 LEU A O 1
ATOM 2738 N N . PHE A 1 346 ? -17.034 -1.919 19.127 1.00 95.75 346 PHE A N 1
ATOM 2739 C CA . PHE A 1 346 ? -16.871 -2.715 20.346 1.00 95.75 346 PHE A CA 1
ATOM 2740 C C . PHE A 1 346 ? -17.756 -3.963 20.392 1.00 95.75 346 PHE A C 1
ATOM 2742 O O . PHE A 1 346 ? -17.492 -4.852 21.203 1.00 95.75 346 PHE A O 1
ATOM 2749 N N . LYS A 1 347 ? -18.774 -4.037 19.524 1.00 96.00 347 LYS A N 1
ATOM 2750 C CA . LYS A 1 347 ? -19.617 -5.224 19.329 1.00 96.00 347 LYS A CA 1
ATOM 2751 C C . LYS A 1 347 ? -19.026 -6.216 18.326 1.00 96.00 347 LYS A C 1
ATOM 2753 O O . LYS A 1 347 ? -19.455 -7.363 18.320 1.00 96.00 347 LYS A O 1
ATOM 2758 N N . LEU A 1 348 ? -18.060 -5.804 17.500 1.00 96.75 348 LEU A N 1
ATOM 2759 C CA . LEU A 1 348 ? -17.391 -6.709 16.567 1.00 96.75 348 LEU A CA 1
ATOM 2760 C C . LEU A 1 348 ? -16.638 -7.805 17.333 1.00 96.75 348 LEU A C 1
ATOM 2762 O O . LEU A 1 348 ? -15.909 -7.525 18.292 1.00 96.75 348 LEU A O 1
ATOM 2766 N N . GLN A 1 349 ? -16.829 -9.046 16.887 1.00 96.62 349 GLN A N 1
ATOM 2767 C CA . GLN A 1 349 ? -16.250 -10.245 17.481 1.00 96.62 349 GLN A CA 1
ATOM 2768 C C . GLN A 1 349 ? -15.378 -10.989 16.466 1.00 96.62 349 GLN A C 1
ATOM 2770 O O . GLN A 1 349 ? -15.679 -10.995 15.271 1.00 96.62 349 GLN A O 1
ATOM 2775 N N . THR A 1 350 ? -14.312 -11.628 16.953 1.00 97.00 350 THR A N 1
ATOM 2776 C CA . THR A 1 350 ? -13.656 -12.717 16.215 1.00 97.00 350 THR A CA 1
ATOM 2777 C C . THR A 1 350 ? -14.593 -13.920 16.108 1.00 97.00 350 THR A C 1
ATOM 2779 O O . THR A 1 350 ? -15.593 -13.993 16.827 1.00 97.00 350 THR A O 1
ATOM 2782 N N . ASN A 1 351 ? -14.238 -14.903 15.279 1.00 95.88 351 ASN A N 1
ATOM 2783 C CA . ASN A 1 351 ? -15.003 -16.151 15.177 1.00 95.88 351 ASN A CA 1
ATOM 2784 C C . ASN A 1 351 ? -15.125 -16.911 16.513 1.00 95.88 351 ASN A C 1
ATOM 2786 O O . ASN A 1 351 ? -16.089 -17.640 16.681 1.00 95.88 351 ASN A O 1
ATOM 2790 N N . ASP A 1 352 ? -14.207 -16.685 17.461 1.00 94.38 352 ASP A N 1
ATOM 2791 C CA . ASP A 1 352 ? -14.232 -17.271 18.813 1.00 94.38 352 ASP A CA 1
ATOM 2792 C C . ASP A 1 352 ? -14.963 -16.381 19.855 1.00 94.38 352 ASP A C 1
ATOM 2794 O O . ASP A 1 352 ? -14.796 -16.533 21.076 1.00 94.38 352 ASP A O 1
ATOM 2798 N N . GLY A 1 353 ? -15.675 -15.349 19.394 1.00 96.31 353 GLY A N 1
ATOM 2799 C CA . GLY A 1 353 ? -16.452 -14.430 20.225 1.00 96.31 353 GLY A CA 1
ATOM 2800 C C . GLY A 1 353 ? -15.639 -13.356 20.967 1.00 96.31 353 GLY A C 1
ATOM 2801 O O . GLY A 1 353 ? -16.179 -12.672 21.842 1.00 96.31 353 GLY A O 1
ATOM 2802 N N . TRP A 1 354 ? -14.352 -13.151 20.658 1.00 97.12 354 TRP A N 1
ATOM 2803 C CA . TRP A 1 354 ? -13.546 -12.124 21.339 1.00 97.12 354 TRP A CA 1
ATOM 2804 C C . TRP A 1 354 ? -13.862 -10.724 20.827 1.00 97.12 354 TRP A C 1
ATOM 2806 O O . TRP A 1 354 ? -13.795 -10.468 19.630 1.00 97.12 354 TRP A O 1
ATOM 2816 N N . THR A 1 355 ? -14.113 -9.793 21.750 1.00 97.44 355 THR A N 1
ATOM 2817 C CA . THR A 1 355 ? -14.232 -8.354 21.450 1.00 97.44 355 THR A CA 1
ATOM 2818 C C . THR A 1 355 ? -12.973 -7.596 21.867 1.00 97.44 355 THR A C 1
ATOM 2820 O O . THR A 1 355 ? -12.162 -8.086 22.660 1.00 97.44 355 THR A O 1
ATOM 2823 N N . VAL A 1 356 ? -12.844 -6.341 21.422 1.00 97.00 356 VAL A N 1
ATOM 2824 C CA . VAL A 1 356 ? -11.782 -5.426 21.881 1.00 97.00 356 VAL A CA 1
ATOM 2825 C C . VAL A 1 356 ? -11.785 -5.310 23.408 1.00 97.00 356 VAL A C 1
ATOM 2827 O O . VAL A 1 356 ? -10.728 -5.352 24.034 1.00 97.00 356 VAL A O 1
ATOM 2830 N N . GLY A 1 357 ? -12.972 -5.237 24.021 1.00 96.06 357 GLY A N 1
ATOM 2831 C CA . GLY A 1 357 ? -13.120 -5.179 25.474 1.00 96.06 357 GLY A CA 1
ATOM 2832 C C . GLY A 1 357 ? -12.567 -6.422 26.178 1.00 96.06 357 GLY A C 1
ATOM 2833 O O . GLY A 1 357 ? -11.842 -6.285 27.161 1.00 96.06 357 GLY A O 1
ATOM 2834 N N . HIS A 1 358 ? -12.825 -7.624 25.646 1.00 95.50 358 HIS A N 1
ATOM 2835 C CA . HIS A 1 358 ? -12.265 -8.867 26.191 1.00 95.50 358 HIS A CA 1
ATOM 2836 C C . HIS A 1 358 ? -10.733 -8.880 26.130 1.00 95.50 358 HIS A C 1
ATOM 2838 O O . HIS A 1 358 ? -10.069 -9.251 27.099 1.00 95.50 358 HIS A O 1
ATOM 2844 N N . LEU A 1 359 ? -10.163 -8.452 25.003 1.00 96.00 359 LEU A N 1
ATOM 2845 C CA . LEU A 1 359 ? -8.715 -8.442 24.795 1.00 96.00 359 LEU A CA 1
ATOM 2846 C C . LEU A 1 359 ? -8.018 -7.412 25.693 1.00 96.00 359 LEU A C 1
ATOM 2848 O O . LEU A 1 359 ? -7.018 -7.741 26.334 1.00 96.00 359 LEU A O 1
ATOM 2852 N N . ILE A 1 360 ? -8.588 -6.209 25.830 1.00 95.56 360 ILE A N 1
ATOM 2853 C CA . ILE A 1 360 ? -8.104 -5.190 26.774 1.00 95.56 360 ILE A CA 1
ATOM 2854 C C . ILE A 1 360 ? -8.149 -5.723 28.211 1.00 95.56 360 ILE A C 1
ATOM 2856 O O . ILE A 1 360 ? -7.149 -5.647 28.924 1.00 95.56 360 ILE A O 1
ATOM 2860 N N . ALA A 1 361 ? -9.276 -6.315 28.619 1.00 91.81 361 ALA A N 1
ATOM 2861 C CA . ALA A 1 361 ? -9.460 -6.874 29.956 1.00 91.81 361 ALA A CA 1
ATOM 2862 C C . ALA A 1 361 ? -8.419 -7.947 30.302 1.00 91.81 361 ALA A C 1
ATOM 2864 O O . ALA A 1 361 ? -7.937 -7.999 31.434 1.00 91.81 361 ALA A O 1
ATOM 2865 N N . ARG A 1 362 ? -8.102 -8.805 29.324 1.00 90.81 362 ARG A N 1
ATOM 2866 C CA . ARG A 1 362 ? -7.235 -9.974 29.488 1.00 90.81 362 ARG A CA 1
ATOM 2867 C C . ARG A 1 362 ? -5.748 -9.641 29.454 1.00 90.81 362 ARG A C 1
ATOM 2869 O O . ARG A 1 362 ? -4.980 -10.280 30.172 1.00 90.81 362 ARG A O 1
ATOM 2876 N N . HIS A 1 363 ? -5.334 -8.717 28.588 1.00 89.50 363 HIS A N 1
ATOM 2877 C CA . HIS A 1 363 ? -3.923 -8.561 28.221 1.00 89.50 363 HIS A CA 1
ATOM 2878 C C . HIS A 1 363 ? -3.270 -7.265 28.700 1.00 89.50 363 HIS A C 1
ATOM 2880 O O . HIS A 1 363 ? -2.043 -7.176 28.665 1.00 89.50 363 HIS A O 1
ATOM 2886 N N . HIS A 1 364 ? -4.043 -6.278 29.162 1.00 91.81 364 HIS A N 1
ATOM 2887 C CA . HIS A 1 364 ? -3.515 -4.935 29.413 1.00 91.81 364 HIS A CA 1
ATOM 2888 C C . HIS A 1 364 ? -3.556 -4.504 30.872 1.00 91.81 364 HIS A C 1
ATOM 2890 O O . HIS A 1 364 ? -4.248 -5.070 31.719 1.00 91.81 364 HIS A O 1
ATOM 2896 N N . ASP A 1 365 ? -2.758 -3.480 31.165 1.00 87.62 365 ASP A N 1
ATOM 2897 C CA . ASP A 1 365 ? -2.640 -2.911 32.499 1.00 87.62 365 ASP A CA 1
ATOM 2898 C C . ASP A 1 365 ? -3.886 -2.114 32.924 1.00 87.62 365 ASP A C 1
ATOM 2900 O O . ASP A 1 365 ? -4.772 -1.772 32.135 1.00 87.62 365 ASP A O 1
ATOM 2904 N N . ALA A 1 366 ? -3.939 -1.789 34.218 1.00 85.69 366 ALA A N 1
ATOM 2905 C CA . ALA A 1 366 ? -5.041 -1.031 34.798 1.00 85.69 366 ALA A CA 1
ATOM 2906 C C . ALA A 1 366 ? -5.230 0.345 34.138 1.00 85.69 366 ALA A C 1
ATOM 2908 O O . ALA A 1 366 ? -6.365 0.779 33.971 1.00 85.69 366 ALA A O 1
ATOM 2909 N N . ALA A 1 367 ? -4.147 1.014 33.731 1.00 89.12 367 ALA A N 1
ATOM 2910 C CA . ALA A 1 367 ? -4.224 2.326 33.089 1.00 89.12 367 ALA A CA 1
ATOM 2911 C C . ALA A 1 367 ? -4.893 2.248 31.705 1.00 89.12 367 ALA A C 1
ATOM 2913 O O . ALA A 1 367 ? -5.651 3.138 31.322 1.00 89.12 367 ALA A O 1
ATOM 2914 N N . THR A 1 368 ? -4.649 1.174 30.959 1.00 93.19 368 THR A N 1
ATOM 2915 C CA . THR A 1 368 ? -5.270 0.922 29.653 1.00 93.19 368 THR A CA 1
ATOM 2916 C C . THR A 1 368 ? -6.737 0.533 29.804 1.00 93.19 368 THR A C 1
ATOM 2918 O O . THR A 1 368 ? -7.586 1.048 29.079 1.00 93.19 368 THR A O 1
ATOM 2921 N N . VAL A 1 369 ? -7.061 -0.301 30.795 1.00 89.81 369 VAL A N 1
ATOM 2922 C CA . VAL A 1 369 ? -8.451 -0.632 31.150 1.00 89.81 369 VAL A CA 1
ATOM 2923 C C . VAL A 1 369 ? -9.227 0.624 31.574 1.00 89.81 369 VAL A C 1
ATOM 2925 O O . VAL A 1 369 ? -10.359 0.827 31.143 1.00 89.81 369 VAL A O 1
ATOM 2928 N N . GLN A 1 370 ? -8.611 1.520 32.349 1.00 86.88 370 GLN A N 1
ATOM 2929 C CA . GLN A 1 370 ? -9.197 2.815 32.709 1.00 86.88 370 GLN A CA 1
ATOM 2930 C C . GLN A 1 370 ? -9.427 3.719 31.499 1.00 86.88 370 GLN A C 1
ATOM 2932 O O . GLN A 1 370 ? -10.480 4.344 31.407 1.00 86.88 370 GLN A O 1
ATOM 2937 N N . ALA A 1 371 ? -8.484 3.774 30.555 1.00 93.56 371 ALA A N 1
ATOM 2938 C CA . ALA A 1 371 ? -8.670 4.527 29.317 1.00 93.56 371 ALA A CA 1
ATOM 2939 C C . ALA A 1 371 ? -9.864 3.998 28.503 1.00 93.56 371 ALA A C 1
ATOM 2941 O O . ALA A 1 371 ? -10.619 4.789 27.944 1.00 93.56 371 ALA A O 1
ATOM 2942 N N . TYR A 1 372 ? -10.071 2.677 28.487 1.00 95.25 372 TYR A N 1
ATOM 2943 C CA . TYR A 1 372 ? -11.237 2.067 27.851 1.00 95.25 372 TYR A CA 1
ATOM 2944 C C . TYR A 1 372 ? -12.546 2.478 28.539 1.00 95.25 372 TYR A C 1
ATOM 2946 O O . TYR A 1 372 ? -13.468 2.924 27.864 1.00 95.25 372 TYR A O 1
ATOM 2954 N N . PHE A 1 373 ? -12.621 2.425 29.873 1.00 88.94 373 PHE A N 1
ATOM 2955 C CA . PHE A 1 373 ? -13.804 2.907 30.600 1.00 88.94 373 PHE A CA 1
ATOM 2956 C C . PHE A 1 373 ? -14.071 4.387 30.401 1.00 88.94 373 PHE A C 1
ATOM 2958 O O . PHE A 1 373 ? -15.226 4.789 30.293 1.00 88.94 373 PHE A O 1
ATOM 2965 N N . LYS A 1 374 ? -13.011 5.197 30.357 1.00 91.69 374 LYS A N 1
ATOM 2966 C CA . LYS A 1 374 ? -13.147 6.621 30.089 1.00 91.69 374 LYS A CA 1
ATOM 2967 C C . LYS A 1 374 ? -13.856 6.832 28.751 1.00 91.69 374 LYS A C 1
ATOM 2969 O O . LYS A 1 374 ? -14.859 7.527 28.728 1.00 91.69 374 LYS A O 1
ATOM 2974 N N . LEU A 1 375 ? -13.425 6.140 27.694 1.00 95.50 375 LEU A N 1
ATOM 2975 C CA . LEU A 1 375 ? -14.095 6.200 26.395 1.00 95.50 375 LEU A CA 1
ATOM 2976 C C . LEU A 1 375 ? -15.561 5.734 26.462 1.00 95.50 375 LEU A C 1
ATOM 2978 O O . LEU A 1 375 ? -16.420 6.358 25.851 1.00 95.50 375 LEU A O 1
ATOM 2982 N N . LEU A 1 376 ? -15.883 4.674 27.215 1.00 93.69 376 LEU A N 1
ATOM 2983 C CA . LEU A 1 376 ? -17.281 4.252 27.406 1.00 93.69 376 LEU A CA 1
ATOM 2984 C C . LEU A 1 376 ? -18.127 5.329 28.110 1.00 93.69 376 LEU A C 1
ATOM 2986 O O . LEU A 1 376 ? -19.268 5.561 27.716 1.00 93.69 376 LEU A O 1
ATOM 2990 N N . ASN A 1 377 ? -17.571 6.015 29.110 1.00 89.69 377 ASN A N 1
ATOM 2991 C CA . ASN A 1 377 ? -18.234 7.135 29.784 1.00 89.69 377 ASN A CA 1
ATOM 2992 C C . ASN A 1 377 ? -18.378 8.359 28.869 1.00 89.69 377 ASN A C 1
ATOM 2994 O O . ASN A 1 377 ? -19.409 9.032 28.898 1.00 89.69 377 ASN A O 1
ATOM 2998 N N . ASP A 1 378 ? -17.370 8.636 28.044 1.00 92.06 378 ASP A N 1
ATOM 2999 C CA . ASP A 1 378 ? -17.409 9.714 27.057 1.00 92.06 378 ASP A CA 1
ATOM 3000 C C . ASP A 1 378 ? -18.517 9.426 26.018 1.00 92.06 378 ASP A C 1
ATOM 3002 O O . ASP A 1 378 ? -19.303 10.314 25.692 1.00 92.06 378 ASP A O 1
ATOM 3006 N N . LEU A 1 379 ? -18.698 8.163 25.606 1.00 92.88 379 LEU A N 1
ATOM 3007 C CA . LEU A 1 379 ? -19.818 7.734 24.756 1.00 92.88 379 LEU A CA 1
ATOM 3008 C C . LEU A 1 379 ? -21.184 7.915 25.437 1.00 92.88 379 LEU A C 1
ATOM 3010 O O . LEU A 1 379 ? -22.112 8.400 24.792 1.00 92.88 379 LEU A O 1
ATOM 3014 N N . LEU A 1 380 ? -21.328 7.560 26.721 1.00 88.62 380 LEU A N 1
ATOM 3015 C CA . LEU A 1 380 ? -22.558 7.816 27.495 1.00 88.62 380 LEU A CA 1
ATOM 3016 C C . LEU A 1 380 ? -22.884 9.309 27.548 1.00 88.62 380 LEU A C 1
ATOM 3018 O O . LEU A 1 380 ? -24.024 9.707 27.313 1.00 88.62 380 LEU A O 1
ATOM 3022 N N . THR A 1 381 ? -21.868 10.132 27.802 1.00 89.81 381 THR A N 1
ATOM 3023 C CA . THR A 1 381 ? -21.994 11.594 27.851 1.00 89.81 381 THR A CA 1
ATOM 3024 C C . THR A 1 381 ? -22.408 12.162 26.495 1.00 89.81 381 THR A C 1
ATOM 3026 O O . THR A 1 381 ? -23.226 13.075 26.433 1.00 89.81 381 THR A O 1
ATOM 3029 N N . ALA A 1 382 ? -21.911 11.573 25.406 1.00 90.12 382 ALA A N 1
ATOM 3030 C CA . ALA A 1 382 ? -22.300 11.908 24.041 1.00 90.12 382 ALA A CA 1
ATOM 3031 C C . ALA A 1 382 ? -23.676 11.342 23.622 1.00 90.12 382 ALA A C 1
ATOM 3033 O O . ALA A 1 382 ? -24.089 11.515 22.478 1.00 90.12 382 ALA A O 1
ATOM 3034 N N . GLY A 1 383 ? -24.406 10.676 24.526 1.00 88.50 383 GLY A N 1
ATOM 3035 C CA . GLY A 1 383 ? -25.770 10.200 24.284 1.00 88.50 383 GLY A CA 1
ATOM 3036 C C . GLY A 1 383 ? -25.888 8.726 23.888 1.00 88.50 383 GLY A C 1
ATOM 3037 O O . GLY A 1 383 ? -26.946 8.310 23.411 1.00 88.50 383 GLY A O 1
ATOM 3038 N N . ALA A 1 384 ? -24.848 7.907 24.087 1.00 90.25 384 ALA A N 1
ATOM 3039 C CA . ALA A 1 384 ? -24.971 6.455 23.958 1.00 90.25 384 ALA A CA 1
ATOM 3040 C C . ALA A 1 384 ? -26.051 5.923 24.911 1.00 90.25 384 ALA A C 1
ATOM 3042 O O . ALA A 1 384 ? -26.002 6.210 26.110 1.00 90.25 384 ALA A O 1
ATOM 3043 N N . PRO A 1 385 ? -26.975 5.064 24.445 1.00 89.31 385 PRO A N 1
ATOM 3044 C CA . PRO A 1 385 ? -27.879 4.377 25.350 1.00 89.31 385 PRO A CA 1
ATOM 3045 C C . PRO A 1 385 ? -27.095 3.508 26.338 1.00 89.31 385 PRO A C 1
ATOM 3047 O O . PRO A 1 385 ? -26.327 2.634 25.931 1.00 89.31 385 PRO A O 1
ATOM 3050 N N . ALA A 1 386 ? -27.363 3.696 27.631 1.00 84.81 386 ALA A N 1
ATOM 3051 C CA . ALA A 1 386 ? -26.860 2.876 28.738 1.00 84.81 386 ALA A CA 1
ATOM 3052 C C . ALA A 1 386 ? -26.895 1.373 28.435 1.00 84.81 386 ALA A C 1
ATOM 3054 O O . ALA A 1 386 ? -25.940 0.633 28.664 1.00 84.81 386 ALA A O 1
ATOM 3055 N N . GLN A 1 387 ? -28.022 0.946 27.866 1.00 87.25 387 GLN A N 1
ATOM 3056 C CA . GLN A 1 387 ? -28.296 -0.436 27.519 1.00 87.25 387 GLN A CA 1
ATOM 3057 C C . GLN A 1 387 ? -27.299 -0.983 26.491 1.00 87.25 387 GLN A C 1
ATOM 3059 O O . GLN A 1 387 ? -26.853 -2.117 26.628 1.00 87.25 387 GLN A O 1
ATOM 3064 N N . ASN A 1 388 ? -26.888 -0.172 25.513 1.00 89.88 388 ASN A N 1
ATOM 3065 C CA . ASN A 1 388 ? -25.914 -0.588 24.508 1.00 89.88 388 ASN A CA 1
ATOM 3066 C C . ASN A 1 388 ? -24.528 -0.792 25.128 1.00 89.88 388 ASN A C 1
ATOM 3068 O O . ASN A 1 388 ? -23.820 -1.708 24.720 1.00 89.88 388 ASN A O 1
ATOM 3072 N N . ILE A 1 389 ? -24.147 0.032 26.113 1.00 89.00 389 ILE A N 1
ATOM 3073 C CA . ILE A 1 389 ? -22.911 -0.166 26.882 1.00 89.00 389 ILE A CA 1
ATOM 3074 C C . ILE A 1 389 ? -23.018 -1.443 27.716 1.00 89.00 389 ILE A C 1
ATOM 3076 O O . ILE A 1 389 ? -22.108 -2.267 27.682 1.00 89.00 389 ILE A O 1
ATOM 3080 N N . LEU A 1 390 ? -24.141 -1.650 28.412 1.00 87.25 390 LEU A N 1
ATOM 3081 C CA . LEU A 1 390 ? -24.384 -2.849 29.217 1.00 87.25 390 LEU A CA 1
ATOM 3082 C C . LEU A 1 390 ? -24.299 -4.133 28.376 1.00 87.25 390 LEU A C 1
ATOM 3084 O O . LEU A 1 390 ? -23.743 -5.133 28.826 1.00 87.25 390 LEU A O 1
ATOM 3088 N N . GLU A 1 391 ? -24.821 -4.107 27.150 1.00 91.62 391 GLU A N 1
ATOM 3089 C CA . GLU A 1 391 ? -24.730 -5.221 26.205 1.00 91.62 391 GLU A CA 1
ATOM 3090 C C . GLU A 1 391 ? -23.284 -5.618 25.896 1.00 91.62 391 GLU A C 1
ATOM 3092 O O . GLU A 1 391 ? -23.011 -6.813 25.813 1.00 91.62 391 GLU A O 1
ATOM 3097 N N . LEU A 1 392 ? -22.340 -4.670 25.811 1.00 92.50 392 LEU A N 1
ATOM 3098 C CA . LEU A 1 392 ? -20.922 -4.986 25.577 1.00 92.50 392 LEU A CA 1
ATOM 3099 C C . LEU A 1 392 ? -20.349 -5.908 26.660 1.00 92.50 392 LEU A C 1
ATOM 3101 O O . LEU A 1 392 ? -19.566 -6.805 26.361 1.00 92.50 392 LEU A O 1
ATOM 3105 N N . PHE A 1 393 ? -20.762 -5.714 27.915 1.00 87.88 393 PHE A N 1
ATOM 3106 C CA . PHE A 1 393 ? -20.330 -6.538 29.049 1.00 87.88 393 PHE A CA 1
ATOM 3107 C C . PHE A 1 393 ? -21.030 -7.898 29.115 1.00 87.88 393 PHE A C 1
ATOM 3109 O O . PHE A 1 393 ? -20.574 -8.776 29.848 1.00 87.88 393 PHE A O 1
ATOM 3116 N N . LYS A 1 394 ? -22.126 -8.073 28.368 1.00 91.25 394 LYS A N 1
ATOM 3117 C CA . LYS A 1 394 ? -22.864 -9.336 28.250 1.00 91.25 394 LYS A CA 1
ATOM 3118 C C . LYS A 1 394 ? -22.398 -10.190 27.077 1.00 91.25 394 LYS A C 1
ATOM 3120 O O . LYS A 1 394 ? -22.729 -11.371 27.054 1.00 91.25 394 LYS A O 1
ATOM 3125 N N . LEU A 1 395 ? -21.646 -9.621 26.131 1.00 93.44 395 LEU A N 1
ATOM 3126 C CA . LEU A 1 395 ? -21.015 -10.393 25.063 1.00 93.44 395 LEU A CA 1
ATOM 3127 C C . LEU A 1 395 ? -20.109 -11.465 25.671 1.00 93.44 395 LEU A C 1
ATOM 3129 O O . LEU A 1 395 ? -19.418 -11.220 26.664 1.00 93.44 395 LEU A O 1
ATOM 3133 N N . GLN A 1 396 ? -20.149 -12.649 25.070 1.00 94.00 396 GLN A N 1
ATOM 3134 C CA . GLN A 1 396 ? -19.417 -13.823 25.520 1.00 94.00 396 GLN A CA 1
ATOM 3135 C C . GLN A 1 396 ? -18.494 -14.323 24.417 1.00 94.00 396 GLN A C 1
ATOM 3137 O O . GLN A 1 396 ? -18.840 -14.267 23.236 1.00 94.00 396 GLN A O 1
ATOM 3142 N N . THR A 1 397 ? -17.338 -14.837 24.824 1.00 94.50 397 THR A N 1
ATOM 3143 C CA . THR A 1 397 ? -16.535 -15.724 23.980 1.00 94.50 397 THR A CA 1
ATOM 3144 C C . THR A 1 397 ? -17.233 -17.074 23.822 1.00 94.50 397 THR A C 1
ATOM 3146 O O . THR A 1 397 ? -18.110 -17.422 24.616 1.00 94.50 397 THR A O 1
ATOM 3149 N N . ASP A 1 398 ? -16.764 -17.906 22.896 1.00 92.88 398 ASP A N 1
ATOM 3150 C CA . ASP A 1 398 ? -17.267 -19.281 22.716 1.00 92.88 398 ASP A CA 1
ATOM 3151 C C . ASP A 1 398 ? -17.103 -20.162 23.966 1.00 92.88 398 ASP A C 1
ATOM 3153 O O . ASP A 1 398 ? -17.769 -21.180 24.140 1.00 92.88 398 ASP A O 1
ATOM 3157 N N . SER A 1 399 ? -16.221 -19.751 24.878 1.00 89.88 399 SER A N 1
ATOM 3158 C CA . SER A 1 399 ? -16.004 -20.391 26.180 1.00 89.88 399 SER A CA 1
ATOM 3159 C C . SER A 1 399 ? -16.845 -19.776 27.309 1.00 89.88 399 SER A C 1
ATOM 3161 O O . SER A 1 399 ? -16.618 -20.087 28.477 1.00 89.88 399 SER A O 1
ATOM 3163 N N . GLY A 1 400 ? -17.798 -18.899 26.983 1.00 92.31 400 GLY A N 1
ATOM 3164 C CA . GLY A 1 400 ? -18.715 -18.256 27.927 1.00 92.31 400 GLY A CA 1
ATOM 3165 C C . GLY A 1 400 ? -18.101 -17.116 28.746 1.00 92.31 400 GLY A C 1
ATOM 3166 O O . GLY A 1 400 ? -18.747 -16.608 29.664 1.00 92.31 400 GLY A O 1
ATOM 3167 N N . TRP A 1 401 ? -16.863 -16.694 28.453 1.00 90.44 401 TRP A N 1
ATOM 3168 C CA . TRP A 1 401 ? -16.218 -15.611 29.199 1.00 90.44 401 TRP A CA 1
ATOM 3169 C C . TRP A 1 401 ? -16.792 -14.268 28.780 1.00 90.44 401 TRP A C 1
ATOM 3171 O O . TRP A 1 401 ? -16.828 -13.959 27.596 1.00 90.44 401 TRP A O 1
ATOM 3181 N N . THR A 1 402 ? -17.163 -13.455 29.766 1.00 91.56 402 THR A N 1
ATOM 3182 C CA . THR A 1 402 ? -17.484 -12.036 29.560 1.00 91.56 402 THR A CA 1
ATOM 3183 C C . THR A 1 402 ? -16.304 -11.155 29.966 1.00 91.56 402 THR A C 1
ATOM 3185 O O . THR A 1 402 ? -15.412 -11.581 30.707 1.00 91.56 402 THR A O 1
ATOM 3188 N N . ILE A 1 403 ? -16.338 -9.880 29.575 1.00 86.81 403 ILE A N 1
ATOM 3189 C CA . ILE A 1 403 ? -15.366 -8.861 30.003 1.00 86.81 403 ILE A CA 1
ATOM 3190 C C . ILE A 1 403 ? -15.216 -8.836 31.542 1.00 86.81 403 ILE A C 1
ATOM 3192 O O . ILE A 1 403 ? -14.102 -8.771 32.065 1.00 86.81 403 ILE A O 1
ATOM 3196 N N . GLY A 1 404 ? -16.327 -8.951 32.280 1.00 79.06 404 GLY A N 1
ATOM 3197 C CA . GLY A 1 404 ? -16.331 -8.945 33.748 1.00 79.06 404 GLY A CA 1
ATOM 3198 C C . GLY A 1 404 ? -15.653 -10.166 34.381 1.00 79.06 404 GLY A C 1
ATOM 3199 O O . GLY A 1 404 ? -15.035 -10.044 35.437 1.00 79.06 404 GLY A O 1
ATOM 3200 N N . HIS A 1 405 ? -15.699 -11.329 33.727 1.00 83.69 405 HIS A N 1
ATOM 3201 C CA . HIS A 1 405 ? -14.974 -12.511 34.199 1.00 83.69 405 HIS A CA 1
ATOM 3202 C C . HIS A 1 405 ? -13.453 -12.347 34.061 1.00 83.69 405 HIS A C 1
ATOM 3204 O O . HIS A 1 405 ? -12.695 -12.860 34.884 1.00 83.69 405 HIS A O 1
ATOM 3210 N N . LEU A 1 406 ? -13.003 -11.618 33.037 1.00 81.00 406 LEU A N 1
ATOM 3211 C CA . LEU A 1 406 ? -11.583 -11.398 32.755 1.00 81.00 406 LEU A CA 1
ATOM 3212 C C . LEU A 1 406 ? -10.974 -10.304 33.641 1.00 81.00 406 LEU A C 1
ATOM 3214 O O . LEU A 1 406 ? -9.775 -10.337 33.919 1.00 81.00 406 LEU A O 1
ATOM 3218 N N . ASN A 1 407 ? -11.785 -9.352 34.117 1.00 79.19 407 ASN A N 1
ATOM 3219 C CA . ASN A 1 407 ? -11.311 -8.263 34.962 1.00 79.19 407 ASN A CA 1
ATOM 3220 C C . ASN A 1 407 ? -12.340 -7.848 36.028 1.00 79.19 407 ASN A C 1
ATOM 3222 O O . ASN A 1 407 ? -13.426 -7.352 35.732 1.00 79.19 407 ASN A O 1
ATOM 3226 N N . ALA A 1 408 ? -11.955 -7.979 37.300 1.00 70.62 408 ALA A N 1
ATOM 3227 C CA . ALA A 1 408 ? -12.829 -7.689 38.438 1.00 70.62 408 ALA A CA 1
ATOM 3228 C C . ALA A 1 408 ? -13.326 -6.232 38.486 1.00 70.62 408 ALA A C 1
ATOM 3230 O O . ALA A 1 408 ? -14.444 -5.984 38.935 1.00 70.62 408 ALA A O 1
ATOM 3231 N N . ALA A 1 409 ? -12.539 -5.268 38.000 1.00 62.62 409 ALA A N 1
ATOM 3232 C CA . ALA A 1 409 ? -12.980 -3.877 37.926 1.00 62.62 409 ALA A CA 1
ATOM 3233 C C . ALA A 1 409 ? -14.044 -3.667 36.838 1.00 62.62 409 ALA A C 1
ATOM 3235 O O . ALA A 1 409 ? -14.980 -2.901 37.039 1.00 62.62 409 ALA A O 1
ATOM 3236 N N . MET A 1 410 ? -13.955 -4.408 35.728 1.00 74.06 410 MET A N 1
ATOM 3237 C CA . MET A 1 410 ? -15.000 -4.456 34.694 1.00 74.06 410 MET A CA 1
ATOM 3238 C C . MET A 1 410 ? -16.282 -5.093 35.204 1.00 74.06 410 MET A C 1
ATOM 3240 O O . MET A 1 410 ? -17.359 -4.608 34.877 1.00 74.06 410 MET A O 1
ATOM 3244 N N . ASN A 1 411 ? -16.186 -6.082 36.089 1.00 72.75 411 ASN A N 1
ATOM 3245 C CA . ASN A 1 411 ? -17.361 -6.608 36.781 1.00 72.75 411 ASN A CA 1
ATOM 3246 C C . ASN A 1 411 ? -17.981 -5.590 37.760 1.00 72.75 411 ASN A C 1
ATOM 3248 O O . ASN A 1 411 ? -19.199 -5.518 37.904 1.00 72.75 411 ASN A O 1
ATOM 3252 N N . SER A 1 412 ? -17.161 -4.780 38.442 1.00 74.75 412 SER A N 1
ATOM 3253 C CA . SER A 1 412 ? -17.672 -3.700 39.300 1.00 74.75 412 SER A CA 1
ATOM 3254 C C . SER A 1 412 ? -18.414 -2.643 38.484 1.00 74.75 412 SER A C 1
ATOM 3256 O O . SER A 1 412 ? -19.564 -2.350 38.788 1.00 74.75 412 SER A O 1
ATOM 3258 N N . TYR A 1 413 ? -17.793 -2.148 37.410 1.00 72.06 413 TYR A N 1
ATOM 3259 C CA . TYR A 1 413 ? -18.386 -1.158 36.510 1.00 72.06 413 TYR A CA 1
ATOM 3260 C C . TYR A 1 413 ? -19.695 -1.656 35.876 1.00 72.06 413 TYR A C 1
ATOM 3262 O O . TYR A 1 413 ? -20.690 -0.937 35.865 1.00 72.06 413 TYR A O 1
ATOM 3270 N N . TYR A 1 414 ? -19.729 -2.918 35.430 1.00 72.50 414 TYR A N 1
ATOM 3271 C CA . TYR A 1 414 ? -20.947 -3.567 34.935 1.00 72.50 414 TYR A CA 1
ATOM 3272 C C . TYR A 1 414 ? -22.098 -3.498 35.951 1.00 72.50 414 TYR A C 1
ATOM 3274 O O . TYR A 1 414 ? -23.196 -3.070 35.600 1.00 72.50 414 TYR A O 1
ATOM 3282 N N . ARG A 1 415 ? -21.845 -3.879 37.212 1.00 76.31 415 ARG A N 1
ATOM 3283 C CA . ARG A 1 415 ? -22.871 -3.858 38.266 1.00 76.31 415 ARG A CA 1
ATOM 3284 C C . ARG A 1 415 ? -23.368 -2.447 38.560 1.00 76.31 415 ARG A C 1
ATOM 3286 O O . ARG A 1 415 ? -24.556 -2.271 38.792 1.00 76.31 415 ARG A O 1
ATOM 3293 N N . GLU A 1 416 ? -22.485 -1.452 38.536 1.00 77.06 416 GLU A N 1
ATOM 3294 C CA . GLU A 1 416 ? -22.871 -0.058 38.772 1.00 77.06 416 GLU A CA 1
ATOM 3295 C C . GLU A 1 416 ? -23.793 0.473 37.661 1.00 77.06 416 GLU A C 1
ATOM 3297 O O . GLU A 1 416 ? -24.842 1.033 37.975 1.00 77.06 416 GLU A O 1
ATOM 3302 N N . ILE A 1 417 ? -23.474 0.219 36.383 1.00 73.50 417 ILE A N 1
ATOM 3303 C CA . ILE A 1 417 ? -24.363 0.569 35.257 1.00 73.50 417 ILE A CA 1
ATOM 3304 C C . ILE A 1 417 ? -25.699 -0.171 35.361 1.00 73.50 417 ILE A C 1
ATOM 3306 O O . ILE A 1 417 ? -26.755 0.413 35.119 1.00 73.50 417 ILE A O 1
ATOM 3310 N N . GLU A 1 418 ? -25.672 -1.463 35.697 1.00 78.06 418 GLU A N 1
ATOM 3311 C CA . GLU A 1 418 ? -26.885 -2.273 35.811 1.00 78.06 418 GLU A CA 1
ATOM 3312 C C . GLU A 1 418 ? -27.838 -1.715 36.881 1.00 78.06 418 GLU A C 1
ATOM 3314 O O . GLU A 1 418 ? -29.040 -1.596 36.638 1.00 78.06 418 GLU A O 1
ATOM 3319 N N . GLU A 1 419 ? -27.308 -1.334 38.045 1.00 80.62 419 GLU A N 1
ATOM 3320 C CA . GLU A 1 419 ? -28.096 -0.719 39.113 1.00 80.62 419 GLU A CA 1
ATOM 3321 C C . GLU A 1 419 ? -28.635 0.660 38.713 1.00 80.62 419 GLU A C 1
ATOM 3323 O O . GLU A 1 419 ? -29.807 0.948 38.958 1.00 80.62 419 GLU A O 1
ATOM 3328 N N . GLU A 1 420 ? -27.845 1.494 38.031 1.00 77.12 420 GLU A N 1
ATOM 3329 C CA . GLU A 1 420 ? -28.314 2.804 37.563 1.00 77.12 420 GLU A CA 1
ATOM 3330 C C . GLU A 1 420 ? -29.442 2.678 36.526 1.00 77.12 420 GLU A C 1
ATOM 3332 O O . GLU A 1 420 ? -30.445 3.390 36.607 1.00 77.12 420 GLU A O 1
ATOM 3337 N N . ILE A 1 421 ? -29.358 1.707 35.610 1.00 76.19 421 ILE A N 1
ATOM 3338 C CA . ILE A 1 421 ? -30.443 1.403 34.666 1.00 76.19 421 ILE A CA 1
ATOM 3339 C C . ILE A 1 421 ? -31.706 0.952 35.409 1.00 76.19 421 ILE A C 1
ATOM 3341 O O . ILE A 1 421 ? -32.792 1.438 35.090 1.00 76.19 421 ILE A O 1
ATOM 3345 N N . LYS A 1 422 ? -31.595 0.063 36.409 1.00 81.56 422 LYS A N 1
ATOM 3346 C CA . LYS A 1 422 ? -32.749 -0.384 37.217 1.00 81.56 422 LYS A CA 1
ATOM 3347 C C . LYS A 1 422 ? -33.417 0.787 37.933 1.00 81.56 422 LYS A C 1
ATOM 3349 O O . LYS A 1 422 ? -34.646 0.889 37.936 1.00 81.56 422 LYS A O 1
ATOM 3354 N N . VAL A 1 423 ? -32.619 1.680 38.521 1.00 77.12 423 VAL A N 1
ATOM 3355 C CA . VAL A 1 423 ? -33.105 2.896 39.181 1.00 77.12 423 VAL A CA 1
ATOM 3356 C C . VAL A 1 423 ? -33.837 3.784 38.173 1.00 77.12 423 VAL A C 1
ATOM 3358 O O . VAL A 1 423 ? -34.992 4.142 38.406 1.00 77.12 423 VAL A O 1
ATOM 3361 N N . ASN A 1 424 ? -33.227 4.059 37.021 1.00 70.75 424 ASN A N 1
ATOM 3362 C CA . ASN A 1 424 ? -33.815 4.900 35.979 1.00 70.75 424 ASN A CA 1
ATOM 3363 C C . ASN A 1 424 ? -35.094 4.302 35.373 1.00 70.75 424 ASN A C 1
ATOM 3365 O O . ASN A 1 424 ? -36.058 5.031 35.152 1.00 70.75 424 ASN A O 1
ATOM 3369 N N . GLN A 1 425 ? -35.164 2.985 35.168 1.00 75.56 425 GLN A N 1
ATOM 3370 C CA . GLN A 1 425 ? -36.383 2.299 34.720 1.00 75.56 425 GLN A CA 1
ATOM 3371 C C . GLN A 1 425 ? -37.506 2.397 35.757 1.00 75.56 425 GLN A C 1
ATOM 3373 O O . GLN A 1 425 ? -38.653 2.669 35.402 1.00 75.56 425 GLN A O 1
ATOM 3378 N N . LYS A 1 426 ? -37.179 2.233 37.045 1.00 74.88 426 LYS A N 1
ATOM 3379 C CA . LYS A 1 426 ? -38.140 2.402 38.138 1.00 74.88 426 LYS A CA 1
ATOM 3380 C C . LYS A 1 426 ? -38.686 3.833 38.179 1.00 74.88 426 LYS A C 1
ATOM 3382 O O . LYS A 1 426 ? -39.897 3.997 38.285 1.00 74.88 426 LYS A O 1
ATOM 3387 N N . TYR A 1 427 ? -37.837 4.850 38.025 1.00 67.00 427 TYR A N 1
ATOM 3388 C CA . TYR A 1 427 ? -38.264 6.255 37.975 1.00 67.00 427 TYR A CA 1
ATOM 3389 C C . TYR A 1 427 ? -39.061 6.608 36.708 1.00 67.00 427 TYR A C 1
ATOM 3391 O O . TYR A 1 427 ? -40.074 7.300 36.791 1.00 67.00 427 TYR A O 1
ATOM 3399 N N . ALA A 1 428 ? -38.667 6.097 35.540 1.00 59.91 428 ALA A N 1
ATOM 3400 C CA . ALA A 1 428 ? -39.408 6.298 34.293 1.00 59.91 428 ALA A CA 1
ATOM 3401 C C . ALA A 1 428 ? -40.794 5.629 34.319 1.00 59.91 428 ALA A C 1
ATOM 3403 O O . ALA A 1 428 ? -41.734 6.122 33.701 1.00 59.91 428 ALA A O 1
ATOM 3404 N N . SER A 1 429 ? -40.942 4.523 35.061 1.00 57.53 429 SER A N 1
ATOM 3405 C CA . SER A 1 429 ? -42.236 3.860 35.261 1.00 57.53 429 SER A CA 1
ATOM 3406 C C . SER A 1 429 ? -43.190 4.645 36.164 1.00 57.53 429 SER A C 1
ATOM 3408 O O . SER A 1 429 ? -44.399 4.425 36.111 1.00 57.53 429 SER A O 1
ATOM 3410 N N . THR A 1 430 ? -42.671 5.574 36.975 1.00 62.75 430 THR A N 1
ATOM 3411 C CA . THR A 1 430 ? -43.485 6.384 37.881 1.00 62.75 430 THR A CA 1
ATOM 3412 C C . THR A 1 430 ? -43.764 7.786 37.342 1.00 62.75 430 THR A C 1
ATOM 3414 O O . THR A 1 430 ? -44.821 8.320 37.679 1.00 62.75 430 THR A O 1
ATOM 3417 N N . HIS A 1 431 ? -42.900 8.394 36.513 1.00 44.78 431 HIS A N 1
ATOM 3418 C CA . HIS A 1 431 ? -43.062 9.761 35.977 1.00 44.78 431 HIS A CA 1
ATOM 3419 C C . HIS A 1 431 ? -42.727 9.836 34.454 1.00 44.78 431 HIS A C 1
ATOM 3421 O O . HIS A 1 431 ? -41.634 9.469 34.031 1.00 44.78 431 HIS A O 1
ATOM 3427 N N . PHE A 1 432 ? -43.660 10.319 33.615 1.00 50.16 432 PHE A N 1
ATOM 3428 C CA . PHE A 1 432 ? -43.497 10.604 32.160 1.00 50.16 432 PHE A CA 1
ATOM 3429 C C . PHE A 1 432 ? -42.614 11.866 31.957 1.00 50.16 432 PHE A C 1
ATOM 3431 O O . PHE A 1 432 ? -42.756 12.789 32.747 1.00 50.16 432 PHE A O 1
ATOM 3438 N N . HIS A 1 433 ? -41.751 12.104 30.956 1.00 42.75 433 HIS A N 1
ATOM 3439 C CA . HIS A 1 433 ? -41.194 11.400 29.793 1.00 42.75 433 HIS A CA 1
ATOM 3440 C C . HIS A 1 433 ? -39.821 12.060 29.494 1.00 42.75 433 HIS A C 1
ATOM 3442 O O . HIS A 1 433 ? -39.723 13.284 29.522 1.00 42.75 433 HIS A O 1
ATOM 3448 N N . GLY A 1 434 ? -38.800 11.276 29.127 1.00 36.94 434 GLY A N 1
ATOM 3449 C CA . GLY A 1 434 ? -37.737 11.746 28.224 1.00 36.94 434 GLY A CA 1
ATOM 3450 C C . GLY A 1 434 ? -36.519 12.477 28.809 1.00 36.94 434 GLY A C 1
ATOM 3451 O O . GLY A 1 434 ? -36.215 13.572 28.361 1.00 36.94 434 GLY A O 1
ATOM 3452 N N . ALA A 1 435 ? -35.755 11.859 29.713 1.00 38.19 435 ALA A N 1
ATOM 3453 C CA . ALA A 1 435 ? -34.303 12.076 29.782 1.00 38.19 435 ALA A CA 1
ATOM 3454 C C . ALA A 1 435 ? -33.624 10.914 30.522 1.00 38.19 435 ALA A C 1
ATOM 3456 O O . ALA A 1 435 ? -33.961 10.610 31.664 1.00 38.19 435 ALA A O 1
ATOM 3457 N N . SER A 1 436 ? -32.654 10.270 29.871 1.00 44.56 436 SER A N 1
ATOM 3458 C CA . SER A 1 436 ? -31.703 9.350 30.503 1.00 44.56 436 SER A CA 1
ATOM 3459 C C . SER A 1 436 ? -30.784 10.164 31.419 1.00 44.56 436 SER A C 1
ATOM 3461 O O . SER A 1 436 ? -29.748 10.656 30.978 1.00 44.56 436 SER A O 1
ATOM 3463 N N . PHE A 1 437 ? -31.181 10.360 32.675 1.00 45.50 437 PHE A N 1
ATOM 3464 C CA . PHE A 1 437 ? -30.355 11.033 33.673 1.00 45.50 437 PHE A CA 1
ATOM 3465 C C . PHE A 1 437 ? -29.318 10.035 34.199 1.00 45.50 437 PHE A C 1
ATOM 3467 O O . PHE A 1 437 ? -29.624 9.179 35.025 1.00 45.50 437 PHE A O 1
ATOM 3474 N N . PHE A 1 438 ? -28.093 10.120 33.692 1.00 52.16 438 PHE A N 1
ATOM 3475 C CA . PHE A 1 438 ? -26.943 9.570 34.400 1.00 52.16 438 PHE A CA 1
ATOM 3476 C C . PHE A 1 438 ? -26.516 10.578 35.459 1.00 52.16 438 PHE A C 1
ATOM 3478 O O . PHE A 1 438 ? -26.400 11.774 35.177 1.00 52.16 438 PHE A O 1
ATOM 3485 N N . SER A 1 439 ? -26.322 10.132 36.696 1.00 49.12 439 SER A N 1
ATOM 3486 C CA . SER A 1 439 ? -25.946 11.055 37.765 1.00 49.12 439 SER A CA 1
ATOM 3487 C C . SER A 1 439 ? -24.512 11.560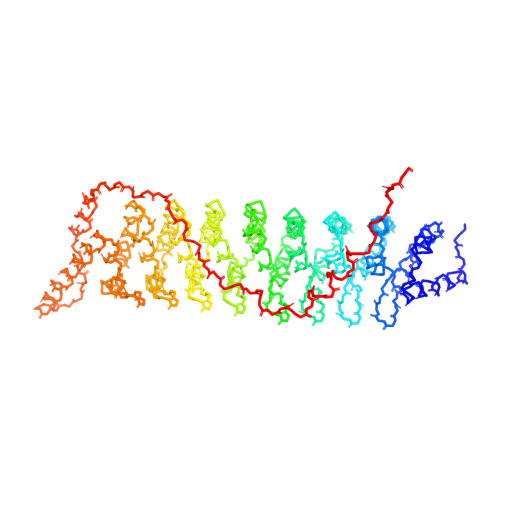 37.546 1.00 49.12 439 SER A C 1
ATOM 3489 O O . SER A 1 439 ? -23.594 10.778 37.312 1.00 49.12 439 SER A O 1
ATOM 3491 N N . ALA A 1 440 ? -24.268 12.866 37.704 1.00 52.72 440 ALA A N 1
ATOM 3492 C CA . ALA A 1 440 ? -22.902 13.420 37.755 1.00 52.72 440 ALA A CA 1
ATOM 3493 C C . ALA A 1 440 ? -22.032 12.750 38.849 1.00 52.72 440 ALA A C 1
ATOM 3495 O O . ALA A 1 440 ? -20.801 12.828 38.844 1.00 52.72 440 ALA A O 1
ATOM 3496 N N . GLU A 1 441 ? -22.685 12.077 39.795 1.00 49.28 441 GLU A N 1
ATOM 3497 C CA . GLU A 1 441 ? -22.099 11.306 40.880 1.00 49.28 441 GLU A CA 1
ATOM 3498 C C . GLU A 1 441 ? -21.492 9.971 40.407 1.00 49.28 441 GLU A C 1
ATOM 3500 O O . GLU A 1 441 ? -20.425 9.593 40.898 1.00 49.28 441 GLU A O 1
ATOM 3505 N N . PHE A 1 442 ? -22.078 9.317 39.394 1.00 51.47 442 PHE A N 1
ATOM 3506 C CA . PHE A 1 442 ? -21.542 8.107 38.756 1.00 51.47 442 PHE A CA 1
ATOM 3507 C C . PHE A 1 442 ? -20.154 8.362 38.140 1.00 51.47 442 PHE A C 1
ATOM 3509 O O . PHE A 1 442 ? -19.172 7.704 38.495 1.00 51.47 442 PHE A O 1
ATOM 3516 N N . THR A 1 443 ? -20.022 9.412 37.321 1.00 46.25 443 THR A N 1
ATOM 3517 C CA . THR A 1 443 ? -18.753 9.805 36.673 1.00 46.25 443 THR A CA 1
ATOM 3518 C C . THR A 1 443 ? -17.656 10.164 37.691 1.00 46.25 443 THR A C 1
ATOM 3520 O O . THR A 1 443 ? -16.468 9.891 37.486 1.00 46.25 443 THR A O 1
ATOM 3523 N N . LYS A 1 444 ? -18.045 10.744 38.835 1.00 50.84 444 LYS A N 1
ATOM 3524 C CA . LYS A 1 444 ? -17.128 11.169 39.904 1.00 50.84 444 LYS A CA 1
ATOM 3525 C C . LYS A 1 444 ? -16.604 9.997 40.743 1.00 50.84 444 LYS A C 1
ATOM 3527 O O . LYS A 1 444 ? -15.432 9.994 41.122 1.00 50.84 444 LYS A O 1
ATOM 3532 N N . LYS A 1 445 ? -17.442 8.996 41.032 1.00 54.12 445 LYS A N 1
ATOM 3533 C CA . LYS A 1 445 ? -17.109 7.867 41.921 1.00 54.12 445 LYS A CA 1
ATOM 3534 C C . LYS A 1 445 ? -16.064 6.924 41.312 1.00 54.12 445 LYS A C 1
ATOM 3536 O O . LYS A 1 445 ? -15.153 6.472 42.013 1.00 54.12 445 LYS A O 1
ATOM 3541 N N . PHE A 1 446 ? -16.118 6.708 39.999 1.00 48.22 446 PHE A N 1
ATOM 3542 C CA . PHE A 1 446 ? -15.240 5.752 39.318 1.00 48.22 446 PHE A CA 1
ATOM 3543 C C . PHE A 1 446 ? -13.801 6.258 39.109 1.00 48.22 446 PHE A C 1
ATOM 3545 O O . PHE A 1 446 ? -12.842 5.501 39.231 1.00 48.22 446 PHE A O 1
ATOM 3552 N N . SER A 1 447 ? -13.616 7.567 38.905 1.00 45.50 447 SER A N 1
ATOM 3553 C CA . SER A 1 447 ? -12.287 8.183 38.725 1.00 45.50 447 SER A CA 1
ATOM 3554 C C . SER A 1 447 ? -11.350 8.026 39.941 1.00 45.50 447 SER A C 1
ATOM 3556 O O . SER A 1 447 ? -10.156 8.295 39.841 1.00 45.50 447 SER A O 1
ATOM 3558 N N . SER A 1 448 ? -11.875 7.593 41.094 1.00 47.03 448 SER A N 1
ATOM 3559 C CA . SER A 1 448 ? -11.161 7.533 42.379 1.00 47.03 448 SER A CA 1
ATOM 3560 C C . SER A 1 448 ? -10.870 6.117 42.900 1.00 47.03 448 SER A C 1
ATOM 3562 O O . SER A 1 448 ? -10.157 5.968 43.892 1.00 47.03 448 SER A O 1
ATOM 3564 N N . SER A 1 449 ? -11.387 5.067 42.254 1.00 41.25 449 SER A N 1
ATOM 3565 C CA . SER A 1 449 ? -11.463 3.716 42.827 1.00 41.25 449 SER A CA 1
ATOM 3566 C C . SER A 1 449 ? -10.686 2.682 42.003 1.00 41.25 449 SER A C 1
ATOM 3568 O O . SER A 1 449 ? -11.252 1.823 41.337 1.00 41.25 449 SER A O 1
ATOM 3570 N N . TYR A 1 450 ? -9.350 2.721 42.071 1.00 45.47 450 TYR A N 1
ATOM 3571 C CA . TYR A 1 450 ? -8.522 1.623 41.553 1.00 45.47 450 TYR A CA 1
ATOM 3572 C C . TYR A 1 450 ? -7.309 1.326 42.447 1.00 45.47 450 TYR A C 1
ATOM 3574 O O . TYR A 1 450 ? -6.437 2.184 42.609 1.00 45.47 450 TYR A O 1
ATOM 3582 N N . PRO A 1 451 ? -7.188 0.105 42.998 1.00 38.44 451 PRO A N 1
ATOM 3583 C CA . PRO A 1 451 ? -5.968 -0.335 43.657 1.00 38.44 451 PRO A CA 1
ATOM 3584 C C . PRO A 1 451 ? -4.930 -0.806 42.624 1.00 38.44 451 PRO A C 1
ATOM 3586 O O . PRO A 1 451 ? -5.242 -1.526 41.673 1.00 38.44 451 PRO A O 1
ATOM 3589 N N . LYS A 1 452 ? -3.666 -0.413 42.827 1.00 34.97 452 LYS A N 1
ATOM 3590 C CA . LYS A 1 452 ? -2.510 -0.863 42.033 1.00 34.97 452 LYS A CA 1
ATOM 3591 C C . LYS A 1 452 ? -2.371 -2.388 42.154 1.00 34.97 452 LYS A C 1
ATOM 3593 O O . LYS A 1 452 ? -2.147 -2.890 43.252 1.00 34.97 452 LYS A O 1
ATOM 3598 N N . ARG A 1 453 ? -2.470 -3.132 41.047 1.00 38.00 453 ARG A N 1
ATOM 3599 C CA . ARG A 1 453 ? -2.161 -4.574 41.007 1.00 38.00 453 ARG A CA 1
ATOM 3600 C C . ARG A 1 453 ? -0.802 -4.798 40.343 1.00 38.00 453 ARG A C 1
ATOM 3602 O O . ARG A 1 453 ? -0.524 -4.203 39.306 1.00 38.00 453 ARG A O 1
ATOM 3609 N N . ASN A 1 454 ? 0.019 -5.664 40.939 1.00 29.86 454 ASN A N 1
ATOM 3610 C CA . ASN A 1 454 ? 1.285 -6.116 40.359 1.00 29.86 454 ASN A CA 1
ATOM 3611 C C . ASN A 1 454 ? 1.029 -7.027 39.144 1.00 29.86 454 ASN A C 1
ATOM 3613 O O . ASN A 1 454 ? 0.167 -7.908 39.236 1.00 29.86 454 ASN A O 1
ATOM 3617 N N . PRO A 1 455 ? 1.766 -6.861 38.031 1.00 35.25 455 PRO A N 1
ATOM 3618 C CA . PRO A 1 455 ? 1.638 -7.735 36.873 1.00 35.25 455 PRO A CA 1
ATOM 3619 C C . PRO A 1 455 ? 2.139 -9.147 37.206 1.00 35.25 455 PRO A C 1
ATOM 3621 O O . PRO A 1 455 ? 3.214 -9.325 37.780 1.00 35.25 455 PRO A O 1
ATOM 3624 N N . LEU A 1 456 ? 1.354 -10.160 36.830 1.00 36.12 456 LEU A N 1
ATOM 3625 C CA . LEU A 1 456 ? 1.823 -11.544 36.761 1.00 36.12 456 LEU A CA 1
ATOM 3626 C C . LEU A 1 456 ? 2.877 -11.662 35.645 1.00 36.12 456 LEU A C 1
ATOM 3628 O O . LEU A 1 456 ? 2.806 -10.975 34.628 1.00 36.12 456 LEU A O 1
ATOM 3632 N N . SER A 1 457 ? 3.888 -12.498 35.883 1.00 28.75 457 SER A N 1
ATOM 3633 C CA . SER A 1 457 ? 5.145 -12.548 35.131 1.00 28.75 457 SER A CA 1
ATOM 3634 C C . SER A 1 457 ? 4.985 -12.839 33.624 1.00 28.75 457 SER A C 1
ATOM 3636 O O . SER A 1 457 ? 4.156 -13.659 33.223 1.00 28.75 457 SER A O 1
ATOM 3638 N N . PRO A 1 458 ? 5.825 -12.241 32.754 1.00 34.44 458 PRO A N 1
ATOM 3639 C CA . PRO A 1 458 ? 5.754 -12.449 31.314 1.00 34.44 458 PRO A CA 1
ATOM 3640 C C . PRO A 1 458 ? 6.595 -13.666 30.906 1.00 34.44 458 PRO A C 1
ATOM 3642 O O . PRO A 1 458 ? 7.696 -13.516 30.388 1.00 34.44 458 PRO A O 1
ATOM 3645 N N . LYS A 1 459 ? 6.107 -14.892 31.123 1.00 32.12 459 LYS A N 1
ATOM 3646 C CA . LYS A 1 459 ? 6.671 -16.088 30.464 1.00 32.12 459 LYS A CA 1
ATOM 3647 C C . LYS A 1 459 ? 5.593 -17.117 30.142 1.00 32.12 459 LYS A C 1
ATOM 3649 O O . LYS A 1 459 ? 5.437 -18.113 30.835 1.00 32.12 459 LYS A O 1
ATOM 3654 N N . LYS A 1 460 ? 4.894 -16.866 29.037 1.00 29.06 460 LYS A N 1
ATOM 3655 C CA . LYS A 1 460 ? 4.460 -17.864 28.047 1.00 29.06 460 LYS A CA 1
ATOM 3656 C C . LYS A 1 460 ? 3.891 -17.091 26.859 1.00 29.06 460 LYS A C 1
ATOM 3658 O O . LYS A 1 460 ? 2.731 -16.694 26.865 1.00 29.06 460 LYS A O 1
ATOM 3663 N N . ARG A 1 461 ? 4.738 -16.831 25.855 1.00 28.89 461 ARG A N 1
ATOM 3664 C CA . ARG A 1 461 ? 4.249 -16.496 24.513 1.00 28.89 461 ARG A CA 1
ATOM 3665 C C . ARG A 1 461 ? 3.401 -17.687 24.072 1.00 28.89 461 ARG A C 1
ATOM 3667 O O . ARG A 1 461 ? 3.934 -18.788 23.958 1.00 28.89 461 ARG A O 1
ATOM 3674 N N . CYS A 1 462 ? 2.100 -17.486 23.892 1.00 28.03 462 CYS A N 1
ATOM 3675 C CA . CYS A 1 462 ? 1.314 -18.418 23.098 1.00 28.03 462 CYS A CA 1
ATOM 3676 C C . CYS A 1 462 ? 1.832 -18.314 21.665 1.00 28.03 462 CYS A C 1
ATOM 3678 O O . CYS A 1 462 ? 1.705 -17.265 21.038 1.00 28.03 462 CYS A O 1
ATOM 3680 N N . SER A 1 463 ? 2.430 -19.396 21.168 1.00 26.89 463 SER A N 1
ATOM 3681 C CA . SER A 1 463 ? 2.392 -19.688 19.745 1.00 26.89 463 SER A CA 1
ATOM 3682 C C . SER A 1 463 ? 0.920 -19.851 19.385 1.00 26.89 463 SER A C 1
ATOM 3684 O O . SER A 1 463 ? 0.280 -20.826 19.782 1.00 26.89 463 SER A O 1
ATOM 3686 N N . ILE A 1 464 ? 0.360 -18.871 18.690 1.00 31.62 464 ILE A N 1
ATOM 3687 C CA . ILE A 1 464 ? -0.856 -19.112 17.930 1.00 31.62 464 ILE A CA 1
ATOM 3688 C C . ILE A 1 464 ? -0.400 -20.025 16.796 1.00 31.62 464 ILE A C 1
ATOM 3690 O O . ILE A 1 464 ? 0.382 -19.607 15.944 1.00 31.62 464 ILE A O 1
ATOM 3694 N N . ASN A 1 465 ? -0.819 -21.290 16.836 1.00 27.50 465 ASN A N 1
ATOM 3695 C CA . ASN A 1 465 ? -0.792 -22.150 15.663 1.00 27.50 465 ASN A CA 1
ATOM 3696 C C . ASN A 1 465 ? -1.759 -21.530 14.646 1.00 27.50 465 ASN A C 1
ATOM 3698 O O . ASN A 1 465 ? -2.931 -21.891 14.597 1.00 27.50 465 ASN A O 1
ATOM 3702 N N . SER A 1 466 ? -1.284 -20.554 13.871 1.00 29.42 466 SER A N 1
ATOM 3703 C CA . SER A 1 466 ? -1.898 -20.240 12.592 1.00 29.42 466 SER A CA 1
ATOM 3704 C C . SER A 1 466 ? -1.684 -21.462 11.716 1.00 29.42 466 SER A C 1
ATOM 3706 O O . SER A 1 466 ? -0.543 -21.882 11.515 1.00 29.42 466 SER A O 1
ATOM 3708 N N . VAL A 1 467 ? -2.780 -22.041 11.238 1.00 29.59 467 VAL A N 1
ATOM 3709 C CA . VAL A 1 467 ? -2.757 -23.037 10.173 1.00 29.59 467 VAL A CA 1
ATOM 3710 C C . VAL A 1 467 ? -1.892 -22.484 9.045 1.00 29.59 467 VAL A C 1
ATOM 3712 O O . VAL A 1 467 ? -2.168 -21.428 8.477 1.00 29.59 467 VAL A O 1
ATOM 3715 N N . ASP A 1 468 ? -0.799 -23.190 8.805 1.00 29.72 468 ASP A N 1
ATOM 3716 C CA . ASP A 1 468 ? 0.152 -22.951 7.739 1.00 29.72 468 ASP A CA 1
ATOM 3717 C C . ASP A 1 468 ? -0.579 -22.999 6.383 1.00 29.72 468 ASP A C 1
ATOM 3719 O O . ASP A 1 468 ? -1.193 -24.022 6.069 1.00 29.72 468 ASP A O 1
ATOM 3723 N N . PRO A 1 469 ? -0.552 -21.946 5.544 1.00 29.45 469 PRO A N 1
ATOM 3724 C CA . PRO A 1 469 ? -1.015 -22.046 4.168 1.00 29.45 469 PRO A CA 1
ATOM 3725 C C . PRO A 1 469 ? 0.054 -22.674 3.247 1.00 29.45 469 PRO A C 1
ATOM 3727 O O . PRO A 1 469 ? 0.082 -22.374 2.057 1.00 29.45 469 PRO A O 1
ATOM 3730 N N . LEU A 1 470 ? 0.915 -23.559 3.766 1.00 31.95 470 LEU A N 1
ATOM 3731 C CA . LEU A 1 470 ? 1.796 -24.454 3.004 1.00 31.95 470 LEU A CA 1
ATOM 3732 C C . LEU A 1 470 ? 1.387 -25.925 3.187 1.00 31.95 470 LEU A C 1
ATOM 3734 O O . LEU A 1 470 ? 2.161 -26.780 3.606 1.00 31.95 470 LEU A O 1
ATOM 3738 N N . ALA A 1 471 ? 0.151 -26.251 2.820 1.00 31.53 471 ALA A N 1
ATOM 3739 C CA . ALA A 1 471 ? -0.277 -27.639 2.640 1.00 31.53 471 ALA A CA 1
ATOM 3740 C C . ALA A 1 471 ? -1.017 -27.825 1.311 1.00 31.53 471 ALA A C 1
ATOM 3742 O O . ALA A 1 471 ? -2.060 -28.465 1.245 1.00 31.53 471 ALA A O 1
ATOM 3743 N N . GLN A 1 472 ? -0.467 -27.257 0.236 1.00 33.16 472 GLN A N 1
ATOM 3744 C CA . GLN A 1 472 ? -0.837 -27.616 -1.134 1.00 33.16 472 GLN A CA 1
ATOM 3745 C C . GLN A 1 472 ? 0.318 -27.338 -2.116 1.00 33.16 472 GLN A C 1
ATOM 3747 O O . GLN A 1 472 ? 0.173 -26.609 -3.084 1.00 33.16 472 GLN A O 1
ATOM 3752 N N . SER A 1 473 ? 1.503 -27.904 -1.856 1.00 33.25 473 SER A N 1
ATOM 3753 C CA . SER A 1 473 ? 2.550 -28.072 -2.891 1.00 33.25 473 SER A CA 1
ATOM 3754 C C . SER A 1 473 ? 3.538 -29.211 -2.589 1.00 33.25 473 SER A C 1
ATOM 3756 O O . SER A 1 473 ? 4.669 -29.237 -3.072 1.00 33.25 473 SER A O 1
ATOM 3758 N N . LYS A 1 474 ? 3.115 -30.215 -1.808 1.00 30.09 474 LYS A N 1
ATOM 3759 C CA . LYS A 1 474 ? 3.962 -31.365 -1.441 1.00 30.09 474 LYS A CA 1
ATOM 3760 C C . LYS A 1 474 ? 4.189 -32.384 -2.572 1.00 30.09 474 LYS A C 1
ATOM 3762 O O . LYS A 1 474 ? 4.741 -33.442 -2.308 1.00 30.09 474 LYS A O 1
ATOM 3767 N N . SER A 1 475 ? 3.796 -32.075 -3.810 1.00 35.16 475 SER A N 1
ATOM 3768 C CA . SER A 1 475 ? 4.060 -32.912 -4.991 1.00 35.16 475 SER A CA 1
ATOM 3769 C C . SER A 1 475 ? 5.123 -32.347 -5.942 1.00 35.16 475 SER A C 1
ATOM 3771 O O . SER A 1 475 ? 5.413 -32.991 -6.942 1.00 35.16 475 SER A O 1
ATOM 3773 N N . GLU A 1 476 ? 5.726 -31.185 -5.655 1.00 37.22 476 GLU A N 1
ATOM 3774 C CA . GLU A 1 476 ? 6.714 -30.560 -6.560 1.00 37.22 476 GLU A CA 1
ATOM 3775 C C . GLU A 1 476 ? 8.105 -30.352 -5.928 1.00 37.22 476 GLU A C 1
ATOM 3777 O O . GLU A 1 476 ? 9.078 -30.121 -6.643 1.00 37.22 476 GLU A O 1
ATOM 3782 N N . SER A 1 477 ? 8.265 -30.532 -4.608 1.00 32.38 477 SER A N 1
ATOM 3783 C CA . SER A 1 477 ? 9.575 -30.414 -3.939 1.00 32.38 477 SER A CA 1
ATOM 3784 C C . SER A 1 477 ? 10.440 -31.682 -3.998 1.00 32.38 477 SER A C 1
ATOM 3786 O O . SER A 1 477 ? 11.624 -31.625 -3.672 1.00 32.38 477 SER A O 1
ATOM 3788 N N . GLU A 1 478 ? 9.890 -32.827 -4.414 1.00 32.31 478 GLU A N 1
ATOM 3789 C CA . GLU A 1 478 ? 10.664 -34.073 -4.569 1.00 32.31 478 GLU A CA 1
ATOM 3790 C C . GLU A 1 478 ? 11.476 -34.121 -5.876 1.00 32.31 478 GLU A C 1
ATOM 3792 O O . GLU A 1 478 ? 12.417 -34.904 -5.980 1.00 32.31 478 GLU A O 1
ATOM 3797 N N . ALA A 1 479 ? 11.215 -33.217 -6.829 1.00 36.66 479 ALA A N 1
ATOM 3798 C CA . ALA A 1 479 ? 12.025 -33.073 -8.042 1.00 36.66 479 ALA A CA 1
ATOM 3799 C C . ALA A 1 479 ? 13.308 -32.242 -7.827 1.00 36.66 479 ALA A C 1
ATOM 3801 O O . ALA A 1 479 ? 14.248 -32.357 -8.607 1.00 36.66 479 ALA A O 1
ATOM 3802 N N . PHE A 1 480 ? 13.386 -31.439 -6.758 1.00 35.03 480 PHE A N 1
ATOM 3803 C CA . PHE A 1 480 ? 14.506 -30.514 -6.522 1.00 35.03 480 PHE A CA 1
ATOM 3804 C C . PHE A 1 480 ? 15.598 -31.082 -5.593 1.00 35.03 480 PHE A C 1
ATOM 3806 O O . PHE A 1 480 ? 16.723 -30.593 -5.573 1.00 35.03 480 PHE A O 1
ATOM 3813 N N . LEU A 1 481 ? 15.307 -32.153 -4.844 1.00 32.19 481 LEU A N 1
ATOM 3814 C CA . LEU A 1 481 ? 16.274 -32.799 -3.942 1.00 32.19 481 LEU A CA 1
ATOM 3815 C C . LEU A 1 481 ? 17.032 -33.980 -4.572 1.00 32.19 481 LEU A C 1
ATOM 3817 O O . LEU A 1 481 ? 17.901 -34.558 -3.916 1.00 32.19 481 LEU A O 1
ATOM 3821 N N . LEU A 1 482 ? 16.751 -34.325 -5.835 1.00 32.97 482 LEU A N 1
ATOM 3822 C CA . LEU A 1 482 ? 17.441 -35.413 -6.535 1.00 32.97 482 LEU A CA 1
ATOM 3823 C C . LEU A 1 482 ? 18.711 -34.981 -7.294 1.00 32.97 482 LEU A C 1
ATOM 3825 O O . LEU A 1 482 ? 19.469 -35.855 -7.710 1.00 32.97 482 LEU A O 1
ATOM 3829 N N . ASP A 1 483 ? 18.981 -33.678 -7.424 1.00 34.78 483 ASP A N 1
ATOM 3830 C CA . ASP A 1 483 ? 20.085 -33.160 -8.257 1.00 34.78 483 ASP A CA 1
ATOM 3831 C C . ASP A 1 483 ? 21.286 -32.608 -7.458 1.00 34.78 483 ASP A C 1
ATOM 3833 O O . ASP A 1 483 ? 22.329 -32.291 -8.013 1.00 34.78 483 ASP A O 1
ATOM 3837 N N . LEU A 1 484 ? 21.195 -32.578 -6.123 1.00 30.80 484 LEU A N 1
ATOM 3838 C CA . LEU A 1 484 ? 22.251 -32.085 -5.216 1.00 30.80 484 LEU A CA 1
ATOM 3839 C C . LEU A 1 484 ? 23.121 -33.201 -4.599 1.00 30.80 484 LEU A C 1
ATOM 3841 O O . LEU A 1 484 ? 23.847 -32.973 -3.633 1.00 30.80 484 LEU A O 1
ATOM 3845 N N . LYS A 1 485 ? 23.045 -34.428 -5.139 1.00 31.80 485 LYS A N 1
ATOM 3846 C CA . LYS A 1 485 ? 23.810 -35.605 -4.671 1.00 31.80 485 LYS A CA 1
ATOM 3847 C C . LYS A 1 485 ? 24.757 -36.222 -5.705 1.00 31.80 485 LYS A C 1
ATOM 3849 O O . LYS A 1 485 ? 25.271 -37.317 -5.478 1.00 31.80 485 LYS A O 1
ATOM 3854 N N . LYS A 1 486 ? 25.024 -35.537 -6.814 1.00 33.94 486 LYS A N 1
ATOM 3855 C CA . LYS A 1 486 ? 26.134 -35.879 -7.709 1.00 33.94 486 LYS A CA 1
ATOM 3856 C C . LYS A 1 486 ? 27.181 -34.780 -7.586 1.00 33.94 486 LYS A C 1
ATOM 3858 O O . LYS A 1 486 ? 26.827 -33.615 -7.545 1.00 33.94 486 LYS A O 1
ATOM 3863 N N . ASP A 1 487 ? 28.437 -35.191 -7.475 1.00 34.34 487 ASP A N 1
ATOM 3864 C CA . ASP A 1 487 ? 29.640 -34.355 -7.375 1.00 34.34 487 ASP A CA 1
ATOM 3865 C C . ASP A 1 487 ? 30.099 -34.005 -5.953 1.00 34.34 487 ASP A C 1
ATOM 3867 O O . ASP A 1 487 ? 30.173 -32.861 -5.510 1.00 34.34 487 ASP A O 1
ATOM 3871 N N . THR A 1 488 ? 30.540 -35.038 -5.233 1.00 30.89 488 THR A N 1
ATOM 3872 C CA . THR A 1 488 ? 31.672 -34.888 -4.309 1.00 30.89 488 THR A CA 1
ATOM 3873 C C . THR A 1 488 ? 32.545 -36.137 -4.379 1.00 30.89 488 THR A C 1
ATOM 3875 O O . THR A 1 488 ? 32.274 -37.139 -3.727 1.00 30.89 488 THR A O 1
ATOM 3878 N N . HIS A 1 489 ? 33.604 -36.082 -5.184 1.00 27.08 489 HIS A N 1
ATOM 3879 C CA . HIS A 1 489 ? 34.766 -36.955 -5.046 1.00 27.08 489 HIS A CA 1
ATOM 3880 C C . HIS A 1 489 ? 36.036 -36.178 -5.404 1.00 27.08 489 HIS A C 1
ATOM 3882 O O . HIS A 1 489 ? 35.989 -35.273 -6.232 1.00 27.08 489 HIS A O 1
ATOM 3888 N N . ILE A 1 490 ? 37.150 -36.638 -4.817 1.00 29.50 490 ILE A N 1
ATOM 3889 C CA . ILE A 1 490 ? 38.556 -36.194 -4.920 1.00 29.50 490 ILE A CA 1
ATOM 3890 C C . ILE A 1 490 ? 38.924 -35.279 -3.727 1.00 29.50 490 ILE A C 1
ATOM 3892 O O . ILE A 1 490 ? 38.425 -34.170 -3.608 1.00 29.50 490 ILE A O 1
ATOM 3896 N N . PHE A 1 491 ? 39.703 -35.719 -2.727 1.00 26.06 491 PHE A N 1
ATOM 3897 C CA . PHE A 1 491 ? 40.999 -36.409 -2.813 1.00 26.06 491 PHE A CA 1
ATOM 3898 C C . PHE A 1 491 ? 41.192 -37.560 -1.805 1.00 26.06 491 PHE A C 1
ATOM 3900 O O . PHE A 1 491 ? 40.867 -37.430 -0.626 1.00 26.06 491 PHE A O 1
ATOM 3907 N N . SER A 1 492 ? 41.859 -38.630 -2.255 1.00 27.41 492 SER A N 1
ATOM 3908 C CA . SER A 1 492 ? 42.731 -39.465 -1.417 1.00 27.41 492 SER A CA 1
ATOM 3909 C C . SER A 1 492 ? 43.916 -39.986 -2.241 1.00 27.41 492 SER A C 1
ATOM 3911 O O . SER A 1 492 ? 43.771 -40.974 -2.962 1.00 27.41 492 SER A O 1
ATOM 3913 N N . LEU A 1 493 ? 45.037 -39.266 -2.152 1.00 32.03 493 LEU A N 1
ATOM 3914 C CA . LEU A 1 493 ? 46.443 -39.691 -2.006 1.00 32.03 493 LEU A CA 1
ATOM 3915 C C . LEU A 1 493 ? 47.364 -38.560 -2.461 1.00 32.03 493 LEU A C 1
ATOM 3917 O O . LEU A 1 493 ? 47.244 -38.142 -3.634 1.00 32.03 493 LEU A O 1
#